Protein AF-0000000080285159 (afdb_homodimer)

Secondary structure (DSSP, 8-state):
-HHHHHHHHHHHHHHHHHHHHHHHHHHHTS-B-HHHHHHHHTS-HHHHHHHHHHHHHTTSEEE-TTS-EEE-THHHHHHHTTTHHHHHHHHHHHHHHHHHHTSEEEEEEEETTEEEEEEEE--TT-SS-----TT-EEETTSSHHHHHHHTTS-GGG--HHHHHHHHHS-EEEESSSSTT-EEEEEEE--TTS--EEEEEEES--SS-HHHHHHHHHHHHHHHHHHTT-/-HHHHHHHHHHHHHHHHHHHHHHHHHHHTS-B-HHHHHHHHTS-HHHHHHHHHHHHHTTSEEE-TTS-EEE-THHHHHHHTTTHHHHHHHHHHHHHHHHHHTSEEEEEEEETTEEEEEEEE--TT-SS-----TT-EEETTSSHHHHHHHTTS-GGG--HHHHHHHHHS-EEEESSSSTT-EEEEEEE--TTS--EEEEEEES--SS-HHHHHHHHHHHHHHHHHHTT-

Organism: Amycolatopsis orientalis (NCBI:txid31958)

Solvent-accessible surface area (backbone atoms only — not comparable to full-atom values): 23430 Å² total; per-residue (Å²): 111,67,66,60,49,52,49,52,53,45,45,48,44,41,32,49,50,43,52,45,52,55,50,53,36,33,70,61,64,47,67,40,42,60,62,58,51,7,61,75,68,69,50,57,54,71,56,38,47,52,44,48,51,51,36,36,75,68,32,46,28,41,74,34,83,88,65,24,35,34,59,19,70,49,34,28,34,49,32,47,25,38,58,39,69,57,53,64,40,37,49,63,46,30,46,53,50,7,51,74,68,47,25,17,17,34,36,33,34,72,52,91,70,27,29,30,28,69,43,54,30,72,28,84,83,39,91,74,66,57,89,64,54,42,23,42,72,44,51,29,87,48,43,12,47,25,35,17,31,54,40,72,44,85,60,91,78,59,54,72,72,26,53,52,21,52,72,72,54,39,23,70,34,71,38,67,82,43,82,65,34,29,30,41,11,24,53,32,79,38,81,82,45,74,52,23,14,42,32,40,37,38,72,77,70,96,61,53,69,68,58,52,43,52,56,47,47,54,40,43,49,52,31,33,53,70,70,67,91,111,68,66,60,49,51,50,52,53,45,45,46,43,42,32,49,52,45,53,48,52,53,52,54,37,32,72,61,63,49,67,41,40,59,63,58,51,8,61,75,68,71,52,55,52,71,58,38,46,52,44,49,50,52,35,35,75,69,32,46,28,40,73,34,83,87,64,26,35,34,58,18,68,48,34,31,33,49,31,46,26,38,58,38,68,56,54,64,42,36,48,65,45,28,48,53,50,6,52,76,69,49,25,19,16,34,35,34,36,73,53,92,70,26,29,31,27,68,44,53,31,72,32,84,84,41,92,75,66,58,89,65,53,40,23,42,73,44,51,30,88,48,44,12,48,26,36,17,32,55,39,74,46,87,60,92,77,59,55,74,74,28,52,53,21,52,72,73,54,40,23,68,35,70,39,67,79,45,82,65,35,30,31,41,12,24,55,33,80,41,86,82,44,74,52,24,15,42,34,37,38,39,71,77,71,97,62,52,70,70,57,52,43,54,55,48,48,54,41,43,50,52,31,37,52,70,71,67,95

pLDDT: mean 87.88, std 11.43, range [45.72, 98.38]

Structure (mmCIF, N/CA/C/O backbone):
data_AF-0000000080285159-model_v1
#
loop_
_entity.id
_entity.type
_entity.pdbx_description
1 polymer 'Glycerol operon regulatory protein'
#
loop_
_atom_site.group_PDB
_atom_site.id
_atom_site.type_symbol
_atom_site.label_atom_id
_atom_site.label_alt_id
_atom_site.label_comp_id
_atom_site.label_asym_id
_atom_site.label_entity_id
_atom_site.label_seq_id
_atom_site.pdbx_PDB_ins_code
_atom_site.Cartn_x
_atom_site.Cartn_y
_atom_site.Cartn_z
_atom_site.occupancy
_atom_site.B_iso_or_equiv
_atom_site.auth_seq_id
_atom_site.auth_comp_id
_atom_site.auth_asym_id
_atom_site.auth_atom_id
_atom_site.pdbx_PDB_model_num
ATOM 1 N N . MET A 1 1 ? 10.844 36.219 18.25 1 45.72 1 MET A N 1
ATOM 2 C CA . MET A 1 1 ? 9.531 35.844 17.75 1 45.72 1 MET A CA 1
ATOM 3 C C . MET A 1 1 ? 9.578 35.594 16.25 1 45.72 1 MET A C 1
ATOM 5 O O . MET A 1 1 ? 9.016 34.594 15.758 1 45.72 1 MET A O 1
ATOM 9 N N . VAL A 1 2 ? 10.258 36.438 15.562 1 53.12 2 VAL A N 1
ATOM 10 C CA . VAL A 1 2 ? 10.398 36.375 14.109 1 53.12 2 VAL A CA 1
ATOM 11 C C . VAL A 1 2 ? 11.344 35.25 13.727 1 53.12 2 VAL A C 1
ATOM 13 O O . VAL A 1 2 ? 11.117 34.531 12.734 1 53.12 2 VAL A O 1
ATOM 16 N N . SER A 1 3 ? 12.375 35.031 14.523 1 52.06 3 SER A N 1
ATOM 17 C CA . SER A 1 3 ? 13.352 34 14.234 1 52.06 3 SER A CA 1
ATOM 18 C C . SER A 1 3 ? 12.75 32.625 14.414 1 52.06 3 SER A C 1
ATOM 20 O O . SER A 1 3 ? 13.023 31.703 13.633 1 52.06 3 SER A O 1
ATOM 22 N N . ASP A 1 4 ? 11.883 32.5 15.469 1 51.94 4 ASP A N 1
ATOM 23 C CA . ASP A 1 4 ? 11.203 31.234 15.742 1 51.94 4 ASP A CA 1
ATOM 24 C C . ASP A 1 4 ? 10.195 30.891 14.648 1 51.94 4 ASP A C 1
ATOM 26 O O . ASP A 1 4 ? 10.039 29.734 14.273 1 51.94 4 ASP A O 1
ATOM 30 N N . SER A 1 5 ? 9.586 31.938 14.133 1 52.12 5 SER A N 1
ATOM 31 C CA . SER A 1 5 ? 8.602 31.75 13.07 1 52.12 5 SER A CA 1
ATOM 32 C C . SER A 1 5 ? 9.258 31.297 11.773 1 52.12 5 SER A C 1
ATOM 34 O O . SER A 1 5 ? 8.688 30.484 11.031 1 52.12 5 SER A O 1
ATOM 36 N N . ARG A 1 6 ? 10.43 31.906 11.461 1 52.12 6 ARG A N 1
ATOM 37 C CA . ARG A 1 6 ? 11.148 31.547 10.25 1 52.12 6 ARG A CA 1
ATOM 38 C C . ARG A 1 6 ? 11.672 30.109 10.328 1 52.12 6 ARG A C 1
ATOM 40 O O . ARG A 1 6 ? 11.664 29.391 9.328 1 52.12 6 ARG A O 1
ATOM 47 N N . LYS A 1 7 ? 12.078 29.844 11.477 1 53.62 7 LYS A N 1
ATOM 48 C CA . LYS A 1 7 ? 12.609 28.5 11.688 1 53.62 7 LYS A CA 1
ATOM 49 C C . LYS A 1 7 ? 11.508 27.453 11.555 1 53.62 7 LYS A C 1
ATOM 51 O O . LYS A 1 7 ? 11.734 26.375 10.992 1 53.62 7 LYS A O 1
ATOM 56 N N . THR A 1 8 ? 10.32 27.812 12.141 1 54.72 8 THR A N 1
ATOM 57 C CA . THR A 1 8 ? 9.172 26.922 12.062 1 54.72 8 THR A CA 1
ATOM 58 C C . THR A 1 8 ? 8.727 26.734 10.609 1 54.72 8 THR A C 1
ATOM 60 O O . THR A 1 8 ? 8.391 25.625 10.195 1 54.72 8 THR A O 1
ATOM 63 N N . ALA A 1 9 ? 8.805 27.906 9.898 1 60.47 9 ALA A N 1
ATOM 64 C CA . ALA A 1 9 ? 8.438 27.859 8.484 1 60.47 9 ALA A CA 1
ATOM 65 C C . ALA A 1 9 ? 9.438 27.031 7.691 1 60.47 9 ALA A C 1
ATOM 67 O O . ALA A 1 9 ? 9.055 26.297 6.781 1 60.47 9 ALA A O 1
ATOM 68 N N . SER A 1 10 ? 10.625 27.109 8.141 1 65.44 10 SER A N 1
ATOM 69 C CA . SER A 1 10 ? 11.672 26.391 7.438 1 65.44 10 SER A CA 1
ATOM 70 C C . SER A 1 10 ? 11.57 24.891 7.68 1 65.44 10 SER A C 1
ATOM 72 O O . SER A 1 10 ? 11.719 24.094 6.75 1 65.44 10 SER A O 1
ATOM 74 N N . ALA A 1 11 ? 11.297 24.562 8.93 1 64.31 11 ALA A N 1
ATOM 75 C CA . ALA A 1 11 ? 11.188 23.141 9.289 1 64.31 11 ALA A CA 1
ATOM 76 C C . ALA A 1 11 ? 10.031 22.484 8.539 1 64.31 11 ALA A C 1
ATOM 78 O O . ALA A 1 11 ? 10.172 21.375 8.023 1 64.31 11 ALA A O 1
ATOM 79 N N . SER A 1 12 ? 9.07 23.25 8.453 1 76.31 12 SER A N 1
ATOM 80 C CA . SER A 1 12 ? 7.918 22.766 7.699 1 76.31 12 SER A CA 1
ATOM 81 C C . SER A 1 12 ? 8.234 22.625 6.215 1 76.31 12 SER A C 1
ATOM 83 O O . SER A 1 12 ? 7.82 21.672 5.562 1 76.31 12 SER A O 1
ATOM 85 N N . GLN A 1 13 ? 9.164 23.406 5.855 1 87.88 13 GLN A N 1
ATOM 86 C CA . GLN A 1 13 ? 9.523 23.406 4.441 1 87.88 13 GLN A CA 1
ATOM 87 C C . GLN A 1 13 ? 10.359 22.188 4.086 1 87.88 13 GLN A C 1
ATOM 89 O O . GLN A 1 13 ? 10.164 21.578 3.033 1 87.88 13 GLN A O 1
ATOM 94 N N . THR A 1 14 ? 11.273 21.859 5.016 1 93 14 THR A N 1
ATOM 95 C CA . THR A 1 14 ? 12.133 20.703 4.75 1 93 14 THR A CA 1
ATOM 96 C C . THR A 1 14 ? 11.305 19.422 4.707 1 93 14 THR A C 1
ATOM 98 O O . THR A 1 14 ? 11.5 18.594 3.822 1 93 14 THR A O 1
ATOM 101 N N . LEU A 1 15 ? 10.445 19.312 5.676 1 96 15 LEU A N 1
ATOM 102 C CA . LEU A 1 15 ? 9.57 18.141 5.676 1 96 15 LEU A CA 1
ATOM 103 C C . LEU A 1 15 ? 8.719 18.109 4.406 1 96 15 LEU A C 1
ATOM 105 O O . LEU A 1 15 ? 8.617 17.062 3.758 1 96 15 LEU A O 1
ATOM 109 N N . SER A 1 16 ? 8.227 19.203 4.051 1 96.56 16 SER A N 1
ATOM 110 C CA . SER A 1 16 ? 7.414 19.281 2.84 1 96.56 16 SER A CA 1
ATOM 111 C C . SER A 1 16 ? 8.219 18.891 1.606 1 96.56 16 SER A C 1
ATOM 113 O O . SER A 1 16 ? 7.742 18.109 0.777 1 96.56 16 SER A O 1
ATOM 115 N N . ARG A 1 17 ? 9.375 19.359 1.502 1 95.94 17 ARG A N 1
ATOM 116 C CA . ARG A 1 17 ? 10.227 19.031 0.361 1 95.94 17 ARG A CA 1
ATOM 117 C C . ARG A 1 17 ? 10.547 17.547 0.331 1 95.94 17 ARG A C 1
ATOM 119 O O . ARG A 1 17 ? 10.594 16.938 -0.741 1 95.94 17 ARG A O 1
ATOM 126 N N . GLY A 1 18 ? 10.797 16.984 1.491 1 97.56 18 GLY A N 1
ATOM 127 C CA . GLY A 1 18 ? 11.031 15.555 1.56 1 97.56 18 GLY A CA 1
ATOM 128 C C . GLY A 1 18 ? 9.867 14.727 1.053 1 97.56 18 GLY A C 1
ATOM 129 O O . GLY A 1 18 ? 10.055 13.766 0.302 1 97.56 18 GLY A O 1
ATOM 130 N N . ILE A 1 19 ? 8.688 15.094 1.438 1 97.31 19 ILE A N 1
ATOM 131 C CA . ILE A 1 19 ? 7.492 14.398 0.983 1 97.31 19 ILE A CA 1
ATOM 132 C C . ILE A 1 19 ? 7.34 14.57 -0.527 1 97.31 19 ILE A C 1
ATOM 134 O O . ILE A 1 19 ? 6.977 13.617 -1.23 1 97.31 19 ILE A O 1
ATOM 138 N N . ARG A 1 20 ? 7.648 15.703 -1.008 1 97.31 20 ARG A N 1
ATOM 139 C CA . ARG A 1 20 ? 7.535 15.977 -2.438 1 97.31 20 ARG A CA 1
ATOM 140 C C . ARG A 1 20 ? 8.492 15.102 -3.236 1 97.31 20 ARG A C 1
ATOM 142 O O . ARG A 1 20 ? 8.188 14.703 -4.363 1 97.31 20 ARG A O 1
ATOM 149 N N . VAL A 1 21 ? 9.633 14.773 -2.699 1 97.94 21 VAL A N 1
ATOM 150 C CA . VAL A 1 21 ? 10.531 13.82 -3.354 1 97.94 21 VAL A CA 1
ATOM 151 C C . VAL A 1 21 ? 9.789 12.508 -3.613 1 97.94 21 VAL A C 1
ATOM 153 O O . VAL A 1 21 ? 9.859 11.953 -4.715 1 97.94 21 VAL A O 1
ATOM 156 N N . LEU A 1 22 ? 9.047 12.008 -2.59 1 97.81 22 LEU A N 1
ATOM 157 C CA . LEU A 1 22 ? 8.289 10.766 -2.725 1 97.81 22 LEU A CA 1
ATOM 158 C C . LEU A 1 22 ? 7.215 10.898 -3.801 1 97.81 22 LEU A C 1
ATOM 160 O O . LEU A 1 22 ? 7.031 9.984 -4.613 1 97.81 22 LEU A O 1
ATOM 164 N N . GLU A 1 23 ? 6.582 12.008 -3.824 1 96.12 23 GLU A N 1
ATOM 165 C CA . GLU A 1 23 ? 5.531 12.242 -4.805 1 96.12 23 GLU A CA 1
ATOM 166 C C . GLU A 1 23 ? 6.098 12.289 -6.223 1 96.12 23 GLU A C 1
ATOM 168 O O . GLU A 1 23 ? 5.5 11.75 -7.152 1 96.12 23 GLU A O 1
ATOM 173 N N . VAL A 1 24 ? 7.219 12.938 -6.398 1 97.12 24 VAL A N 1
ATOM 174 C CA . VAL A 1 24 ? 7.887 13.023 -7.691 1 97.12 24 VAL A CA 1
ATOM 175 C C . VAL A 1 24 ? 8.234 11.625 -8.195 1 97.12 24 VAL A C 1
ATOM 177 O O . VAL A 1 24 ? 7.992 11.297 -9.359 1 97.12 24 VAL A O 1
ATOM 180 N N . LEU A 1 25 ? 8.734 10.82 -7.344 1 96.88 25 LEU A N 1
ATOM 181 C CA . LEU A 1 25 ? 9.117 9.469 -7.715 1 96.88 25 LEU A CA 1
ATOM 182 C C . LEU A 1 25 ? 7.891 8.625 -8.047 1 96.88 25 LEU A C 1
ATOM 184 O O . LEU A 1 25 ? 7.914 7.832 -8.992 1 96.88 25 LEU A O 1
ATOM 188 N N . ALA A 1 26 ? 6.867 8.789 -7.266 1 93.75 26 ALA A N 1
ATOM 189 C CA . ALA A 1 26 ? 5.637 8.047 -7.516 1 93.75 26 ALA A CA 1
ATOM 190 C C . ALA A 1 26 ? 5.047 8.406 -8.875 1 93.75 26 ALA A C 1
ATOM 192 O O . ALA A 1 26 ? 4.605 7.531 -9.625 1 93.75 26 ALA A O 1
ATOM 193 N N . ASP A 1 27 ? 5.074 9.641 -9.203 1 90.81 27 ASP A N 1
ATOM 194 C CA . ASP A 1 27 ? 4.504 10.133 -10.453 1 90.81 27 ASP A CA 1
ATOM 195 C C . ASP A 1 27 ? 5.324 9.672 -11.656 1 90.81 27 ASP A C 1
ATOM 197 O O . ASP A 1 27 ? 4.77 9.383 -12.719 1 90.81 27 ASP A O 1
ATOM 201 N N . ALA A 1 28 ? 6.605 9.625 -11.461 1 92.88 28 ALA A N 1
ATOM 202 C CA . ALA A 1 28 ? 7.5 9.266 -12.562 1 92.88 28 ALA A CA 1
ATOM 203 C C . ALA A 1 28 ? 7.34 7.801 -12.945 1 92.88 28 ALA A C 1
ATOM 205 O O . ALA A 1 28 ? 7.562 7.426 -14.102 1 92.88 28 ALA A O 1
ATOM 206 N N . GLN A 1 29 ? 7.047 6.934 -11.984 1 87.75 29 GLN A N 1
ATOM 207 C CA . GLN A 1 29 ? 6.891 5.492 -12.164 1 87.75 29 GLN A CA 1
ATOM 208 C C . GLN A 1 29 ? 8.156 4.871 -12.75 1 87.75 29 GLN A C 1
ATOM 210 O O . GLN A 1 29 ? 8.086 3.932 -13.539 1 87.75 29 GLN A O 1
ATOM 215 N N . GLU A 1 30 ? 9.25 5.535 -12.609 1 89.44 30 GLU A N 1
ATOM 216 C CA . GLU A 1 30 ? 10.586 5.074 -12.961 1 89.44 30 GLU A CA 1
ATOM 217 C C . GLU A 1 30 ? 11.641 5.656 -12.023 1 89.44 30 GLU A C 1
ATOM 219 O O . GLU A 1 30 ? 11.367 6.609 -11.289 1 89.44 30 GLU A O 1
ATOM 224 N N . ALA 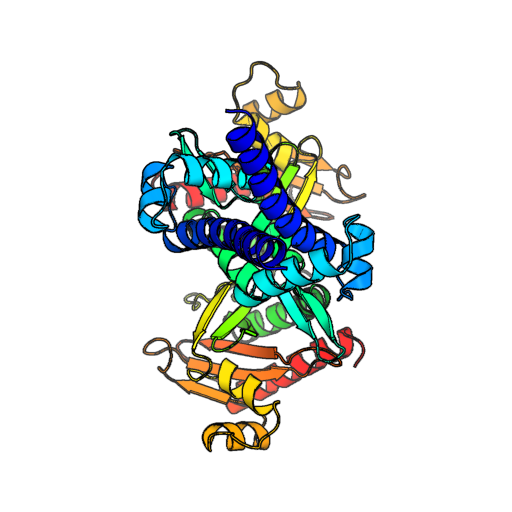A 1 31 ? 12.828 5.004 -12.023 1 94 31 ALA A N 1
ATOM 225 C CA . ALA A 1 31 ? 13.914 5.523 -11.203 1 94 31 ALA A CA 1
ATOM 226 C C . ALA A 1 31 ? 14.461 6.828 -11.773 1 94 31 ALA A C 1
ATOM 228 O O . ALA A 1 31 ? 14.508 7.004 -12.992 1 94 31 ALA A O 1
ATOM 229 N N . LEU A 1 32 ? 14.883 7.789 -10.891 1 97 32 LEU A N 1
ATOM 230 C CA . LEU A 1 32 ? 15.398 9.094 -11.297 1 97 32 LEU A CA 1
ATOM 231 C C . LEU A 1 32 ? 16.75 9.367 -10.648 1 97 32 LEU A C 1
ATOM 233 O O . LEU A 1 32 ? 17.016 8.906 -9.539 1 97 32 LEU A O 1
ATOM 237 N N . SER A 1 33 ? 17.531 10.188 -11.344 1 97.75 33 SER A N 1
ATOM 238 C CA . SER A 1 33 ? 18.781 10.664 -10.766 1 97.75 33 SER A CA 1
ATOM 239 C C . SER A 1 33 ? 18.547 11.805 -9.789 1 97.75 33 SER A C 1
ATOM 241 O O . SER A 1 33 ? 17.453 12.391 -9.766 1 97.75 33 SER A O 1
ATOM 243 N N . VAL A 1 34 ? 19.594 12.062 -9.039 1 97.5 34 VAL A N 1
ATOM 244 C CA . VAL A 1 34 ? 19.516 13.18 -8.102 1 97.5 34 VAL A CA 1
ATOM 245 C C . VAL A 1 34 ? 19.234 14.469 -8.859 1 97.5 34 VAL A C 1
ATOM 247 O O . VAL A 1 34 ? 18.438 15.297 -8.422 1 97.5 34 VAL A O 1
ATOM 250 N N . ASP A 1 35 ? 19.828 14.594 -10.07 1 97.94 35 ASP A N 1
ATOM 251 C CA . ASP A 1 35 ? 19.656 15.805 -10.875 1 97.94 35 ASP A CA 1
ATOM 252 C C . ASP A 1 35 ? 18.219 15.938 -11.375 1 97.94 35 ASP A C 1
ATOM 254 O O . ASP A 1 35 ? 17.656 17.031 -11.344 1 97.94 35 ASP A O 1
ATOM 258 N N . GLU A 1 36 ? 17.672 14.945 -11.789 1 98.19 36 GLU A N 1
ATOM 259 C CA . GLU A 1 36 ? 16.297 14.945 -12.266 1 98.19 36 GLU A CA 1
ATOM 260 C C . GLU A 1 36 ? 15.32 15.273 -11.133 1 98.19 36 GLU A C 1
ATOM 262 O O . GLU A 1 36 ? 14.375 16.031 -11.328 1 98.19 36 GLU A O 1
ATOM 267 N N . ILE A 1 37 ? 15.555 14.742 -9.961 1 98.25 37 ILE A N 1
ATOM 268 C CA . ILE A 1 37 ? 14.703 15.008 -8.805 1 98.25 37 ILE A CA 1
ATOM 269 C C . ILE A 1 37 ? 14.836 16.469 -8.398 1 98.25 37 ILE A C 1
ATOM 271 O O . ILE A 1 37 ? 13.828 17.141 -8.133 1 98.25 37 ILE A O 1
ATOM 275 N N . ALA A 1 38 ? 16.031 16.953 -8.461 1 98.25 38 ALA A N 1
ATOM 276 C CA . ALA A 1 38 ? 16.281 18.344 -8.109 1 98.25 38 ALA A CA 1
ATOM 277 C C . ALA A 1 38 ? 15.555 19.281 -9.062 1 98.25 38 ALA A C 1
ATOM 279 O O . ALA A 1 38 ? 14.93 20.25 -8.625 1 98.25 38 ALA A O 1
ATOM 280 N N . GLU A 1 39 ? 15.594 19.016 -10.297 1 98.19 39 GLU A N 1
ATOM 281 C CA . GLU A 1 39 ? 14.945 19.828 -11.32 1 98.19 39 GLU A CA 1
ATOM 282 C C . GLU A 1 39 ? 13.43 19.844 -11.133 1 98.19 39 GLU A C 1
ATOM 284 O O . GLU A 1 39 ? 12.812 20.906 -11.164 1 98.19 39 GLU A O 1
ATOM 289 N N . ARG A 1 40 ? 12.891 18.766 -10.812 1 97.25 40 ARG A N 1
ATOM 290 C CA . ARG A 1 40 ? 11.438 18.656 -10.656 1 97.25 40 ARG A CA 1
ATOM 291 C C . ARG A 1 40 ? 10.977 19.344 -9.375 1 97.25 40 ARG A C 1
ATOM 293 O O . ARG A 1 40 ? 9.859 19.844 -9.305 1 97.25 40 ARG A O 1
ATOM 300 N N . LEU A 1 41 ? 11.812 19.344 -8.422 1 96.12 41 LEU A N 1
ATOM 301 C CA . LEU A 1 41 ? 11.477 19.953 -7.141 1 96.12 41 LEU A CA 1
ATOM 302 C C . LEU A 1 41 ? 11.758 21.453 -7.172 1 96.12 41 LEU A C 1
ATOM 304 O O . LEU A 1 41 ? 11.273 22.203 -6.312 1 96.12 41 LEU A O 1
ATOM 308 N N . GLY A 1 42 ? 12.617 21.875 -8.086 1 96.88 42 GLY A N 1
ATOM 309 C CA . GLY A 1 42 ? 13.023 23.281 -8.125 1 96.88 42 GLY A CA 1
ATOM 310 C C . GLY A 1 42 ? 13.984 23.641 -7.008 1 96.88 42 GLY A C 1
ATOM 311 O O . GLY A 1 42 ? 13.859 24.703 -6.398 1 96.88 42 GLY A O 1
ATOM 312 N N . VAL A 1 43 ? 14.93 22.766 -6.688 1 96.44 43 VAL A N 1
ATOM 313 C CA . VAL A 1 43 ? 15.914 23.016 -5.645 1 96.44 43 VAL A CA 1
ATOM 314 C C . VAL A 1 43 ? 17.312 22.688 -6.168 1 96.44 43 VAL A C 1
ATOM 316 O O . VAL A 1 43 ? 17.453 22.062 -7.219 1 96.44 43 VAL A O 1
ATOM 319 N N . HIS A 1 44 ? 18.266 23.141 -5.48 1 96.56 44 HIS A N 1
ATOM 320 C CA . HIS A 1 44 ? 19.656 22.797 -5.816 1 96.56 44 HIS A CA 1
ATOM 321 C C . HIS A 1 44 ? 19.922 21.312 -5.59 1 96.56 44 HIS A C 1
ATOM 323 O O . HIS A 1 44 ? 19.359 20.703 -4.668 1 96.56 44 HIS A O 1
ATOM 329 N N . ARG A 1 45 ? 20.891 20.828 -6.301 1 96.38 45 ARG A N 1
ATOM 330 C CA . ARG A 1 45 ? 21.234 19.406 -6.266 1 96.38 45 ARG A CA 1
ATOM 331 C C . ARG A 1 45 ? 21.656 18.984 -4.863 1 96.38 45 ARG A C 1
ATOM 333 O O . ARG A 1 45 ? 21.344 17.875 -4.422 1 96.38 45 ARG A O 1
ATOM 340 N N . SER A 1 46 ? 22.328 19.812 -4.16 1 95.69 46 SER A N 1
ATOM 341 C CA . SER A 1 46 ? 22.812 19.469 -2.832 1 95.69 46 SER A CA 1
ATOM 342 C C . SER A 1 46 ? 21.656 19.297 -1.849 1 95.69 46 SER A C 1
ATOM 344 O O . SER A 1 46 ? 21.719 18.438 -0.956 1 95.69 46 SER A O 1
ATOM 346 N N . ILE A 1 47 ? 20.672 20.031 -2.008 1 94.81 47 ILE A N 1
ATOM 347 C CA . ILE A 1 47 ? 19.469 19.922 -1.175 1 94.81 47 ILE A CA 1
ATOM 348 C C . ILE A 1 47 ? 18.75 18.625 -1.482 1 94.81 47 ILE A C 1
ATOM 350 O O . ILE A 1 47 ? 18.391 17.875 -0.57 1 94.81 47 ILE A O 1
ATOM 354 N N . ALA A 1 48 ? 18.578 18.344 -2.746 1 97 48 ALA A N 1
ATOM 355 C CA . ALA A 1 48 ? 17.938 17.094 -3.154 1 97 48 ALA A CA 1
ATOM 356 C C . ALA A 1 48 ? 18.688 15.883 -2.609 1 97 48 ALA A C 1
ATOM 358 O O . ALA A 1 48 ? 18.078 14.945 -2.088 1 97 48 ALA A O 1
ATOM 359 N N . TYR A 1 49 ? 19.922 15.953 -2.727 1 96.31 49 TYR A N 1
ATOM 360 C CA . TYR A 1 49 ? 20.75 14.836 -2.27 1 96.31 49 TYR A CA 1
ATOM 361 C C . TYR A 1 49 ? 20.547 14.594 -0.778 1 96.31 49 TYR A C 1
ATOM 363 O O . TYR A 1 49 ? 20.422 13.445 -0.345 1 96.31 49 TYR A O 1
ATOM 371 N N . ARG A 1 50 ? 20.484 15.586 0.026 1 96.25 50 ARG A N 1
ATOM 372 C CA . ARG A 1 50 ? 20.312 15.453 1.469 1 96.25 50 ARG A CA 1
ATOM 373 C C . ARG A 1 50 ? 18.938 14.875 1.809 1 96.25 50 ARG A C 1
ATOM 375 O O . ARG A 1 50 ? 18.812 14.047 2.711 1 96.25 50 ARG A O 1
ATOM 382 N N . LEU A 1 51 ? 17.969 15.398 1.148 1 97 51 LEU A N 1
ATOM 383 C CA . LEU A 1 51 ? 16.625 14.867 1.346 1 97 51 LEU A CA 1
ATOM 384 C C . LEU A 1 51 ? 16.578 13.375 1.025 1 97 51 LEU A C 1
ATOM 386 O O . LEU A 1 51 ? 16.047 12.586 1.81 1 97 51 LEU A O 1
ATOM 390 N N . ILE A 1 52 ? 17.156 12.992 -0.063 1 97.62 52 ILE A N 1
ATOM 391 C CA . ILE A 1 52 ? 17.156 11.609 -0.536 1 97.62 52 ILE A CA 1
ATOM 392 C C . ILE A 1 52 ? 17.891 10.727 0.464 1 97.62 52 ILE A C 1
ATOM 394 O O . ILE A 1 52 ? 17.438 9.625 0.777 1 97.62 52 ILE A O 1
ATOM 398 N N . ARG A 1 53 ? 18.938 11.203 0.952 1 96.38 53 ARG A N 1
ATOM 399 C CA . ARG A 1 53 ? 19.719 10.422 1.905 1 96.38 53 ARG A CA 1
ATOM 400 C C . ARG A 1 53 ? 18.922 10.133 3.164 1 96.38 53 ARG A C 1
ATOM 402 O O . ARG A 1 53 ? 18.938 9.008 3.672 1 96.38 53 ARG A O 1
ATOM 409 N N . THR A 1 54 ? 18.25 11.109 3.656 1 96.06 54 THR A N 1
ATOM 410 C CA . THR A 1 54 ? 17.422 10.906 4.832 1 96.06 54 THR A CA 1
ATOM 411 C C . THR A 1 54 ? 16.312 9.898 4.535 1 96.06 54 THR A C 1
ATOM 413 O O . THR A 1 54 ? 16.047 9 5.34 1 96.06 54 THR A O 1
ATOM 416 N N . LEU A 1 55 ? 15.672 10.008 3.412 1 97.12 55 LEU A N 1
ATOM 417 C CA . LEU A 1 55 ? 14.609 9.086 3.018 1 97.12 55 LEU A CA 1
ATOM 418 C C . LEU A 1 55 ? 15.156 7.672 2.852 1 97.12 55 LEU A C 1
ATOM 420 O O . LEU A 1 55 ? 14.469 6.699 3.168 1 97.12 55 LEU A O 1
ATOM 424 N N . GLU A 1 56 ? 16.359 7.574 2.355 1 94.94 56 GLU A N 1
ATOM 425 C CA . GLU A 1 56 ? 17.016 6.281 2.225 1 94.94 56 GLU A CA 1
ATOM 426 C C . GLU A 1 56 ? 17.266 5.645 3.59 1 94.94 56 GLU A C 1
ATOM 428 O O . GLU A 1 56 ? 17.047 4.445 3.77 1 94.94 56 GLU A O 1
ATOM 433 N N . ASP A 1 57 ? 17.656 6.453 4.516 1 94 57 ASP A N 1
ATOM 434 C CA . ASP A 1 57 ? 17.922 5.969 5.867 1 94 57 ASP A CA 1
ATOM 435 C C . ASP A 1 57 ? 16.656 5.391 6.496 1 94 57 ASP A C 1
ATOM 437 O O . ASP A 1 57 ? 16.719 4.477 7.32 1 94 57 ASP A O 1
ATOM 441 N N . HIS A 1 58 ? 15.516 5.871 6.082 1 94.44 58 HIS A N 1
ATOM 442 C CA . HIS A 1 58 ? 14.25 5.406 6.621 1 94.44 58 HIS A CA 1
ATOM 443 C C . HIS A 1 58 ? 13.633 4.336 5.727 1 94.44 58 HIS A C 1
ATOM 445 O O . HIS A 1 58 ? 12.516 3.877 5.98 1 94.44 58 HIS A O 1
ATOM 451 N N . GLY A 1 59 ? 14.258 3.961 4.617 1 94.06 59 GLY A N 1
ATOM 452 C CA . GLY A 1 59 ? 13.812 2.895 3.738 1 94.06 59 GLY A CA 1
ATOM 453 C C . GLY A 1 59 ? 12.695 3.322 2.801 1 94.06 59 GLY A C 1
ATOM 454 O O . GLY A 1 59 ? 12.055 2.482 2.166 1 94.06 59 GLY A O 1
ATOM 455 N N . LEU A 1 60 ? 12.43 4.648 2.641 1 96.38 60 LEU A N 1
ATOM 456 C CA . LEU A 1 60 ? 11.336 5.141 1.812 1 96.38 60 LEU A CA 1
ATOM 457 C C . LEU A 1 60 ? 11.805 5.375 0.378 1 96.38 60 LEU A C 1
ATOM 459 O O . LEU A 1 60 ? 10.984 5.512 -0.532 1 96.38 60 LEU A O 1
ATOM 463 N N . VAL A 1 61 ? 13.117 5.465 0.23 1 96.25 61 VAL A N 1
ATOM 464 C CA . VAL A 1 61 ? 13.781 5.535 -1.068 1 96.25 61 VAL A CA 1
ATOM 465 C C . VAL A 1 61 ? 14.914 4.516 -1.128 1 96.25 61 VAL A C 1
ATOM 467 O O . VAL A 1 61 ? 15.547 4.219 -0.111 1 96.25 61 VAL A O 1
ATOM 470 N N . THR A 1 62 ? 15.133 3.979 -2.266 1 93.62 62 THR A N 1
ATOM 471 C CA . THR A 1 62 ? 16.234 3.043 -2.447 1 93.62 62 THR A CA 1
ATOM 472 C C . THR A 1 62 ? 17 3.346 -3.736 1 93.62 62 THR A C 1
ATOM 474 O O . THR A 1 62 ? 16.406 3.82 -4.711 1 93.62 62 THR A O 1
ATOM 477 N N . ARG A 1 63 ? 18.25 3.023 -3.695 1 92.56 63 ARG A N 1
ATOM 478 C CA . ARG A 1 63 ? 19.125 3.234 -4.852 1 92.56 63 ARG A CA 1
ATOM 479 C C . ARG A 1 63 ? 19.203 1.975 -5.707 1 92.56 63 ARG A C 1
ATOM 481 O O . ARG A 1 63 ? 19.422 0.88 -5.184 1 92.56 63 ARG A O 1
ATOM 488 N N . GLU A 1 64 ? 19.047 2.146 -6.984 1 88.12 64 GLU A N 1
ATOM 489 C CA . GLU A 1 64 ? 19.234 1.048 -7.926 1 88.12 64 GLU A CA 1
ATOM 490 C C . GLU A 1 64 ? 20.703 0.891 -8.305 1 88.12 64 GLU A C 1
ATOM 492 O O . GLU A 1 64 ? 21.5 1.801 -8.094 1 88.12 64 GLU A O 1
ATOM 497 N N . PRO A 1 65 ? 21.016 -0.243 -8.938 1 83.88 65 PRO A N 1
ATOM 498 C CA . PRO A 1 65 ? 22.406 -0.502 -9.297 1 83.88 65 PRO A CA 1
ATOM 499 C C . PRO A 1 65 ? 22.984 0.568 -10.219 1 83.88 65 PRO A C 1
ATOM 501 O O . PRO A 1 65 ? 24.172 0.903 -10.109 1 83.88 65 PRO A O 1
ATOM 504 N N . ALA A 1 66 ? 22.234 1.17 -11.047 1 86.56 66 ALA A N 1
ATOM 505 C CA . ALA A 1 66 ? 22.703 2.174 -12 1 86.56 66 ALA A CA 1
ATOM 506 C C . ALA A 1 66 ? 22.875 3.531 -11.32 1 86.56 66 ALA A C 1
ATOM 508 O O . ALA A 1 66 ? 23.297 4.5 -11.953 1 86.56 66 ALA A O 1
ATOM 509 N N . GLY A 1 67 ? 22.484 3.592 -10.102 1 91.62 67 GLY A N 1
ATOM 510 C CA . GLY A 1 67 ? 22.719 4.801 -9.328 1 91.62 67 GLY A CA 1
ATOM 511 C C . GLY A 1 67 ? 21.5 5.707 -9.25 1 91.62 67 GLY A C 1
ATOM 512 O O . GLY A 1 67 ? 21.562 6.781 -8.648 1 91.62 67 GLY A O 1
ATOM 513 N N . LYS A 1 68 ? 20.453 5.312 -9.852 1 95.44 68 LYS A N 1
ATOM 514 C CA . LYS A 1 68 ? 19.203 6.07 -9.789 1 95.44 68 LYS A CA 1
ATOM 515 C C . LYS A 1 68 ? 18.375 5.656 -8.578 1 95.44 68 LYS A C 1
ATOM 517 O O . LYS A 1 68 ? 18.641 4.629 -7.953 1 95.44 68 LYS A O 1
ATOM 522 N N . TYR A 1 69 ? 17.344 6.512 -8.305 1 96 69 TYR A N 1
ATOM 523 C CA . TYR A 1 69 ? 16.562 6.305 -7.086 1 96 69 TYR A CA 1
ATOM 524 C C . TYR A 1 69 ? 15.109 6.012 -7.406 1 96 69 TYR A C 1
ATOM 526 O O . TYR A 1 69 ? 14.547 6.578 -8.344 1 96 69 TYR A O 1
ATOM 534 N N . GLU A 1 70 ? 14.5 5.125 -6.547 1 95.31 70 GLU A N 1
ATOM 535 C CA . GLU A 1 70 ? 13.086 4.789 -6.637 1 95.31 70 GLU A CA 1
ATOM 536 C C . GLU A 1 70 ? 12.461 4.645 -5.25 1 95.31 70 GLU A C 1
ATOM 538 O O . GLU A 1 70 ? 13.172 4.684 -4.238 1 95.31 70 GLU A O 1
ATOM 543 N N . LEU A 1 71 ? 11.148 4.516 -5.234 1 95.81 71 LEU A N 1
ATOM 544 C CA . LEU A 1 71 ? 10.438 4.363 -3.965 1 95.81 71 LEU A CA 1
ATOM 545 C C . LEU A 1 71 ? 10.852 3.07 -3.268 1 95.81 71 LEU A C 1
ATOM 547 O O . LEU A 1 71 ? 11.039 2.041 -3.92 1 95.81 71 LEU A O 1
ATOM 551 N N . GLY A 1 72 ? 10.938 3.156 -1.922 1 94.56 72 GLY A N 1
ATOM 552 C CA . GLY A 1 72 ? 11.375 2.018 -1.129 1 94.56 72 GLY A CA 1
ATOM 553 C C . GLY A 1 72 ? 10.227 1.189 -0.589 1 94.56 72 GLY A C 1
ATOM 554 O O . GLY A 1 72 ? 9.102 1.682 -0.469 1 94.56 72 GLY A O 1
ATOM 555 N N . ALA A 1 73 ? 10.539 0.023 -0.134 1 92.62 73 ALA A N 1
ATOM 556 C CA . ALA A 1 73 ? 9.555 -0.991 0.235 1 92.62 73 ALA A CA 1
ATOM 557 C C . ALA A 1 73 ? 8.875 -0.639 1.555 1 92.62 73 ALA A C 1
ATOM 559 O O . ALA A 1 73 ? 7.781 -1.126 1.844 1 92.62 73 ALA A O 1
ATOM 560 N N . ARG A 1 74 ? 9.469 0.14 2.346 1 92.75 74 ARG A N 1
ATOM 561 C CA . ARG A 1 74 ? 8.891 0.489 3.639 1 92.75 74 ARG A CA 1
ATOM 562 C C . ARG A 1 74 ? 7.598 1.277 3.467 1 92.75 74 ARG A C 1
ATOM 564 O O . ARG A 1 74 ? 6.785 1.356 4.391 1 92.75 74 ARG A O 1
ATOM 571 N N . LEU A 1 75 ? 7.449 1.886 2.305 1 95.12 75 LEU A N 1
ATOM 572 C CA . LEU A 1 75 ? 6.188 2.564 2.018 1 95.12 75 LEU A CA 1
ATOM 573 C C . LEU A 1 75 ? 5.023 1.583 2.053 1 95.12 75 LEU A C 1
ATOM 575 O O . LEU A 1 75 ? 3.916 1.943 2.461 1 95.12 75 LEU A O 1
ATOM 579 N N . ALA A 1 76 ? 5.238 0.392 1.611 1 92.31 76 ALA A N 1
ATOM 580 C CA . ALA A 1 76 ? 4.195 -0.627 1.668 1 92.31 76 ALA A CA 1
ATOM 581 C C . ALA A 1 76 ? 3.807 -0.935 3.111 1 92.31 76 ALA A C 1
ATOM 583 O O . ALA A 1 76 ? 2.627 -1.121 3.418 1 92.31 76 ALA A O 1
ATOM 584 N N . ALA A 1 77 ? 4.75 -1.013 3.922 1 89.88 77 ALA A N 1
ATOM 585 C CA . ALA A 1 77 ? 4.492 -1.265 5.336 1 89.88 77 ALA A CA 1
ATOM 586 C C . ALA A 1 77 ? 3.674 -0.136 5.957 1 89.88 77 ALA A C 1
ATOM 588 O O . ALA A 1 77 ? 2.752 -0.386 6.738 1 89.88 77 ALA A O 1
ATOM 589 N N . LEU A 1 78 ? 4.016 1.054 5.617 1 93.31 78 LEU A N 1
ATOM 590 C CA . LEU A 1 78 ? 3.236 2.184 6.113 1 93.31 78 LEU A CA 1
ATOM 591 C C . LEU A 1 78 ? 1.802 2.123 5.598 1 93.31 78 LEU A C 1
ATOM 593 O O . LEU A 1 78 ? 0.854 2.316 6.363 1 93.31 78 LEU A O 1
ATOM 597 N N . ALA A 1 79 ? 1.679 1.817 4.336 1 92.5 79 ALA A N 1
ATOM 598 C CA . ALA A 1 79 ? 0.354 1.773 3.727 1 92.5 79 ALA A CA 1
ATOM 599 C C . ALA A 1 79 ? -0.504 0.677 4.352 1 92.5 79 ALA A C 1
ATOM 601 O O . ALA A 1 79 ? -1.723 0.822 4.465 1 92.5 79 ALA A O 1
ATOM 602 N N . ALA A 1 80 ? 0.084 -0.375 4.758 1 87.94 80 ALA A N 1
ATOM 603 C CA . ALA A 1 80 ? -0.626 -1.477 5.402 1 87.94 80 ALA A CA 1
ATOM 604 C C . ALA A 1 80 ? -1.267 -1.025 6.715 1 87.94 80 ALA A C 1
ATOM 606 O O . ALA A 1 80 ? -2.225 -1.639 7.188 1 87.94 80 ALA A O 1
ATOM 607 N N . GLY A 1 81 ? -0.803 -0.02 7.258 1 88.75 81 GLY A N 1
ATOM 608 C CA . GLY A 1 81 ? -1.3 0.475 8.531 1 88.75 81 GLY A CA 1
ATOM 609 C C . GLY A 1 81 ? -2.516 1.373 8.391 1 88.75 81 GLY A C 1
ATOM 610 O O . GLY A 1 81 ? -3.174 1.695 9.383 1 88.75 81 GLY A O 1
ATOM 611 N N . ILE A 1 82 ? -2.793 1.735 7.16 1 88.25 82 ILE A N 1
ATOM 612 C CA . ILE A 1 82 ? -3.953 2.59 6.934 1 88.25 82 ILE A CA 1
ATOM 613 C C . ILE A 1 82 ? -5.234 1.822 7.258 1 88.25 82 ILE A C 1
ATOM 615 O O . ILE A 1 82 ? -5.527 0.802 6.633 1 88.25 82 ILE A O 1
ATOM 619 N N . LYS A 1 83 ? -5.965 2.377 8.203 1 88.38 83 LYS A N 1
ATOM 620 C CA . LYS A 1 83 ? -7.227 1.745 8.586 1 88.38 83 LYS A CA 1
ATOM 621 C C . LYS A 1 83 ? -7.09 0.226 8.633 1 88.38 83 LYS A C 1
ATOM 623 O O . LYS A 1 83 ? -7.887 -0.491 8.023 1 88.38 83 LYS A O 1
ATOM 628 N N . HIS A 1 84 ? -6.211 -0.23 9.359 1 84.62 84 HIS A N 1
ATOM 629 C CA . HIS A 1 84 ? -5.809 -1.631 9.398 1 84.62 84 HIS A CA 1
ATOM 630 C C . HIS A 1 84 ? -7 -2.539 9.68 1 84.62 84 HIS A C 1
ATOM 632 O O . HIS A 1 84 ? -7.195 -3.547 9 1 84.62 84 HIS A O 1
ATOM 638 N N . ASP A 1 85 ? -7.812 -2.186 10.633 1 85.75 85 ASP A N 1
ATOM 639 C CA . ASP A 1 85 ? -8.961 -3.006 11.008 1 85.75 85 ASP A CA 1
ATOM 640 C C . ASP A 1 85 ? -9.984 -3.07 9.875 1 85.75 85 ASP A C 1
ATOM 642 O O . ASP A 1 85 ? -10.578 -4.121 9.625 1 85.75 85 ASP A O 1
ATOM 646 N N . LEU A 1 86 ? -10.148 -1.985 9.188 1 90.62 86 LEU A N 1
ATOM 647 C CA . LEU A 1 86 ? -11.086 -1.953 8.07 1 90.62 86 LEU A CA 1
ATOM 648 C C . LEU A 1 86 ? -10.609 -2.844 6.93 1 90.62 86 LEU A C 1
ATOM 650 O O . LEU A 1 86 ? -11.391 -3.598 6.352 1 90.62 86 LEU A O 1
ATOM 654 N N . GLN A 1 87 ? -9.375 -2.717 6.629 1 88 87 GLN A N 1
ATOM 655 C CA . GLN A 1 87 ? -8.828 -3.551 5.566 1 88 87 GLN A CA 1
ATOM 656 C C . GLN A 1 87 ? -8.969 -5.035 5.898 1 88 87 GLN A C 1
ATOM 658 O O . GLN A 1 87 ? -9.391 -5.828 5.055 1 88 87 GLN A O 1
ATOM 663 N N . ALA A 1 88 ? -8.703 -5.352 7.105 1 82.88 88 ALA A N 1
ATOM 664 C CA . ALA A 1 88 ? -8.766 -6.742 7.547 1 82.88 88 ALA A CA 1
ATOM 665 C C . ALA A 1 88 ? -10.195 -7.273 7.48 1 82.88 88 ALA A C 1
ATOM 667 O O . ALA A 1 88 ? -10.422 -8.414 7.059 1 82.88 88 ALA A O 1
ATOM 668 N N . ALA A 1 89 ? -11.117 -6.473 7.848 1 87.62 89 ALA A N 1
ATOM 669 C CA . ALA A 1 89 ? -12.523 -6.875 7.863 1 87.62 89 ALA A CA 1
ATOM 670 C C . ALA A 1 89 ? -13.086 -6.938 6.445 1 87.62 89 ALA A C 1
ATOM 672 O O . ALA A 1 89 ? -13.953 -7.766 6.152 1 87.62 89 ALA A O 1
ATOM 673 N N . ALA A 1 90 ? -12.555 -6.109 5.582 1 92.31 90 ALA A N 1
ATOM 674 C CA . ALA A 1 90 ? -13.133 -5.961 4.254 1 92.31 90 ALA A CA 1
ATOM 675 C C . ALA A 1 90 ? -12.633 -7.047 3.307 1 92.31 90 ALA A C 1
ATOM 677 O O . ALA A 1 90 ? -13.352 -7.465 2.393 1 92.31 90 ALA A O 1
ATOM 678 N N . LEU A 1 91 ? -11.492 -7.523 3.49 1 84.62 91 LEU A N 1
ATOM 679 C CA . LEU A 1 91 ? -10.812 -8.367 2.518 1 84.62 91 LEU A CA 1
ATOM 680 C C . LEU A 1 91 ? -11.609 -9.648 2.256 1 84.62 91 LEU A C 1
ATOM 682 O O . LEU A 1 91 ? -11.883 -9.984 1.104 1 84.62 91 LEU A O 1
ATOM 686 N N . PRO A 1 92 ? -12.086 -10.344 3.334 1 81.06 92 PRO A N 1
ATOM 687 C CA . PRO A 1 92 ? -12.852 -11.562 3.064 1 81.06 92 PRO A CA 1
ATOM 688 C C . PRO A 1 92 ? -14.164 -11.281 2.332 1 81.06 92 PRO A C 1
ATOM 690 O O . PRO A 1 92 ? -14.562 -12.062 1.461 1 81.06 92 PRO A O 1
ATOM 693 N N . GLU A 1 93 ? -14.758 -10.227 2.66 1 89.69 93 GLU A N 1
ATOM 694 C CA . GLU A 1 93 ? -16.031 -9.875 2.027 1 89.69 93 GLU A CA 1
ATOM 695 C C . GLU A 1 93 ? -15.82 -9.453 0.575 1 89.69 93 GLU A C 1
ATOM 697 O O . GLU A 1 93 ? -16.594 -9.836 -0.303 1 89.69 93 GLU A O 1
ATOM 702 N N . LEU A 1 94 ? -14.789 -8.703 0.312 1 91.12 94 LEU A N 1
ATOM 703 C CA . LEU A 1 94 ? -14.461 -8.305 -1.053 1 91.12 94 LEU A CA 1
ATOM 704 C C . LEU A 1 94 ? -14.164 -9.523 -1.917 1 91.12 94 LEU A C 1
ATOM 706 O O . LEU A 1 94 ? -14.594 -9.594 -3.07 1 91.12 94 LEU A O 1
ATOM 710 N N . THR A 1 95 ? -13.492 -10.406 -1.329 1 82.5 95 THR A N 1
ATOM 711 C CA . THR A 1 95 ? -13.125 -11.625 -2.049 1 82.5 95 THR A CA 1
ATOM 712 C C . THR A 1 95 ? -14.375 -12.414 -2.447 1 82.5 95 THR A C 1
ATOM 714 O O . THR A 1 95 ? -14.508 -12.836 -3.596 1 82.5 95 THR A O 1
ATOM 717 N N . ALA A 1 96 ? -15.289 -12.586 -1.533 1 84.62 96 ALA A N 1
ATOM 718 C CA . ALA A 1 96 ? -16.531 -13.305 -1.795 1 84.62 96 ALA A CA 1
ATOM 719 C C . ALA A 1 96 ? -17.344 -12.617 -2.885 1 84.62 96 ALA A C 1
ATOM 721 O O . ALA A 1 96 ? -17.797 -13.266 -3.832 1 84.62 96 ALA A O 1
ATOM 722 N N . VAL A 1 97 ? -17.453 -11.352 -2.805 1 92.12 97 VAL A N 1
ATOM 723 C CA . VAL A 1 97 ? -18.266 -10.594 -3.75 1 92.12 97 VAL A CA 1
ATOM 724 C C . VAL A 1 97 ? -17.609 -10.625 -5.133 1 92.12 97 VAL A C 1
ATOM 726 O O . VAL A 1 97 ? -18.297 -10.859 -6.137 1 92.12 97 VAL A O 1
ATOM 729 N N . ALA A 1 98 ? -16.344 -10.383 -5.234 1 88.81 98 ALA A N 1
ATOM 730 C CA . ALA A 1 98 ? -15.617 -10.367 -6.5 1 88.81 98 ALA A CA 1
ATOM 731 C C . ALA A 1 98 ? -15.766 -11.695 -7.238 1 88.81 98 ALA A C 1
ATOM 733 O O . ALA A 1 98 ? -16.047 -11.719 -8.438 1 88.81 98 ALA A O 1
ATOM 734 N N . ASN A 1 99 ? -15.695 -12.711 -6.516 1 81.19 99 ASN A N 1
ATOM 735 C CA . ASN A 1 99 ? -15.75 -14.031 -7.129 1 81.19 99 ASN A CA 1
ATOM 736 C C . ASN A 1 99 ? -17.172 -14.398 -7.535 1 81.19 99 ASN A C 1
ATOM 738 O O . ASN A 1 99 ? -17.391 -15.039 -8.57 1 81.19 99 ASN A O 1
ATOM 742 N N . GLU A 1 100 ? -18.062 -14.094 -6.727 1 87 100 GLU A N 1
ATOM 743 C CA . GLU A 1 100 ? -19.469 -14.383 -7.012 1 87 100 GLU A CA 1
ATOM 744 C C . GLU A 1 100 ? -19.953 -13.617 -8.242 1 87 100 GLU A C 1
ATOM 746 O O . GLU A 1 100 ? -20.641 -14.18 -9.102 1 87 100 GLU A O 1
ATOM 751 N N . LEU A 1 101 ? -19.516 -12.367 -8.328 1 91.19 101 LEU A N 1
ATOM 752 C CA . LEU A 1 101 ? -20.047 -11.5 -9.375 1 91.19 101 LEU A CA 1
ATOM 753 C C . LEU A 1 101 ? -19.141 -11.492 -10.594 1 91.19 101 LEU A C 1
ATOM 755 O O . LEU A 1 101 ? -19.531 -11.047 -11.672 1 91.19 101 LEU A O 1
ATOM 759 N N . GLY A 1 102 ? -17.953 -11.938 -10.375 1 85.81 102 GLY A N 1
ATOM 760 C CA . GLY A 1 102 ? -16.984 -11.859 -11.453 1 85.81 102 GLY A CA 1
ATOM 761 C C . GLY A 1 102 ? -16.547 -10.438 -11.766 1 85.81 102 GLY A C 1
ATOM 762 O O . GLY A 1 102 ? -16.359 -10.086 -12.93 1 85.81 102 GLY A O 1
ATOM 763 N N . MET A 1 103 ? -16.5 -9.602 -10.758 1 90.94 103 MET A N 1
ATOM 764 C CA . MET A 1 103 ? -16.172 -8.188 -10.875 1 90.94 103 MET A CA 1
ATOM 765 C C . MET A 1 103 ? -15.125 -7.777 -9.852 1 90.94 103 MET A C 1
ATOM 767 O O . MET A 1 103 ? -15.07 -8.344 -8.75 1 90.94 103 MET A O 1
ATOM 771 N N . THR A 1 104 ? -14.281 -6.773 -10.234 1 90.62 104 THR A N 1
ATOM 772 C CA . THR A 1 104 ? -13.383 -6.207 -9.234 1 90.62 104 THR A CA 1
ATOM 773 C C . THR A 1 104 ? -14.164 -5.457 -8.164 1 90.62 104 THR A C 1
ATOM 775 O O . THR A 1 104 ? -15.055 -4.66 -8.484 1 90.62 104 THR A O 1
ATOM 778 N N . CYS A 1 105 ? -13.867 -5.762 -6.902 1 93.38 105 CYS A N 1
ATOM 779 C CA . CYS A 1 105 ? -14.492 -5.129 -5.746 1 93.38 105 CYS A CA 1
ATOM 780 C C . CYS A 1 105 ? -13.453 -4.402 -4.895 1 93.38 105 CYS A C 1
ATOM 782 O O . CYS A 1 105 ? -12.32 -4.867 -4.758 1 93.38 105 CYS A O 1
ATOM 784 N N . PHE A 1 106 ? -13.914 -3.219 -4.309 1 94.69 106 PHE A N 1
ATOM 785 C CA . PHE A 1 106 ? -12.906 -2.457 -3.584 1 94.69 106 PHE A CA 1
ATOM 786 C C . PHE A 1 106 ? -13.555 -1.547 -2.549 1 94.69 106 PHE A C 1
ATOM 788 O O . PHE A 1 106 ? -14.766 -1.309 -2.594 1 94.69 106 PHE A O 1
ATOM 795 N N . VAL A 1 107 ? -12.711 -1.098 -1.597 1 96.38 107 VAL A N 1
ATOM 796 C CA . VAL A 1 107 ? -13.078 -0.073 -0.624 1 96.38 107 VAL A CA 1
ATOM 797 C C . VAL A 1 107 ? -12.461 1.266 -1.028 1 96.38 107 VAL A C 1
ATOM 799 O O . VAL A 1 107 ? -11.281 1.337 -1.363 1 96.38 107 VAL A O 1
ATOM 802 N N . ALA A 1 108 ? -13.32 2.246 -1.007 1 95.94 108 ALA A N 1
ATOM 803 C CA . ALA A 1 108 ? -12.859 3.6 -1.298 1 95.94 108 ALA A CA 1
ATOM 804 C C . ALA A 1 108 ? -13.055 4.516 -0.095 1 95.94 108 ALA A C 1
ATOM 806 O O . ALA A 1 108 ? -14.023 4.375 0.65 1 95.94 108 ALA A O 1
ATOM 807 N N . VAL A 1 109 ? -12.102 5.445 0.028 1 93.31 109 VAL A N 1
ATOM 808 C CA . VAL A 1 109 ? -12.188 6.449 1.084 1 93.31 109 VAL A CA 1
ATOM 809 C C . VAL A 1 109 ? -11.969 7.84 0.493 1 93.31 109 VAL A C 1
ATOM 811 O O . VAL A 1 109 ? -11.531 7.973 -0.65 1 93.31 109 VAL A O 1
ATOM 814 N N . LEU A 1 110 ? -12.375 8.82 1.329 1 87.38 110 LEU A N 1
ATOM 815 C CA . LEU A 1 110 ? -12.227 10.203 0.894 1 87.38 110 LEU A CA 1
ATOM 816 C C . LEU A 1 110 ? -10.953 10.82 1.461 1 87.38 110 LEU A C 1
ATOM 818 O O . LEU A 1 110 ? -10.648 10.641 2.643 1 87.38 110 LEU A O 1
ATOM 822 N N . ASP A 1 111 ? -10.195 11.453 0.561 1 83.19 111 ASP A N 1
ATOM 823 C CA . ASP A 1 111 ? -9.086 12.328 0.92 1 83.19 111 ASP A CA 1
ATOM 824 C C . ASP A 1 111 ? -9.25 13.711 0.287 1 83.19 111 ASP A C 1
ATOM 826 O O . ASP A 1 111 ? -8.875 13.914 -0.869 1 83.19 111 ASP A O 1
ATOM 830 N N . ARG A 1 112 ? -9.648 14.562 1.209 1 80.38 112 ARG A N 1
ATOM 831 C CA . ARG A 1 112 ? -9.938 15.906 0.706 1 80.38 112 ARG A CA 1
ATOM 832 C C . ARG A 1 112 ? -10.906 15.852 -0.469 1 80.38 112 ARG A C 1
ATOM 834 O O . ARG A 1 112 ? -12.055 15.43 -0.312 1 80.38 112 ARG A O 1
ATOM 841 N N . GLU A 1 113 ? -10.398 16.156 -1.704 1 81 113 GLU A N 1
ATOM 842 C CA . GLU A 1 113 ? -11.305 16.234 -2.848 1 81 113 GLU A CA 1
ATOM 843 C C . GLU A 1 113 ? -11.125 15.039 -3.781 1 81 113 GLU A C 1
ATOM 845 O O . GLU A 1 113 ? -11.547 15.086 -4.938 1 81 113 GLU A O 1
ATOM 850 N N . GLU A 1 114 ? -10.57 14 -3.191 1 88.38 114 GLU A N 1
ATOM 851 C CA . GLU A 1 114 ? -10.336 12.828 -4.035 1 88.38 114 GLU A CA 1
ATOM 852 C C . GLU A 1 114 ? -10.828 11.555 -3.359 1 88.38 114 GLU A C 1
ATOM 854 O O . GLU A 1 114 ? -10.812 11.453 -2.131 1 88.38 114 GLU A O 1
ATOM 859 N N . CYS A 1 115 ? -11.305 10.664 -4.242 1 90.94 115 CYS A N 1
ATOM 860 C CA . CYS A 1 115 ? -11.594 9.297 -3.828 1 90.94 115 CYS A CA 1
ATOM 861 C C . CYS A 1 115 ? -10.383 8.398 -4.055 1 90.94 115 CYS A C 1
ATOM 863 O O . CYS A 1 115 ? -9.797 8.398 -5.141 1 90.94 115 CYS A O 1
ATOM 865 N N . VAL A 1 116 ? -10 7.676 -2.977 1 92.44 116 VAL A N 1
ATOM 866 C CA . VAL A 1 116 ? -8.828 6.812 -3.055 1 92.44 116 VAL A CA 1
ATOM 867 C C . VAL A 1 116 ? -9.234 5.363 -2.789 1 92.44 116 VAL A C 1
ATOM 869 O O . VAL A 1 116 ? -9.961 5.082 -1.831 1 92.44 116 VAL A O 1
ATOM 872 N N . THR A 1 117 ? -8.742 4.48 -3.662 1 93.56 117 THR A N 1
ATOM 873 C CA . THR A 1 117 ? -8.945 3.057 -3.424 1 93.56 117 THR A CA 1
ATOM 874 C C . THR A 1 117 ? -8.008 2.553 -2.33 1 93.56 117 THR A C 1
ATOM 876 O O . THR A 1 117 ? -6.785 2.678 -2.447 1 93.56 117 THR A O 1
ATOM 879 N N . LEU A 1 118 ? -8.547 1.981 -1.309 1 92.31 118 LEU A N 1
ATOM 880 C CA . LEU A 1 118 ? -7.746 1.522 -0.18 1 92.31 118 LEU A CA 1
ATOM 881 C C . LEU A 1 118 ? -7.305 0.077 -0.379 1 92.31 118 LEU A C 1
ATOM 883 O O . LEU A 1 118 ? -6.129 -0.249 -0.194 1 92.31 118 LEU A O 1
ATOM 887 N N . VAL A 1 119 ? -8.219 -0.719 -0.693 1 89.19 119 VAL A N 1
ATOM 888 C CA . VAL A 1 119 ? -7.984 -2.139 -0.939 1 89.19 119 VAL A CA 1
ATOM 889 C C . VAL A 1 119 ? -8.906 -2.627 -2.053 1 89.19 119 VAL A C 1
ATOM 891 O O . VAL A 1 119 ? -10.023 -2.119 -2.215 1 89.19 119 VAL A O 1
ATOM 894 N N . SER A 1 120 ? -8.383 -3.584 -2.822 1 90.75 120 SER A N 1
ATOM 895 C CA . SER A 1 120 ? -9.117 -4.082 -3.982 1 90.75 120 SER A CA 1
ATOM 896 C C . SER A 1 120 ? -8.883 -5.578 -4.184 1 90.75 120 SER A C 1
ATOM 898 O O . SER A 1 120 ? -7.82 -6.098 -3.842 1 90.75 120 SER A O 1
ATOM 900 N N . VAL A 1 121 ? -9.977 -6.211 -4.719 1 84.25 121 VAL A N 1
ATOM 901 C CA . VAL A 1 121 ? -9.891 -7.629 -5.059 1 84.25 121 VAL A CA 1
ATOM 902 C C . VAL A 1 121 ? -10.43 -7.855 -6.469 1 84.25 121 VAL A C 1
ATOM 904 O O . VAL A 1 121 ? -11.539 -7.43 -6.793 1 84.25 121 VAL A O 1
ATOM 907 N N . GLU A 1 122 ? -9.594 -8.484 -7.281 1 81.94 122 GLU A N 1
ATOM 908 C CA . GLU A 1 122 ? -10.047 -8.93 -8.602 1 81.94 122 GLU A CA 1
ATOM 909 C C . GLU A 1 122 ? -10.586 -10.359 -8.547 1 81.94 122 GLU A C 1
ATOM 911 O O . GLU A 1 122 ? -10.117 -11.172 -7.75 1 81.94 122 GLU A O 1
ATOM 916 N N . PRO A 1 123 ? -11.648 -10.57 -9.516 1 77.94 123 PRO A N 1
ATOM 917 C CA . PRO A 1 123 ? -12.172 -11.938 -9.539 1 77.94 123 PRO A CA 1
ATOM 918 C C . PRO A 1 123 ? -11.148 -12.945 -10.062 1 77.94 123 PRO A C 1
ATOM 920 O O . PRO A 1 123 ? -10.344 -12.617 -10.93 1 77.94 123 PRO A O 1
ATOM 923 N N . ARG A 1 124 ? -11.25 -14.211 -9.656 1 63.38 124 ARG A N 1
ATOM 924 C CA . ARG A 1 124 ? -10.32 -15.281 -9.984 1 63.38 124 ARG A CA 1
ATOM 925 C C . ARG A 1 124 ? -10.492 -15.727 -11.438 1 63.38 124 ARG A C 1
ATOM 927 O O . ARG A 1 124 ? -9.508 -16.016 -12.125 1 63.38 124 ARG A O 1
ATOM 934 N N . HIS A 1 125 ? -11.672 -15.883 -11.859 1 60.19 125 HIS A N 1
ATOM 935 C CA . HIS A 1 125 ? -11.938 -16.562 -13.125 1 60.19 125 HIS A CA 1
ATOM 936 C C . HIS A 1 125 ? -12.484 -15.594 -14.164 1 60.19 125 HIS A C 1
ATOM 938 O O . HIS A 1 125 ? -13.055 -16.016 -15.18 1 60.19 125 HIS A O 1
ATOM 944 N N . ALA A 1 126 ? -12.07 -14.328 -13.898 1 58.41 126 ALA A N 1
ATOM 945 C CA . ALA A 1 126 ? -12.688 -13.461 -14.898 1 58.41 126 ALA A CA 1
ATOM 946 C C . ALA A 1 126 ? -11.773 -13.258 -16.094 1 58.41 126 ALA A C 1
ATOM 948 O O . ALA A 1 126 ? -10.555 -13.125 -15.945 1 58.41 126 ALA A O 1
ATOM 949 N N . VAL A 1 127 ? -12.234 -13.586 -17.25 1 52.44 127 VAL A N 1
ATOM 950 C CA . VAL A 1 127 ? -11.508 -13.406 -18.5 1 52.44 127 VAL A CA 1
ATOM 951 C C . VAL A 1 127 ? -11.008 -11.969 -18.609 1 52.44 127 VAL A C 1
ATOM 953 O O . VAL A 1 127 ? -9.867 -11.727 -19.016 1 52.44 127 VAL A O 1
ATOM 956 N N . ALA A 1 128 ? -11.938 -10.984 -18.344 1 57.59 128 ALA A N 1
ATOM 957 C CA . ALA A 1 128 ? -11.594 -9.57 -18.422 1 57.59 128 ALA A CA 1
ATOM 958 C C . ALA A 1 128 ? -12.016 -8.828 -17.172 1 57.59 128 ALA A C 1
ATOM 960 O O . ALA A 1 128 ? -13.195 -8.844 -16.797 1 57.59 128 ALA A O 1
ATOM 961 N N . SER A 1 129 ? -11.039 -8.656 -16.312 1 65.75 129 SER A N 1
ATOM 962 C CA . SER A 1 129 ? -11.398 -7.828 -15.172 1 65.75 129 SER A CA 1
ATOM 963 C C . SER A 1 129 ? -10.773 -6.441 -15.273 1 65.75 129 SER A C 1
ATOM 965 O O . SER A 1 129 ? -9.75 -6.266 -15.938 1 65.75 129 SER A O 1
ATOM 967 N N . VAL A 1 130 ? -11.609 -5.461 -14.844 1 72.44 130 VAL A N 1
ATOM 968 C CA . VAL A 1 130 ? -11.141 -4.078 -14.797 1 72.44 130 VAL A CA 1
ATOM 969 C C . VAL A 1 130 ? -10.188 -3.891 -13.625 1 72.44 130 VAL A C 1
ATOM 971 O O . VAL A 1 130 ? -10.492 -4.277 -12.492 1 72.44 130 VAL A O 1
ATOM 974 N N . ALA A 1 131 ? -9.102 -3.373 -13.945 1 72.31 131 ALA A N 1
ATOM 975 C CA . ALA A 1 131 ? -8.117 -3.119 -12.898 1 72.31 131 ALA A CA 1
ATOM 976 C C . ALA A 1 131 ? -8.492 -1.887 -12.078 1 72.31 131 ALA A C 1
ATOM 978 O O . ALA A 1 131 ? -8.828 -0.841 -12.641 1 72.31 131 ALA A O 1
ATOM 979 N N . GLN A 1 132 ? -8.695 -2.068 -10.797 1 80.06 132 GLN A N 1
ATOM 980 C CA . GLN A 1 132 ? -8.812 -1.041 -9.766 1 80.06 132 GLN A CA 1
ATOM 981 C C . GLN A 1 132 ? -7.805 -1.274 -8.641 1 80.06 132 GLN A C 1
ATOM 983 O O . GLN A 1 132 ? -8.078 -2.016 -7.695 1 80.06 132 GLN A O 1
ATOM 988 N N . ARG A 1 133 ? -6.703 -0.524 -8.672 1 82.75 133 ARG A N 1
ATOM 989 C CA . ARG A 1 133 ? -5.602 -0.84 -7.766 1 82.75 133 ARG A CA 1
ATOM 990 C C . ARG A 1 133 ? -5.645 0.044 -6.527 1 82.75 133 ARG A C 1
ATOM 992 O O . ARG A 1 133 ? -6.047 1.206 -6.598 1 82.75 133 ARG A O 1
ATOM 999 N N . PRO A 1 134 ? -5.188 -0.564 -5.422 1 87.25 134 PRO A N 1
ATOM 1000 C CA . PRO A 1 134 ? -5 0.305 -4.258 1 87.25 134 PRO A CA 1
ATOM 1001 C C . PRO A 1 134 ? -4.145 1.532 -4.566 1 87.25 134 PRO A C 1
ATOM 1003 O O . PRO A 1 134 ? -3.15 1.429 -5.289 1 87.25 134 PRO A O 1
ATOM 1006 N N . GLY A 1 135 ? -4.691 2.705 -4.082 1 89.31 135 GLY A N 1
ATOM 1007 C CA . GLY A 1 135 ? -3.971 3.947 -4.316 1 89.31 135 GLY A CA 1
ATOM 1008 C C . GLY A 1 135 ? -4.504 4.734 -5.496 1 89.31 135 GLY A C 1
ATOM 1009 O O . GLY A 1 135 ? -4.203 5.922 -5.645 1 89.31 135 GLY A O 1
ATOM 1010 N N . SER A 1 136 ? -5.223 4.078 -6.332 1 88.62 136 SER A N 1
ATOM 1011 C CA . SER A 1 136 ? -5.863 4.801 -7.426 1 88.62 136 SER A CA 1
ATOM 1012 C C . SER A 1 136 ? -6.742 5.93 -6.902 1 88.62 136 SER A C 1
ATOM 1014 O O . SER A 1 136 ? -7.426 5.773 -5.891 1 88.62 136 SER A O 1
ATOM 1016 N N . ARG A 1 137 ? -6.707 7.074 -7.75 1 87.69 137 ARG A N 1
ATOM 1017 C CA . ARG A 1 137 ? -7.43 8.258 -7.297 1 87.69 137 ARG A CA 1
ATOM 1018 C C . ARG A 1 137 ? -8.281 8.844 -8.422 1 87.69 137 ARG A C 1
ATOM 1020 O O . ARG A 1 137 ? -7.926 8.719 -9.602 1 87.69 137 ARG A O 1
ATOM 1027 N N . HIS A 1 138 ? -9.367 9.375 -8.055 1 85.88 138 HIS A N 1
ATOM 1028 C CA . HIS A 1 138 ? -10.211 10.156 -8.953 1 85.88 138 HIS A CA 1
ATOM 1029 C C . HIS A 1 138 ? -11.023 11.195 -8.188 1 85.88 138 HIS A C 1
ATOM 1031 O O . HIS A 1 138 ? -11.133 11.117 -6.961 1 85.88 138 HIS A O 1
ATOM 1037 N N . SER A 1 139 ? -11.477 12.172 -8.914 1 86.56 139 SER A N 1
ATOM 1038 C CA . SER A 1 139 ? -12.273 13.203 -8.266 1 86.56 139 SER A CA 1
ATOM 1039 C C . SER A 1 139 ? -13.484 12.609 -7.555 1 86.56 139 SER A C 1
ATOM 1041 O O . SER A 1 139 ? -14.117 11.68 -8.062 1 86.56 139 SER A O 1
ATOM 1043 N N . PHE A 1 140 ? -13.836 13.219 -6.43 1 82.25 140 PHE A N 1
ATOM 1044 C CA . PHE A 1 140 ? -14.938 12.68 -5.637 1 82.25 140 PHE A CA 1
ATOM 1045 C C . PHE A 1 140 ? -16.281 12.992 -6.297 1 82.25 140 PHE A C 1
ATOM 1047 O O . PHE A 1 140 ? -17.297 12.367 -5.977 1 82.25 140 PHE A O 1
ATOM 1054 N N . THR A 1 141 ? -16.219 13.906 -7.156 1 79.38 141 THR A N 1
ATOM 1055 C CA . THR A 1 141 ? -17.453 14.312 -7.809 1 79.38 141 THR A CA 1
ATOM 1056 C C . THR A 1 141 ? -17.75 13.406 -9 1 79.38 141 THR A C 1
ATOM 1058 O O . THR A 1 141 ? -18.844 13.477 -9.578 1 79.38 141 THR A O 1
ATOM 1061 N N . ALA A 1 142 ? -16.75 12.594 -9.242 1 81.5 142 ALA A N 1
ATOM 1062 C CA . ALA A 1 142 ? -16.922 11.695 -10.375 1 81.5 142 ALA A CA 1
ATOM 1063 C C . ALA A 1 142 ? -17.016 10.242 -9.922 1 81.5 142 ALA A C 1
ATOM 1065 O O . ALA A 1 142 ? -16.234 9.797 -9.086 1 81.5 142 ALA A O 1
ATOM 1066 N N . GLY A 1 143 ? -18.203 9.641 -10.273 1 88.31 143 GLY A N 1
ATOM 1067 C CA . GLY A 1 143 ? -18.297 8.203 -10.086 1 88.31 143 GLY A CA 1
ATOM 1068 C C . GLY A 1 143 ? -19.156 7.805 -8.898 1 88.31 143 GLY A C 1
ATOM 1069 O O . GLY A 1 143 ? -19.531 8.648 -8.078 1 88.31 143 GLY A O 1
ATOM 1070 N N . ALA A 1 144 ? -19.375 6.516 -8.773 1 94.69 144 ALA A N 1
ATOM 1071 C CA . ALA A 1 144 ? -20.312 5.953 -7.797 1 94.69 144 ALA A CA 1
ATOM 1072 C C . ALA A 1 144 ? -19.719 5.977 -6.391 1 94.69 144 ALA A C 1
ATOM 1074 O O . ALA A 1 144 ? -20.391 6.355 -5.43 1 94.69 144 ALA A O 1
ATOM 1075 N N . PRO A 1 145 ? -18.406 5.719 -6.223 1 94.56 145 PRO A N 1
ATOM 1076 C CA . PRO A 1 145 ? -17.859 5.691 -4.867 1 94.56 145 PRO A CA 1
ATOM 1077 C C . PRO A 1 145 ? -17.906 7.059 -4.184 1 94.56 145 PRO A C 1
ATOM 1079 O O . PRO A 1 145 ? -18.266 7.152 -3.006 1 94.56 145 PRO A O 1
ATOM 1082 N N . GLY A 1 146 ? -17.578 8.086 -4.91 1 92.31 146 GLY A N 1
ATOM 1083 C CA . GLY A 1 146 ? -17.625 9.422 -4.348 1 92.31 146 GLY A CA 1
ATOM 1084 C C . GLY A 1 146 ? -19.016 9.82 -3.877 1 92.31 146 GLY A C 1
ATOM 1085 O O . GLY A 1 146 ? -19.172 10.344 -2.771 1 92.31 146 GLY A O 1
ATOM 1086 N N . ARG A 1 147 ? -19.984 9.547 -4.691 1 92.94 147 ARG A N 1
ATOM 1087 C CA . ARG A 1 147 ? -21.359 9.883 -4.344 1 92.94 147 ARG A CA 1
ATOM 1088 C C . ARG A 1 147 ? -21.844 9.086 -3.137 1 92.94 147 ARG A C 1
ATOM 1090 O O . ARG A 1 147 ? -22.578 9.594 -2.291 1 92.94 147 ARG A O 1
ATOM 1097 N N . ALA A 1 148 ? -21.453 7.828 -3.051 1 95.44 148 ALA A N 1
ATOM 1098 C CA . ALA A 1 148 ? -21.828 6.988 -1.915 1 95.44 148 ALA A CA 1
ATOM 1099 C C . ALA A 1 148 ? -21.219 7.527 -0.619 1 95.44 148 ALA A C 1
ATOM 1101 O O . ALA A 1 148 ? -21.891 7.539 0.421 1 95.44 148 ALA A O 1
ATOM 1102 N N . ILE A 1 149 ? -20.016 8 -0.671 1 93.56 149 ILE A N 1
ATOM 1103 C CA . ILE A 1 149 ? -19.344 8.547 0.504 1 93.56 149 ILE A CA 1
ATOM 1104 C C . ILE A 1 149 ? -20.016 9.867 0.906 1 93.56 149 ILE A C 1
ATOM 1106 O O . ILE A 1 149 ? -20.328 10.07 2.08 1 93.56 149 ILE A O 1
ATOM 1110 N N . LEU A 1 150 ? -20.297 10.719 -0.05 1 90.25 150 LEU A N 1
ATOM 1111 C CA . LEU A 1 150 ? -20.875 12.023 0.204 1 90.25 150 LEU A CA 1
ATOM 1112 C C . LEU A 1 150 ? -22.266 11.891 0.833 1 90.25 150 LEU A C 1
ATOM 1114 O O . LEU A 1 150 ? -22.656 12.734 1.645 1 90.25 150 LEU A O 1
ATOM 1118 N N . SER A 1 151 ? -22.938 10.867 0.499 1 92.06 151 SER A N 1
ATOM 1119 C CA . SER A 1 151 ? -24.297 10.656 0.988 1 92.06 151 SER A CA 1
ATOM 1120 C C . SER A 1 151 ? -24.312 10.406 2.492 1 92.06 151 SER A C 1
ATOM 1122 O O . SER A 1 151 ? -25.375 10.43 3.121 1 92.06 151 SER A O 1
ATOM 1124 N N . GLN A 1 152 ? -23.156 10.211 3.098 1 91.12 152 GLN A N 1
ATOM 1125 C CA . GLN A 1 152 ? -23.031 9.93 4.523 1 91.12 152 GLN A CA 1
ATOM 1126 C C . GLN A 1 152 ? -22.688 11.188 5.312 1 91.12 152 GLN A C 1
ATOM 1128 O O . GLN A 1 152 ? -22.641 11.164 6.543 1 91.12 152 GLN A O 1
ATOM 1133 N N . LEU A 1 153 ? -22.359 12.227 4.598 1 84.31 153 LEU A N 1
ATOM 1134 C CA . LEU A 1 153 ? -21.984 13.484 5.223 1 84.31 153 LEU A CA 1
ATOM 1135 C C . LEU A 1 153 ? -23.203 14.375 5.449 1 84.31 153 LEU A C 1
ATOM 1137 O O . LEU A 1 153 ? -24.25 14.148 4.855 1 84.31 153 LEU A O 1
ATOM 1141 N N . PRO A 1 154 ? -22.969 15.289 6.383 1 80.69 154 PRO A N 1
ATOM 1142 C CA . PRO A 1 154 ? -24.109 16.172 6.633 1 80.69 154 PRO A CA 1
ATOM 1143 C C . PRO A 1 154 ? -24.594 16.891 5.375 1 80.69 154 PRO A C 1
ATOM 1145 O O . PRO A 1 154 ? -23.781 17.281 4.531 1 80.69 154 PRO A O 1
ATOM 1148 N N . SER A 1 155 ? -25.844 16.984 5.094 1 72.56 155 SER A N 1
ATOM 1149 C CA . SER A 1 155 ? -26.625 17.281 3.887 1 72.56 155 SER A CA 1
ATOM 1150 C C . SER A 1 155 ? -26.484 18.75 3.48 1 72.56 155 SER A C 1
ATOM 1152 O O . SER A 1 155 ? -26.844 19.125 2.369 1 72.56 155 SER A O 1
ATOM 1154 N N . GLU A 1 156 ? -26.141 19.562 4.34 1 64.81 156 GLU A N 1
ATOM 1155 C CA . GLU A 1 156 ? -26.422 20.969 4.039 1 64.81 156 GLU A CA 1
ATOM 1156 C C . GLU A 1 156 ? -26.062 21.297 2.592 1 64.81 156 GLU A C 1
ATOM 1158 O O . GLU A 1 156 ? -26.75 22.094 1.943 1 64.81 156 GLU A O 1
ATOM 1163 N N . ASP A 1 157 ? -25.172 20.719 1.854 1 64.88 157 ASP A N 1
ATOM 1164 C CA . ASP A 1 157 ? -24.844 21.188 0.508 1 64.88 157 ASP A CA 1
ATOM 1165 C C . ASP A 1 157 ? -24.672 20 -0.448 1 64.88 157 ASP A C 1
ATOM 1167 O O . ASP A 1 157 ? -23.859 20.047 -1.368 1 64.88 157 ASP A O 1
ATOM 1171 N N . TRP A 1 158 ? -25.594 19.141 -0.327 1 73.56 158 TRP A N 1
ATOM 1172 C CA . TRP A 1 158 ? -25.5 17.984 -1.22 1 73.56 158 TRP A CA 1
ATOM 1173 C C . TRP A 1 158 ? -26.078 18.312 -2.594 1 73.56 158 TRP A C 1
ATOM 1175 O O . TRP A 1 158 ? -27.141 18.922 -2.697 1 73.56 158 TRP A O 1
ATOM 1185 N N . PRO A 1 159 ? -25.344 18 -3.609 1 77.25 159 PRO A N 1
ATOM 1186 C CA . PRO A 1 159 ? -26.016 17.984 -4.91 1 77.25 159 PRO A CA 1
ATOM 1187 C C . PRO A 1 159 ? -27.172 16.984 -4.969 1 77.25 159 PRO A C 1
ATOM 1189 O O . PRO A 1 159 ? -27.25 16.078 -4.133 1 77.25 159 PRO A O 1
ATOM 1192 N N . VAL A 1 160 ? -28.172 17.234 -5.879 1 74.94 160 VAL A N 1
ATOM 1193 C CA . VAL A 1 160 ? -29.391 16.438 -6.043 1 74.94 160 VAL A CA 1
ATOM 1194 C C . VAL A 1 160 ? -29.031 14.961 -6.184 1 74.94 160 VAL A C 1
ATOM 1196 O O . VAL A 1 160 ? -29.688 14.094 -5.613 1 74.94 160 VAL A O 1
ATOM 1199 N N . ASP A 1 161 ? -27.969 14.68 -6.906 1 81.5 161 ASP A N 1
ATOM 1200 C CA . ASP A 1 161 ? -27.578 13.305 -7.176 1 81.5 161 ASP A CA 1
ATOM 1201 C C . ASP A 1 161 ? -27.141 12.594 -5.898 1 81.5 161 ASP A C 1
ATOM 1203 O O . ASP A 1 161 ? -27.359 11.391 -5.742 1 81.5 161 ASP A O 1
ATOM 1207 N N . VAL A 1 162 ? -26.75 13.281 -4.969 1 87.31 162 VAL A N 1
ATOM 1208 C CA . VAL A 1 162 ? -26.312 12.703 -3.703 1 87.31 162 VAL A CA 1
ATOM 1209 C C . VAL A 1 162 ? -27.516 12.414 -2.818 1 87.31 162 VAL A C 1
ATOM 1211 O O . VAL A 1 162 ? -27.531 11.43 -2.076 1 87.31 162 VAL A O 1
ATOM 1214 N N . ARG A 1 163 ? -28.516 13.227 -2.951 1 85.12 163 ARG A N 1
ATOM 1215 C CA . ARG A 1 163 ? -29.75 13.008 -2.184 1 85.12 163 ARG A CA 1
ATOM 1216 C C . ARG A 1 163 ? -30.406 11.695 -2.586 1 85.12 163 ARG A C 1
ATOM 1218 O O . ARG A 1 163 ? -30.922 10.969 -1.731 1 85.12 163 ARG A O 1
ATOM 1225 N N . GLU A 1 164 ? -30.406 11.469 -3.834 1 88.88 164 GLU A N 1
ATOM 1226 C CA . GLU A 1 164 ? -31 10.227 -4.344 1 88.88 164 GLU A CA 1
ATOM 1227 C C . GLU A 1 164 ? -30.25 9.008 -3.812 1 88.88 164 GLU A C 1
ATOM 1229 O O . GLU A 1 164 ? -30.859 7.984 -3.506 1 88.88 164 GLU A O 1
ATOM 1234 N N . VAL A 1 165 ? -28.984 9.133 -3.719 1 91.88 165 VAL A N 1
ATOM 1235 C CA . VAL A 1 165 ? -28.172 8.039 -3.213 1 91.88 165 VAL A CA 1
ATOM 1236 C C . VAL A 1 165 ? -28.516 7.77 -1.75 1 91.88 165 VAL A C 1
ATOM 1238 O O . VAL A 1 165 ? -28.625 6.613 -1.338 1 91.88 165 VAL A O 1
ATOM 1241 N N . ALA A 1 166 ? -28.719 8.812 -1.028 1 89.75 166 ALA A N 1
ATOM 1242 C CA . ALA A 1 166 ? -29.078 8.672 0.381 1 89.75 166 ALA A CA 1
ATOM 1243 C C . ALA A 1 166 ? -30.422 7.961 0.54 1 89.75 166 ALA A C 1
ATOM 1245 O O . ALA A 1 166 ? -30.594 7.145 1.449 1 89.75 166 ALA A O 1
ATOM 1246 N N . ALA A 1 167 ? -31.297 8.18 -0.346 1 90.25 167 ALA A N 1
ATOM 1247 C CA . ALA A 1 167 ? -32.656 7.617 -0.273 1 90.25 167 ALA A CA 1
ATOM 1248 C C . ALA A 1 167 ? -32.656 6.152 -0.703 1 90.25 167 ALA A C 1
ATOM 1250 O O . ALA A 1 167 ? -33.25 5.309 -0.033 1 90.25 167 ALA A O 1
ATOM 1251 N N . ARG A 1 168 ? -31.984 5.875 -1.775 1 93.06 168 ARG A N 1
ATOM 1252 C CA . ARG A 1 168 ? -32.062 4.527 -2.328 1 93.06 168 ARG A CA 1
ATOM 1253 C C . ARG A 1 168 ? -30.984 3.629 -1.733 1 93.06 168 ARG A C 1
ATOM 1255 O O . ARG A 1 168 ? -31.047 2.404 -1.858 1 93.06 168 ARG A O 1
ATOM 1262 N N . GLY A 1 169 ? -29.906 4.211 -1.24 1 95.69 169 GLY A N 1
ATOM 1263 C CA . GLY A 1 169 ? -28.906 3.471 -0.5 1 95.69 169 GLY A CA 1
ATOM 1264 C C . GLY A 1 169 ? -27.734 3.031 -1.36 1 95.69 169 GLY A C 1
ATOM 1265 O O . GLY A 1 169 ? -26.906 2.227 -0.927 1 95.69 169 GLY A O 1
ATOM 1266 N N . TYR A 1 170 ? -27.766 3.455 -2.65 1 97.81 170 TYR A N 1
ATOM 1267 C CA . TYR A 1 170 ? -26.625 3.117 -3.49 1 97.81 170 TYR A CA 1
ATOM 1268 C C . TYR A 1 170 ? -26.453 4.137 -4.609 1 97.81 170 TYR A C 1
ATOM 1270 O O . TYR A 1 170 ? -27.391 4.859 -4.949 1 97.81 170 TYR A O 1
ATOM 1278 N N . ALA A 1 171 ? -25.203 4.223 -5.102 1 96.94 171 ALA A N 1
ATOM 1279 C CA . ALA A 1 171 ? -24.859 5.035 -6.27 1 96.94 171 ALA A CA 1
ATOM 1280 C C . ALA A 1 171 ? -24.422 4.156 -7.441 1 96.94 171 ALA A C 1
ATOM 1282 O O . ALA A 1 171 ? -23.828 3.096 -7.242 1 96.94 171 ALA A O 1
ATOM 1283 N N . ASP A 1 172 ? -24.781 4.543 -8.641 1 95.25 172 ASP A N 1
ATOM 1284 C CA . ASP A 1 172 ? -24.297 3.883 -9.852 1 95.25 172 ASP A CA 1
ATOM 1285 C C . ASP A 1 172 ? -23.781 4.902 -10.859 1 95.25 172 ASP A C 1
ATOM 1287 O O . ASP A 1 172 ? -24.156 6.078 -10.812 1 95.25 172 ASP A O 1
ATOM 1291 N N . SER A 1 173 ? -22.828 4.477 -11.633 1 92.12 173 SER A N 1
ATOM 1292 C CA . SER A 1 173 ? -22.25 5.324 -12.664 1 92.12 173 SER A CA 1
ATOM 1293 C C . SER A 1 173 ? -21.953 4.527 -13.93 1 92.12 173 SER A C 1
ATOM 1295 O O . SER A 1 173 ? -21.75 3.312 -13.875 1 92.12 173 SER A O 1
ATOM 1297 N N . HIS A 1 174 ? -22.031 5.234 -15.039 1 88.06 174 HIS A N 1
ATOM 1298 C CA . HIS A 1 174 ? -21.703 4.66 -16.344 1 88.06 174 HIS A CA 1
ATOM 1299 C C . HIS A 1 174 ? -20.859 5.621 -17.172 1 88.06 174 HIS A C 1
ATOM 1301 O O . HIS A 1 174 ? -21.328 6.699 -17.547 1 88.06 174 HIS A O 1
ATOM 1307 N N . GLY A 1 175 ? -19.641 5.148 -17.469 1 78.81 175 GLY A N 1
ATOM 1308 C CA . GLY A 1 175 ? -18.781 5.871 -18.375 1 78.81 175 GLY A CA 1
ATOM 1309 C C . GLY A 1 175 ? -18.266 7.184 -17.812 1 78.81 175 GLY A C 1
ATOM 1310 O O . GLY A 1 175 ? -17.812 8.055 -18.562 1 78.81 175 GLY A O 1
ATOM 1311 N N . GLU A 1 176 ? -18.391 7.438 -16.562 1 73.62 176 GLU A N 1
ATOM 1312 C CA . GLU A 1 176 ? -18.062 8.734 -15.977 1 73.62 176 GLU A CA 1
ATOM 1313 C C . GLU A 1 176 ? -16.562 8.859 -15.711 1 73.62 176 GLU A C 1
ATOM 1315 O O . GLU A 1 176 ? -15.969 9.922 -15.953 1 73.62 176 GLU A O 1
ATOM 1320 N N . VAL A 1 177 ? -15.914 7.789 -15.258 1 65.44 177 VAL A N 1
ATOM 1321 C CA . VAL A 1 177 ? -14.492 7.812 -14.945 1 65.44 177 VAL A CA 1
ATOM 1322 C C . VAL A 1 177 ? -13.688 7.328 -16.141 1 65.44 177 VAL A C 1
ATOM 1324 O O . VAL A 1 177 ? -12.742 7.988 -16.578 1 65.44 177 VAL A O 1
ATOM 1327 N N . ILE A 1 178 ? -13.953 6.242 -16.641 1 68.31 178 ILE A N 1
ATOM 1328 C CA . ILE A 1 178 ? -13.398 5.629 -17.844 1 68.31 178 ILE A CA 1
ATOM 1329 C C . ILE A 1 178 ? -14.523 5.262 -18.812 1 68.31 178 ILE A C 1
ATOM 1331 O O . ILE A 1 178 ? -15.547 4.707 -18.391 1 68.31 178 ILE A O 1
ATOM 1335 N N . GLU A 1 179 ? -14.32 5.57 -20.062 1 75.25 179 GLU A N 1
ATOM 1336 C CA . GLU A 1 179 ? -15.336 5.234 -21.047 1 75.25 179 GLU A CA 1
ATOM 1337 C C . GLU A 1 179 ? -15.672 3.746 -21.016 1 75.25 179 GLU A C 1
ATOM 1339 O O . GLU A 1 179 ? -14.789 2.906 -20.859 1 75.25 179 GLU A O 1
ATOM 1344 N N . ASN A 1 180 ? -17 3.406 -20.953 1 80.5 180 ASN A N 1
ATOM 1345 C CA . ASN A 1 180 ? -17.562 2.061 -21.016 1 80.5 180 ASN A CA 1
ATOM 1346 C C . ASN A 1 180 ? -17.422 1.326 -19.688 1 80.5 180 ASN A C 1
ATOM 1348 O O . ASN A 1 180 ? -17.719 0.137 -19.578 1 80.5 180 ASN A O 1
ATOM 1352 N N . LEU A 1 181 ? -16.906 2.08 -18.688 1 87.25 181 LEU A N 1
ATOM 1353 C CA . LEU A 1 181 ? -16.766 1.479 -17.375 1 87.25 181 LEU A CA 1
ATOM 1354 C C . LEU A 1 181 ? -17.953 1.851 -16.484 1 87.25 181 LEU A C 1
ATOM 1356 O O . LEU A 1 181 ? -18.344 3.016 -16.422 1 87.25 181 LEU A O 1
ATOM 1360 N N . SER A 1 182 ? -18.547 0.817 -15.859 1 93.38 182 SER A N 1
ATOM 1361 C CA . SER A 1 182 ? -19.641 1.04 -14.914 1 93.38 182 SER A CA 1
ATOM 1362 C C . SER A 1 182 ? -19.203 0.706 -13.492 1 93.38 182 SER A C 1
ATOM 1364 O O . SER A 1 182 ? -18.281 -0.08 -13.281 1 93.38 182 SER A O 1
ATOM 1366 N N . ALA A 1 183 ? -19.891 1.394 -12.586 1 95.44 183 ALA A N 1
ATOM 1367 C CA . ALA A 1 183 ? -19.625 1.098 -11.18 1 95.44 183 ALA A CA 1
ATOM 1368 C C . ALA A 1 183 ? -20.906 1.199 -10.352 1 95.44 183 ALA A C 1
ATOM 1370 O O . ALA A 1 183 ? -21.812 1.959 -10.688 1 95.44 183 ALA A O 1
ATOM 1371 N N . VAL A 1 184 ? -20.953 0.368 -9.328 1 97.44 184 VAL A N 1
ATOM 1372 C CA . VAL A 1 184 ? -21.969 0.461 -8.273 1 97.44 184 VAL A CA 1
ATOM 1373 C C . VAL A 1 184 ? -21.281 0.547 -6.91 1 97.44 184 VAL A C 1
ATOM 1375 O O . VAL A 1 184 ? -20.312 -0.16 -6.652 1 97.44 184 VAL A O 1
ATOM 1378 N N . ALA A 1 185 ? -21.766 1.481 -6.09 1 98.12 185 ALA A N 1
ATOM 1379 C CA . ALA A 1 185 ? -21.156 1.663 -4.77 1 98.12 185 ALA A CA 1
ATOM 1380 C C . ALA A 1 185 ? -22.234 1.846 -3.699 1 98.12 185 ALA A C 1
ATOM 1382 O O . ALA A 1 185 ? -23.281 2.449 -3.955 1 98.12 185 ALA A O 1
ATOM 1383 N N . VAL A 1 186 ? -21.938 1.336 -2.482 1 98.25 186 VAL A N 1
ATOM 1384 C CA . VAL A 1 186 ? -22.812 1.518 -1.332 1 98.25 186 VAL A CA 1
ATOM 1385 C C . VAL A 1 186 ? -22.047 2.201 -0.201 1 98.25 186 VAL A C 1
ATOM 1387 O O . VAL A 1 186 ? -20.844 2.035 -0.074 1 98.25 186 VAL A O 1
ATOM 1390 N N . PRO A 1 187 ? -22.828 3.055 0.594 1 96.94 187 PRO A N 1
ATOM 1391 C CA . PRO A 1 187 ? -22.188 3.67 1.755 1 96.94 187 PRO A CA 1
ATOM 1392 C C . PRO A 1 187 ? -21.703 2.643 2.77 1 96.94 187 PRO A C 1
ATOM 1394 O O . PRO A 1 187 ? -22.344 1.613 2.977 1 96.94 187 PRO A O 1
ATOM 1397 N N . LEU A 1 188 ? -20.531 2.898 3.324 1 96.69 188 LEU A N 1
ATOM 1398 C CA . LEU A 1 188 ? -19.953 2.117 4.414 1 96.69 188 LEU A CA 1
ATOM 1399 C C . LEU A 1 188 ? -19.656 3.002 5.621 1 96.69 188 LEU A C 1
ATOM 1401 O O . LEU A 1 188 ? -18.531 3.457 5.797 1 96.69 188 LEU A O 1
ATOM 1405 N N . PRO A 1 189 ? -20.703 3.264 6.434 1 92.38 189 PRO A N 1
ATOM 1406 C CA . PRO A 1 189 ? -20.5 4.066 7.641 1 92.38 189 PRO A CA 1
ATOM 1407 C C . PRO A 1 189 ? -19.641 3.352 8.68 1 92.38 189 PRO A C 1
ATOM 1409 O O . PRO A 1 189 ? -19.828 2.16 8.938 1 92.38 189 PRO A O 1
ATOM 1412 N N . LEU A 1 190 ? -18.641 4.043 9.148 1 87.88 190 LEU A N 1
ATOM 1413 C CA . LEU A 1 190 ? -17.75 3.506 10.164 1 87.88 190 LEU A CA 1
ATOM 1414 C C . LEU A 1 190 ? -17.812 4.324 11.445 1 87.88 190 LEU A C 1
ATOM 1416 O O . LEU A 1 190 ? -17.625 5.543 11.422 1 87.88 190 LEU A O 1
ATOM 1420 N N . ARG A 1 191 ? -18.156 3.641 12.578 1 81.25 191 ARG A N 1
ATOM 1421 C CA . ARG A 1 191 ? -18.281 4.348 13.852 1 81.25 191 ARG A CA 1
ATOM 1422 C C . ARG A 1 191 ? -16.953 4.977 14.258 1 81.25 191 ARG A C 1
ATOM 1424 O O . ARG A 1 191 ? -15.922 4.293 14.297 1 81.25 191 ARG A O 1
ATOM 1431 N N . GLY A 1 192 ? -17.016 6.227 14.461 1 77.06 192 GLY A N 1
ATOM 1432 C CA . GLY A 1 192 ? -15.852 6.93 14.977 1 77.06 192 GLY A CA 1
ATOM 1433 C C . GLY A 1 192 ? -14.797 7.191 13.914 1 77.06 192 GLY A C 1
ATOM 1434 O O . GLY A 1 192 ? -13.688 7.633 14.234 1 77.06 192 GLY A O 1
ATOM 1435 N N . HIS A 1 193 ? -15.133 6.887 12.656 1 82.44 193 HIS A N 1
ATOM 1436 C CA . HIS A 1 193 ? -14.188 7.078 11.562 1 82.44 193 HIS A CA 1
ATOM 1437 C C . HIS A 1 193 ? -14.828 7.836 10.406 1 82.44 193 HIS A C 1
ATOM 1439 O O . HIS A 1 193 ? -16.047 7.969 10.352 1 82.44 193 HIS A O 1
ATOM 1445 N N . ASN A 1 194 ? -13.945 8.367 9.57 1 84.5 194 ASN A N 1
ATOM 1446 C CA . ASN A 1 194 ? -14.445 8.914 8.305 1 84.5 194 ASN A CA 1
ATOM 1447 C C . ASN A 1 194 ? -15.125 7.836 7.465 1 84.5 194 ASN A C 1
ATOM 1449 O O . ASN A 1 194 ? -14.68 6.684 7.441 1 84.5 194 ASN A O 1
ATOM 1453 N N . PRO A 1 195 ? -16.188 8.273 6.785 1 88.06 195 PRO A N 1
ATOM 1454 C CA . PRO A 1 195 ? -16.953 7.27 6.035 1 88.06 195 PRO A CA 1
ATOM 1455 C C . PRO A 1 195 ? -16.172 6.691 4.859 1 88.06 195 PRO A C 1
ATOM 1457 O O . PRO A 1 195 ? -15.234 7.328 4.363 1 88.06 195 PRO A O 1
ATOM 1460 N N . ALA A 1 196 ? -16.547 5.48 4.445 1 95.44 196 ALA A N 1
ATOM 1461 C CA . ALA A 1 196 ? -16.016 4.762 3.291 1 95.44 196 ALA A CA 1
ATOM 1462 C C . ALA A 1 196 ? -17.141 4.273 2.385 1 95.44 196 ALA A C 1
ATOM 1464 O O . ALA A 1 196 ? -18.328 4.566 2.633 1 95.44 196 ALA A O 1
ATOM 1465 N N . ALA A 1 197 ? -16.734 3.758 1.266 1 97.25 197 ALA A N 1
ATOM 1466 C CA . ALA A 1 197 ? -17.672 3.111 0.354 1 97.25 197 ALA A CA 1
ATOM 1467 C C . ALA A 1 197 ? -17.156 1.747 -0.092 1 97.25 197 ALA A C 1
ATOM 1469 O O . ALA A 1 197 ? -15.945 1.54 -0.191 1 97.25 197 ALA A O 1
ATOM 1470 N N . LEU A 1 198 ? -18.094 0.836 -0.285 1 97.88 198 LEU A N 1
ATOM 1471 C CA . LEU A 1 198 ? -17.812 -0.431 -0.956 1 97.88 198 LEU A CA 1
ATOM 1472 C C . LEU A 1 198 ? -18.344 -0.412 -2.389 1 97.88 198 LEU A C 1
ATOM 1474 O O . LEU A 1 198 ? -19.484 -0.019 -2.631 1 97.88 198 LEU A O 1
ATOM 1478 N N . ALA A 1 199 ? -17.453 -0.87 -3.322 1 97.62 199 ALA A N 1
ATOM 1479 C CA . ALA A 1 199 ? -17.859 -0.686 -4.715 1 97.62 199 ALA A CA 1
ATOM 1480 C C . ALA A 1 199 ? -17.391 -1.858 -5.578 1 97.62 199 ALA A C 1
ATOM 1482 O O . ALA A 1 199 ? -16.5 -2.609 -5.188 1 97.62 199 ALA A O 1
ATOM 1483 N N . VAL A 1 200 ? -18.094 -2.021 -6.766 1 96.12 200 VAL A N 1
ATOM 1484 C CA . VAL A 1 200 ? -17.656 -2.883 -7.855 1 96.12 200 VAL A CA 1
ATOM 1485 C C . VAL A 1 200 ? -17.5 -2.062 -9.133 1 96.12 200 VAL A C 1
ATOM 1487 O O . VAL A 1 200 ? -18.188 -1.051 -9.312 1 96.12 200 VAL A O 1
ATOM 1490 N N . VAL A 1 201 ? -16.578 -2.531 -9.977 1 93.75 201 VAL A N 1
ATOM 1491 C CA . VAL A 1 201 ? -16.422 -1.973 -11.32 1 93.75 201 VAL A CA 1
ATOM 1492 C C . VAL A 1 201 ? -16.484 -3.092 -12.359 1 93.75 201 VAL A C 1
ATOM 1494 O O . VAL A 1 201 ? -16.031 -4.207 -12.109 1 93.75 201 VAL A O 1
ATOM 1497 N N . TYR A 1 202 ? -17.125 -2.723 -13.523 1 90.62 202 TYR A N 1
ATOM 1498 C CA . TYR A 1 202 ? -17.344 -3.752 -14.539 1 90.62 202 TYR A CA 1
ATOM 1499 C C . TYR A 1 202 ? -17.609 -3.127 -15.906 1 90.62 202 TYR A C 1
ATOM 1501 O O . TYR A 1 202 ? -17.938 -1.946 -16 1 90.62 202 TYR A O 1
ATOM 1509 N N . LEU A 1 203 ? -17.391 -3.908 -16.891 1 88.5 203 LEU A N 1
ATOM 1510 C CA . LEU A 1 203 ? -17.688 -3.475 -18.266 1 88.5 203 LEU A CA 1
ATOM 1511 C C . LEU A 1 203 ? -19.125 -3.791 -18.641 1 88.5 203 LEU A C 1
ATOM 1513 O O . LEU A 1 203 ? -19.812 -2.951 -19.219 1 88.5 203 LEU A O 1
ATOM 1517 N N . SER A 1 204 ? -19.547 -5.012 -18.438 1 86.31 204 SER A N 1
ATOM 1518 C CA . SER A 1 204 ? -20.906 -5.469 -18.672 1 86.31 204 SER A CA 1
ATOM 1519 C C . SER A 1 204 ? -21.359 -6.449 -17.594 1 86.31 204 SER A C 1
ATOM 1521 O O . SER A 1 204 ? -20.516 -7.094 -16.953 1 86.31 204 SER A O 1
ATOM 1523 N N . SER A 1 205 ? -22.672 -6.43 -17.359 1 89.94 205 SER A N 1
ATOM 1524 C CA . SER A 1 205 ? -23.188 -7.305 -16.312 1 89.94 205 SER A CA 1
ATOM 1525 C C . SER A 1 205 ? -24.594 -7.785 -16.656 1 89.94 205 SER A C 1
ATOM 1527 O O . SER A 1 205 ? -25.422 -7.02 -17.156 1 89.94 205 SER A O 1
ATOM 1529 N N . PRO A 1 206 ? -24.812 -9.094 -16.328 1 92.56 206 PRO A N 1
ATOM 1530 C CA . PRO A 1 206 ? -26.203 -9.57 -16.422 1 92.56 206 PRO A CA 1
ATOM 1531 C C . PRO A 1 206 ? -27.078 -9.086 -15.281 1 92.56 206 PRO A C 1
ATOM 1533 O O . PRO A 1 206 ? -28.297 -9.227 -15.336 1 92.56 206 PRO A O 1
ATOM 1536 N N . HIS A 1 207 ? -26.516 -8.531 -14.25 1 95.44 207 HIS A N 1
ATOM 1537 C CA . HIS A 1 207 ? -27.25 -8.031 -13.094 1 95.44 207 HIS A CA 1
ATOM 1538 C C . HIS A 1 207 ? -27.531 -6.543 -13.227 1 95.44 207 HIS A C 1
ATOM 1540 O O . HIS A 1 207 ? -26.719 -5.789 -13.758 1 95.44 207 HIS A O 1
ATOM 1546 N N . THR A 1 208 ? -28.688 -6.184 -12.719 1 96.38 208 THR A N 1
ATOM 1547 C CA . THR A 1 208 ? -29 -4.758 -12.656 1 96.38 208 THR A CA 1
ATOM 1548 C C . THR A 1 208 ? -28.203 -4.074 -11.555 1 96.38 208 THR A C 1
ATOM 1550 O O . THR A 1 208 ? -27.766 -4.723 -10.602 1 96.38 208 THR A O 1
ATOM 1553 N N . PRO A 1 209 ? -28.062 -2.754 -11.664 1 96.75 209 PRO A N 1
ATOM 1554 C CA . PRO A 1 209 ? -27.391 -2.02 -10.586 1 96.75 209 PRO A CA 1
ATOM 1555 C C . PRO A 1 209 ? -28.047 -2.256 -9.219 1 96.75 209 PRO A C 1
ATOM 1557 O O . PRO A 1 209 ? -27.344 -2.35 -8.211 1 96.75 209 PRO A O 1
ATOM 1560 N N . ALA A 1 210 ? -29.328 -2.375 -9.18 1 97.25 210 ALA A N 1
ATOM 1561 C CA . ALA A 1 210 ? -30.031 -2.6 -7.926 1 97.25 210 ALA A CA 1
ATOM 1562 C C . ALA A 1 210 ? -29.672 -3.951 -7.32 1 97.25 210 ALA A C 1
ATOM 1564 O O . ALA A 1 210 ? -29.531 -4.074 -6.102 1 97.25 210 ALA A O 1
ATOM 1565 N N . GLU A 1 211 ? -29.547 -4.926 -8.188 1 97.94 211 GLU A N 1
ATOM 1566 C CA . GLU A 1 211 ? -29.141 -6.25 -7.719 1 97.94 211 GLU A CA 1
ATOM 1567 C C . GLU A 1 211 ? -27.719 -6.242 -7.176 1 97.94 211 GLU A C 1
ATOM 1569 O O . GLU A 1 211 ? -27.438 -6.844 -6.137 1 97.94 211 GLU A O 1
ATOM 1574 N N . LEU A 1 212 ? -26.875 -5.605 -7.871 1 97.88 212 LEU A N 1
ATOM 1575 C CA . LEU A 1 212 ? -25.5 -5.48 -7.422 1 97.88 212 LEU A CA 1
ATOM 1576 C C . LEU A 1 212 ? -25.422 -4.746 -6.09 1 97.88 212 LEU A C 1
ATOM 1578 O O . LEU A 1 212 ? -24.672 -5.145 -5.199 1 97.88 212 LEU A O 1
ATOM 1582 N N . ALA A 1 213 ? -26.203 -3.75 -5.965 1 98.38 213 ALA A N 1
ATOM 1583 C CA . ALA A 1 213 ? -26.234 -2.951 -4.742 1 98.38 213 ALA A CA 1
ATOM 1584 C C . ALA A 1 213 ? -26.672 -3.795 -3.547 1 98.38 213 ALA A C 1
ATOM 1586 O O . ALA A 1 213 ? -26.141 -3.654 -2.447 1 98.38 213 ALA A O 1
ATOM 1587 N N . GLU A 1 214 ? -27.625 -4.637 -3.75 1 98.25 214 GLU A N 1
ATOM 1588 C CA . GLU A 1 214 ? -28.109 -5.477 -2.662 1 98.25 214 GLU A CA 1
ATOM 1589 C C . GLU A 1 214 ? -27.016 -6.406 -2.15 1 98.25 214 GLU A C 1
ATOM 1591 O O . GLU A 1 214 ? -26.859 -6.586 -0.941 1 98.25 214 GLU A O 1
ATOM 1596 N N . ARG A 1 215 ? -26.297 -6.93 -3.049 1 97.88 215 ARG A N 1
ATOM 1597 C CA . ARG A 1 215 ? -25.203 -7.801 -2.646 1 97.88 215 ARG A CA 1
ATOM 1598 C C . ARG A 1 215 ? -24.109 -7.016 -1.917 1 97.88 215 ARG A C 1
ATOM 1600 O O . ARG A 1 215 ? -23.531 -7.504 -0.942 1 97.88 215 ARG A O 1
ATOM 1607 N N . LEU A 1 216 ? -23.797 -5.852 -2.4 1 98.38 216 LEU A N 1
ATOM 1608 C CA . LEU A 1 216 ? -22.797 -4.988 -1.775 1 98.38 216 LEU A CA 1
ATOM 1609 C C . LEU A 1 216 ? -23.25 -4.559 -0.384 1 98.38 216 LEU A C 1
ATOM 1611 O O . LEU A 1 216 ? -22.438 -4.453 0.533 1 98.38 216 LEU A O 1
ATOM 1615 N N . LYS A 1 217 ? -24.531 -4.289 -0.203 1 98.12 217 LYS A N 1
ATOM 1616 C CA . LYS A 1 217 ? -25.062 -3.904 1.102 1 98.12 217 LYS A CA 1
ATOM 1617 C C . LYS A 1 217 ? -24.859 -5.02 2.125 1 98.12 217 LYS A C 1
ATOM 1619 O O . LYS A 1 217 ? -24.516 -4.758 3.277 1 98.12 217 LYS A O 1
ATOM 1624 N N . ALA A 1 218 ? -25.125 -6.199 1.641 1 97.62 218 ALA A N 1
ATOM 1625 C CA . ALA A 1 218 ? -24.906 -7.344 2.52 1 97.62 218 ALA A CA 1
ATOM 1626 C C . ALA A 1 218 ? -23.453 -7.434 2.943 1 97.62 218 ALA A C 1
ATOM 1628 O O . ALA A 1 218 ? -23.141 -7.691 4.113 1 97.62 218 ALA A O 1
ATOM 1629 N N . ALA A 1 219 ? -22.578 -7.18 2.043 1 96.75 219 ALA A N 1
ATOM 1630 C CA . ALA A 1 219 ? -21.141 -7.199 2.342 1 96.75 219 ALA A CA 1
ATOM 1631 C C . ALA A 1 219 ? -20.766 -6.062 3.291 1 96.75 219 ALA A C 1
ATOM 1633 O O . ALA A 1 219 ? -19.984 -6.258 4.223 1 96.75 219 ALA A O 1
ATOM 1634 N N . ALA A 1 220 ? -21.281 -4.891 3.025 1 97.19 220 ALA A N 1
ATOM 1635 C CA . ALA A 1 220 ? -21.016 -3.736 3.881 1 97.19 220 ALA A CA 1
ATOM 1636 C C . ALA A 1 220 ? -21.484 -4 5.312 1 97.19 220 ALA A C 1
ATOM 1638 O O . ALA A 1 220 ? -20.797 -3.633 6.27 1 97.19 220 ALA A O 1
ATOM 1639 N N . LYS A 1 221 ? -22.609 -4.629 5.461 1 96.19 221 LYS A N 1
ATOM 1640 C CA . LYS A 1 221 ? -23.109 -4.988 6.785 1 96.19 221 LYS A CA 1
ATOM 1641 C C . LYS A 1 221 ? -22.172 -5.965 7.484 1 96.19 221 LYS A C 1
ATOM 1643 O O . LYS A 1 221 ? -21.875 -5.816 8.68 1 96.19 221 LYS A O 1
ATOM 1648 N N . ALA A 1 222 ? -21.734 -6.918 6.777 1 94.12 222 ALA A N 1
ATOM 1649 C CA . ALA A 1 222 ? -20.797 -7.902 7.336 1 94.12 222 ALA A CA 1
ATOM 1650 C C . ALA A 1 222 ? -19.516 -7.238 7.805 1 94.12 222 ALA A C 1
ATOM 1652 O O . ALA A 1 222 ? -18.984 -7.578 8.867 1 94.12 222 ALA A O 1
ATOM 1653 N N . VAL A 1 223 ? -18.984 -6.32 6.984 1 93.94 223 VAL A N 1
ATOM 1654 C CA . VAL A 1 223 ? -17.766 -5.586 7.34 1 93.94 223 VAL A CA 1
ATOM 1655 C C . VAL A 1 223 ? -18 -4.793 8.625 1 93.94 223 VAL A C 1
ATOM 1657 O O . VAL A 1 223 ? -17.172 -4.816 9.539 1 93.94 223 VAL A O 1
ATOM 1660 N N . ARG A 1 224 ? -19.125 -4.102 8.742 1 94.56 224 ARG A N 1
ATOM 1661 C CA . ARG A 1 224 ? -19.469 -3.305 9.922 1 94.56 224 ARG A CA 1
ATOM 1662 C C . ARG A 1 224 ? -19.594 -4.184 11.156 1 94.56 224 ARG A C 1
ATOM 1664 O O . ARG A 1 224 ? -19.125 -3.822 12.242 1 94.56 224 ARG A O 1
ATOM 1671 N N . ASP A 1 225 ? -20.234 -5.301 11.016 1 92.38 225 ASP A N 1
ATOM 1672 C CA . ASP A 1 225 ? -20.422 -6.227 12.125 1 92.38 225 ASP A CA 1
ATOM 1673 C C . ASP A 1 225 ? -19.062 -6.719 12.648 1 92.38 225 ASP A C 1
ATOM 1675 O O . ASP A 1 225 ? -18.875 -6.855 13.859 1 92.38 225 ASP A O 1
ATOM 1679 N N . ALA A 1 226 ? -18.156 -6.926 11.758 1 88.88 226 ALA A N 1
ATOM 1680 C CA . ALA A 1 226 ? -16.828 -7.391 12.141 1 88.88 226 ALA A CA 1
ATOM 1681 C C . ALA A 1 226 ? -16.062 -6.309 12.898 1 88.88 226 ALA A C 1
ATOM 1683 O O . ALA A 1 226 ? -15.18 -6.609 13.703 1 88.88 226 ALA A O 1
ATOM 1684 N N . LEU A 1 227 ? -16.422 -5.07 12.625 1 89 227 LEU A N 1
ATOM 1685 C CA . LEU A 1 227 ? -15.734 -3.939 13.242 1 89 227 LEU A CA 1
ATOM 1686 C C . LEU A 1 227 ? -16.453 -3.496 14.516 1 89 227 LEU A C 1
ATOM 1688 O O . LEU A 1 227 ? -16.047 -2.525 15.156 1 89 227 LEU A O 1
ATOM 1692 N N . GLY A 1 228 ? -17.359 -4.309 15.016 1 80.12 228 GLY A N 1
ATOM 1693 C CA . GLY A 1 228 ? -18.078 -4.012 16.25 1 80.12 228 GLY A CA 1
ATOM 1694 C C . GLY A 1 228 ? -19.266 -3.078 16.047 1 80.12 228 GLY A C 1
ATOM 1695 O O . GLY A 1 228 ? -19.688 -2.393 16.984 1 80.12 228 GLY A O 1
ATOM 1696 N N . GLY A 1 229 ? -19.953 -3.072 14.992 1 68.56 229 GLY A N 1
ATOM 1697 C CA . GLY A 1 229 ? -21.188 -2.352 14.727 1 68.56 229 GLY A CA 1
ATOM 1698 C C . GLY A 1 229 ? -21.031 -0.845 14.797 1 68.56 229 GLY A C 1
ATOM 1699 O O . GLY A 1 229 ? -20.062 -0.345 15.375 1 68.56 229 GLY A O 1
ATOM 1700 N N . MET B 1 1 ? 31.078 27.547 7.664 1 45.81 1 MET B N 1
ATOM 1701 C CA . MET B 1 1 ? 31.203 26.109 7.422 1 45.81 1 MET B CA 1
ATOM 1702 C C . MET B 1 1 ? 30.453 25.312 8.484 1 45.81 1 MET B C 1
ATOM 1704 O O . MET B 1 1 ? 29.734 24.359 8.164 1 45.81 1 MET B O 1
ATOM 1708 N N . VAL B 1 2 ? 30.562 25.75 9.703 1 52.56 2 VAL B N 1
ATOM 1709 C CA . VAL B 1 2 ? 29.953 25.094 10.852 1 52.56 2 VAL B CA 1
ATOM 1710 C C . VAL B 1 2 ? 28.453 25.375 10.867 1 52.56 2 VAL B C 1
ATOM 1712 O O . VAL B 1 2 ? 27.656 24.5 11.188 1 52.56 2 VAL B O 1
ATOM 1715 N N . SER B 1 3 ? 28.109 26.578 10.453 1 52.72 3 SER B N 1
ATOM 1716 C CA . SER B 1 3 ? 26.703 26.953 10.477 1 52.72 3 SER B CA 1
ATOM 1717 C C . SER B 1 3 ? 25.906 26.203 9.422 1 52.72 3 SER B C 1
ATOM 1719 O O . SER B 1 3 ? 24.781 25.797 9.672 1 52.72 3 SER B O 1
ATOM 1721 N N . ASP B 1 4 ? 26.531 26.016 8.273 1 52.69 4 ASP B N 1
ATOM 1722 C CA . ASP B 1 4 ? 25.891 25.297 7.18 1 52.69 4 ASP B CA 1
ATOM 1723 C C . ASP B 1 4 ? 25.703 23.812 7.539 1 52.69 4 ASP B C 1
ATOM 1725 O O . ASP B 1 4 ? 24.703 23.203 7.16 1 52.69 4 ASP B O 1
ATOM 1729 N N . SER B 1 5 ? 26.672 23.297 8.312 1 52.62 5 SER B N 1
ATOM 1730 C CA . SER B 1 5 ? 26.625 21.891 8.727 1 52.62 5 SER B CA 1
ATOM 1731 C C . SER B 1 5 ? 25.516 21.641 9.734 1 52.62 5 SER B C 1
ATOM 1733 O O . SER B 1 5 ? 24.844 20.609 9.688 1 52.62 5 SER B O 1
ATOM 1735 N N . ARG B 1 6 ? 25.312 22.625 10.656 1 50.78 6 ARG B N 1
ATOM 1736 C CA . ARG B 1 6 ? 24.266 22.5 11.664 1 50.78 6 ARG B CA 1
ATOM 1737 C C . ARG B 1 6 ? 22.891 22.594 11.039 1 50.78 6 ARG B C 1
ATOM 1739 O O . ARG B 1 6 ? 21.969 21.875 11.445 1 50.78 6 ARG B O 1
ATOM 1746 N N . LYS B 1 7 ? 22.828 23.484 10.148 1 52.47 7 LYS B N 1
ATOM 1747 C CA . LYS B 1 7 ? 21.547 23.656 9.477 1 52.47 7 LYS B CA 1
ATOM 1748 C C . LYS B 1 7 ? 21.156 22.406 8.688 1 52.47 7 LYS B C 1
ATOM 1750 O O . LYS B 1 7 ? 20 22.031 8.648 1 52.47 7 LYS B O 1
ATOM 1755 N N . THR B 1 8 ? 22.25 21.844 8.008 1 55.84 8 THR B N 1
ATOM 1756 C CA . THR B 1 8 ? 22.031 20.641 7.227 1 55.84 8 THR B CA 1
ATOM 1757 C C . THR B 1 8 ? 21.609 19.484 8.125 1 55.84 8 THR B C 1
ATOM 1759 O O . THR B 1 8 ? 20.719 18.703 7.766 1 55.84 8 THR B O 1
ATOM 1762 N N . ALA B 1 9 ? 22.266 19.484 9.336 1 59.44 9 ALA B N 1
ATOM 1763 C CA . ALA B 1 9 ? 21.938 18.438 10.297 1 59.44 9 ALA B CA 1
ATOM 1764 C C . ALA B 1 9 ? 20.516 18.625 10.828 1 59.44 9 ALA B C 1
ATOM 1766 O O . ALA B 1 9 ? 19.797 17.641 11.031 1 59.44 9 ALA B O 1
ATOM 1767 N N . SER B 1 10 ? 20.156 19.875 10.898 1 63.91 10 SER B N 1
ATOM 1768 C CA . SER B 1 10 ? 18.828 20.172 11.43 1 63.91 10 SER B CA 1
ATOM 1769 C C . SER B 1 10 ? 17.734 19.828 10.43 1 63.91 10 SER B C 1
ATOM 1771 O O . SER B 1 10 ? 16.703 19.266 10.805 1 63.91 10 SER B O 1
ATOM 1773 N N . ALA B 1 11 ? 18.031 20.156 9.195 1 66.75 11 ALA B N 1
ATOM 1774 C CA . ALA B 1 11 ? 17.047 19.875 8.148 1 66.75 11 ALA B CA 1
ATOM 1775 C C . ALA B 1 11 ? 16.812 18.375 8.008 1 66.75 11 ALA B C 1
ATOM 1777 O O . ALA B 1 11 ? 15.672 17.922 7.883 1 66.75 11 ALA B O 1
ATOM 1778 N N . SER B 1 12 ? 17.844 17.719 8.141 1 76.94 12 SER B N 1
ATOM 1779 C CA . SER B 1 12 ? 17.75 16.266 8.094 1 76.94 12 SER B CA 1
ATOM 1780 C C . SER B 1 12 ? 16.984 15.727 9.305 1 76.94 12 SER B C 1
ATOM 1782 O O . SER B 1 12 ? 16.188 14.805 9.18 1 76.94 12 SER B O 1
ATOM 1784 N N . GLN B 1 13 ? 17.062 16.484 10.305 1 88.19 13 GLN B N 1
ATOM 1785 C CA . GLN B 1 13 ? 16.422 16.047 11.539 1 88.19 13 GLN B CA 1
ATOM 1786 C C . GLN B 1 13 ? 14.898 16.219 11.461 1 88.19 13 GLN B C 1
ATOM 1788 O O . GLN B 1 13 ? 14.141 15.359 11.914 1 88.19 13 GLN B O 1
ATOM 1793 N N . THR B 1 14 ? 14.523 17.359 10.875 1 93.06 14 THR B N 1
ATOM 1794 C CA . THR B 1 14 ? 13.094 17.625 10.766 1 93.06 14 THR B CA 1
ATOM 1795 C C . THR B 1 14 ? 12.414 16.594 9.867 1 93.06 14 THR B C 1
ATOM 1797 O O . THR B 1 14 ? 11.344 16.078 10.188 1 93.06 14 THR B O 1
ATOM 1800 N N . LEU B 1 15 ? 13.062 16.359 8.773 1 95.88 15 LEU B N 1
ATOM 1801 C CA . LEU B 1 15 ? 12.531 15.352 7.875 1 95.88 15 LEU B CA 1
ATOM 1802 C C . LEU B 1 15 ? 12.469 13.992 8.57 1 95.88 15 LEU B C 1
ATOM 1804 O O . LEU B 1 15 ? 11.453 13.297 8.5 1 95.88 15 LEU B O 1
ATOM 1808 N N . SER B 1 16 ? 13.461 13.672 9.258 1 96.62 16 SER B N 1
ATOM 1809 C CA . SER B 1 16 ? 13.508 12.406 9.977 1 96.62 16 SER B CA 1
ATOM 1810 C C . SER B 1 16 ? 12.391 12.32 11.008 1 96.62 16 SER B C 1
ATOM 1812 O O . SER B 1 16 ? 11.695 11.297 11.094 1 96.62 16 SER B O 1
ATOM 1814 N N . ARG B 1 17 ? 12.172 13.32 11.719 1 96 17 ARG B N 1
ATOM 1815 C CA . ARG B 1 17 ? 11.117 13.336 12.727 1 96 17 ARG B CA 1
ATOM 1816 C C . ARG B 1 17 ? 9.742 13.195 12.086 1 96 17 ARG B C 1
ATOM 1818 O O . ARG B 1 17 ? 8.867 12.523 12.633 1 96 17 ARG B O 1
ATOM 1825 N N . GLY B 1 18 ? 9.562 13.867 10.969 1 97.56 18 GLY B N 1
ATOM 1826 C CA . GLY B 1 18 ? 8.305 13.719 10.25 1 97.56 18 GLY B CA 1
ATOM 1827 C C . GLY B 1 18 ? 8.016 12.297 9.836 1 97.56 18 GLY B C 1
ATOM 1828 O O . GLY B 1 18 ? 6.891 11.812 9.992 1 97.56 18 GLY B O 1
ATOM 1829 N N . ILE B 1 19 ? 8.992 11.625 9.336 1 97.31 19 ILE B N 1
ATOM 1830 C CA . ILE B 1 19 ? 8.844 10.234 8.93 1 97.31 19 ILE B CA 1
ATOM 1831 C C . ILE B 1 19 ? 8.547 9.375 10.156 1 97.31 19 ILE B C 1
ATOM 1833 O O . ILE B 1 19 ? 7.711 8.469 10.102 1 97.31 19 ILE B O 1
ATOM 1837 N N . ARG B 1 20 ? 9.164 9.656 11.219 1 97.38 20 ARG B N 1
ATOM 1838 C CA . ARG B 1 20 ? 8.953 8.898 12.445 1 97.38 20 ARG B CA 1
ATOM 1839 C C . ARG B 1 20 ? 7.523 9.039 12.945 1 97.38 20 ARG B C 1
ATOM 1841 O O . ARG B 1 20 ? 6.969 8.109 13.531 1 97.38 20 ARG B O 1
ATOM 1848 N N . VAL B 1 21 ? 6.891 10.164 12.727 1 97.94 21 VAL B N 1
ATOM 1849 C CA . VAL B 1 21 ? 5.473 10.305 13.047 1 97.94 21 VAL B CA 1
ATOM 1850 C C . VAL B 1 21 ? 4.668 9.227 12.328 1 97.94 21 VAL B C 1
ATOM 1852 O O . VAL B 1 21 ? 3.816 8.57 12.93 1 97.94 21 VAL B O 1
ATOM 1855 N N . LEU B 1 22 ? 4.949 9.023 11.031 1 97.81 22 LEU B N 1
ATOM 1856 C CA . LEU B 1 22 ? 4.25 8.016 10.242 1 97.81 22 LEU B CA 1
ATOM 1857 C C . LEU B 1 22 ? 4.504 6.617 10.797 1 97.81 22 LEU B C 1
ATOM 1859 O O . LEU B 1 22 ? 3.58 5.805 10.898 1 97.81 22 LEU B O 1
ATOM 1863 N N . GLU B 1 23 ? 5.703 6.379 11.172 1 96.12 23 GLU B N 1
ATOM 1864 C CA . GLU B 1 23 ? 6.062 5.074 11.719 1 96.12 23 GLU B CA 1
ATOM 1865 C C . GLU B 1 23 ? 5.355 4.812 13.047 1 96.12 23 GLU B C 1
ATOM 1867 O O . GLU B 1 23 ? 4.883 3.701 13.297 1 96.12 23 GLU B O 1
ATOM 1872 N N . VAL B 1 24 ? 5.266 5.793 13.883 1 97.19 24 VAL B N 1
ATOM 1873 C CA . VAL B 1 24 ? 4.586 5.688 15.172 1 97.19 24 VAL B CA 1
ATOM 1874 C C . VAL B 1 24 ? 3.115 5.352 14.953 1 97.19 24 VAL B C 1
ATOM 1876 O O . VAL B 1 24 ? 2.57 4.465 15.625 1 97.19 24 VAL B O 1
ATOM 1879 N N . LEU B 1 25 ? 2.5 5.984 14.047 1 96.88 25 LEU B N 1
ATOM 1880 C CA . LEU B 1 25 ? 1.09 5.75 13.758 1 96.88 25 LEU B CA 1
ATOM 1881 C C . LEU B 1 25 ? 0.876 4.359 13.172 1 96.88 25 LEU B C 1
ATOM 1883 O O . LEU B 1 25 ? -0.098 3.684 13.508 1 96.88 25 LEU B O 1
ATOM 1887 N N . ALA B 1 26 ? 1.766 3.988 12.305 1 93.75 26 ALA B N 1
ATOM 1888 C CA . ALA B 1 26 ? 1.663 2.66 11.703 1 93.75 26 ALA B CA 1
ATOM 1889 C C . ALA B 1 26 ? 1.779 1.567 12.766 1 93.75 26 ALA B C 1
ATOM 1891 O O . ALA B 1 26 ? 1.025 0.592 12.742 1 93.75 26 ALA B O 1
ATOM 1892 N N . ASP B 1 27 ? 2.65 1.733 13.672 1 90.94 27 ASP B N 1
ATOM 1893 C CA . ASP B 1 27 ? 2.898 0.745 14.719 1 90.94 27 ASP B CA 1
ATOM 1894 C C . ASP B 1 27 ? 1.725 0.667 15.695 1 90.94 27 ASP B C 1
ATOM 1896 O O . ASP B 1 27 ? 1.391 -0.412 16.188 1 90.94 27 ASP B O 1
ATOM 1900 N N . ALA B 1 28 ? 1.139 1.786 15.945 1 92.81 28 ALA B N 1
ATOM 1901 C CA . ALA B 1 28 ? 0.054 1.851 16.922 1 92.81 28 ALA B CA 1
ATOM 1902 C C . ALA B 1 28 ? -1.193 1.142 16.406 1 92.81 28 ALA B C 1
ATOM 1904 O O . ALA B 1 28 ? -1.99 0.621 17.188 1 92.81 28 ALA B O 1
ATOM 1905 N N . GLN B 1 29 ? -1.436 1.162 15.094 1 87.75 29 GLN B N 1
ATOM 1906 C CA . GLN B 1 29 ? -2.594 0.568 14.438 1 87.75 29 GLN B CA 1
ATOM 1907 C C . GLN B 1 29 ? -3.895 1.136 14.992 1 87.75 29 GLN B C 1
ATOM 1909 O O . GLN B 1 29 ? -4.898 0.424 15.094 1 87.75 29 GLN B O 1
ATOM 1914 N N . GLU B 1 30 ? -3.83 2.264 15.594 1 89.06 30 GLU B N 1
ATOM 1915 C CA . GLU B 1 30 ? -4.961 3.051 16.078 1 89.06 30 GLU B CA 1
ATOM 1916 C C . GLU B 1 30 ? -4.664 4.547 16 1 89.06 30 GLU B C 1
ATOM 1918 O O . GLU B 1 30 ? -3.512 4.949 15.828 1 89.06 30 GLU B O 1
ATOM 1923 N N . ALA B 1 31 ? -5.762 5.332 16.047 1 93.62 31 ALA B N 1
ATOM 1924 C CA . ALA B 1 31 ? -5.578 6.781 16.047 1 93.62 31 ALA B CA 1
ATOM 1925 C C . ALA B 1 31 ? -4.965 7.266 17.359 1 93.62 31 ALA B C 1
ATOM 1927 O O . ALA B 1 31 ? -5.25 6.711 18.422 1 93.62 31 ALA B O 1
ATOM 1928 N N . LEU B 1 32 ? -4.074 8.32 17.281 1 96.94 32 LEU B N 1
ATOM 1929 C CA . LEU B 1 32 ? -3.398 8.867 18.453 1 96.94 32 LEU B CA 1
ATOM 1930 C C . LEU B 1 32 ? -3.596 10.375 18.547 1 96.94 32 LEU B C 1
ATOM 1932 O O . LEU B 1 32 ? -3.732 11.047 17.531 1 96.94 32 LEU B O 1
ATOM 1936 N N . SER B 1 33 ? -3.533 10.867 19.781 1 97.75 33 SER B N 1
ATOM 1937 C CA . SER B 1 33 ? -3.545 12.312 20 1 97.75 33 SER B CA 1
ATOM 1938 C C . SER B 1 33 ? -2.172 12.922 19.734 1 97.75 33 SER B C 1
ATOM 1940 O O . SER B 1 33 ? -1.173 12.203 19.672 1 97.75 33 SER B O 1
ATOM 1942 N N . VAL B 1 34 ? -2.201 14.242 19.625 1 97.56 34 VAL B N 1
ATOM 1943 C CA . VAL B 1 34 ? -0.942 14.961 19.438 1 97.56 34 VAL B CA 1
ATOM 1944 C C . VAL B 1 34 ? -0.01 14.664 20.609 1 97.56 34 VAL B C 1
ATOM 1946 O O . VAL B 1 34 ? 1.19 14.453 20.422 1 97.56 34 VAL B O 1
ATOM 1949 N N . ASP B 1 35 ? -0.574 14.57 21.828 1 98 35 ASP B N 1
ATOM 1950 C CA . ASP B 1 35 ? 0.22 14.328 23.031 1 98 35 ASP B CA 1
ATOM 1951 C C . ASP B 1 35 ? 0.842 12.938 23.016 1 98 35 ASP B C 1
ATOM 1953 O O . ASP B 1 35 ? 2.012 12.766 23.359 1 98 35 ASP B O 1
ATOM 1957 N N . GLU B 1 36 ? 0.13 12 22.641 1 98.19 36 GLU B N 1
ATOM 1958 C CA . GLU B 1 36 ? 0.625 10.625 22.547 1 98.19 36 GLU B CA 1
ATOM 1959 C C . GLU B 1 36 ? 1.73 10.508 21.5 1 98.19 36 GLU B C 1
ATOM 1961 O O . GLU B 1 36 ? 2.736 9.828 21.734 1 98.19 36 GLU B O 1
ATOM 1966 N N . ILE B 1 37 ? 1.595 11.156 20.391 1 98.25 37 ILE B N 1
ATOM 1967 C CA . ILE B 1 37 ? 2.602 11.141 19.328 1 98.25 37 ILE B CA 1
ATOM 1968 C C . ILE B 1 37 ? 3.871 11.836 19.828 1 98.25 37 ILE B C 1
ATOM 1970 O O . ILE B 1 37 ? 4.977 11.328 19.625 1 98.25 37 ILE B O 1
ATOM 1974 N N . ALA B 1 38 ? 3.684 12.922 20.5 1 98.25 38 ALA B N 1
ATOM 1975 C CA . ALA B 1 38 ? 4.812 13.672 21.031 1 98.25 38 ALA B CA 1
ATOM 1976 C C . ALA B 1 38 ? 5.613 12.828 22.016 1 98.25 38 ALA B C 1
ATOM 1978 O O . ALA B 1 38 ? 6.844 12.805 21.969 1 98.25 38 ALA B O 1
ATOM 1979 N N . GLU B 1 39 ? 4.957 12.148 22.891 1 98.25 39 GLU B N 1
ATOM 1980 C CA . GLU B 1 39 ? 5.586 11.297 23.891 1 98.25 39 GLU B CA 1
ATOM 1981 C C . GLU B 1 39 ? 6.383 10.172 23.25 1 98.25 39 GLU B C 1
ATOM 1983 O O . GLU B 1 39 ? 7.535 9.93 23.609 1 98.25 39 GLU B O 1
ATOM 1988 N N . ARG B 1 40 ? 5.855 9.594 22.25 1 97.25 40 ARG B N 1
ATOM 1989 C CA . ARG B 1 40 ? 6.508 8.469 21.578 1 97.25 40 ARG B CA 1
ATOM 1990 C C . ARG B 1 40 ? 7.711 8.938 20.766 1 97.25 40 ARG B C 1
ATOM 1992 O O . ARG B 1 40 ? 8.672 8.188 20.594 1 97.25 40 ARG B O 1
ATOM 1999 N N . LEU B 1 41 ? 7.652 10.109 20.312 1 96.19 41 LEU B N 1
ATOM 2000 C CA . LEU B 1 41 ? 8.742 10.664 19.516 1 96.19 41 LEU B CA 1
ATOM 2001 C C . LEU B 1 41 ? 9.82 11.258 20.422 1 96.19 41 LEU B C 1
ATOM 2003 O O . LEU B 1 41 ? 10.945 11.5 19.969 1 96.19 41 LEU B O 1
ATOM 2007 N N . GLY B 1 42 ? 9.461 11.609 21.641 1 96.94 42 GLY B N 1
ATOM 2008 C CA . GLY B 1 42 ? 10.391 12.281 22.531 1 96.94 42 GLY B CA 1
ATOM 2009 C C . GLY B 1 42 ? 10.609 13.742 22.172 1 96.94 42 GLY B C 1
ATOM 2010 O O . GLY B 1 42 ? 11.742 14.227 22.203 1 96.94 42 GLY B O 1
ATOM 2011 N N . VAL B 1 43 ? 9.562 14.438 21.766 1 96.5 43 VAL B N 1
ATOM 2012 C CA . VAL B 1 43 ? 9.656 15.852 21.406 1 96.5 43 VAL B CA 1
ATOM 2013 C C . VAL B 1 43 ? 8.547 16.641 22.125 1 96.5 43 VAL B C 1
ATOM 2015 O O . VAL B 1 43 ? 7.621 16.047 22.672 1 96.5 43 VAL B O 1
ATOM 2018 N N . HIS B 1 44 ? 8.688 17.891 22.125 1 96.56 44 HIS B N 1
ATOM 2019 C CA . HIS B 1 44 ? 7.645 18.75 22.688 1 96.56 44 HIS B CA 1
ATOM 2020 C C . HIS B 1 44 ? 6.383 18.703 21.828 1 96.56 44 HIS B C 1
ATOM 2022 O O . HIS B 1 44 ? 6.465 18.578 20.594 1 96.56 44 HIS B O 1
ATOM 2028 N N . ARG B 1 45 ? 5.277 18.984 22.469 1 96.38 45 ARG B N 1
ATOM 2029 C CA . ARG B 1 45 ? 3.973 18.906 21.828 1 96.38 45 ARG B CA 1
ATOM 2030 C C . ARG B 1 45 ? 3.898 19.875 20.641 1 96.38 45 ARG B C 1
ATOM 2032 O O . ARG B 1 45 ? 3.297 19.562 19.609 1 96.38 45 ARG B O 1
ATOM 2039 N N . SER B 1 46 ? 4.512 21.016 20.734 1 95.69 46 SER B N 1
ATOM 2040 C CA . SER B 1 46 ? 4.441 22.016 19.672 1 95.69 46 SER B CA 1
ATOM 2041 C C . SER B 1 46 ? 5.18 21.547 18.422 1 95.69 46 SER B C 1
ATOM 2043 O O . SER B 1 46 ? 4.762 21.828 17.297 1 95.69 46 SER B O 1
ATOM 2045 N N . ILE B 1 47 ? 6.207 20.828 18.609 1 94.81 47 ILE B N 1
ATOM 2046 C CA . ILE B 1 47 ? 6.961 20.266 17.5 1 94.81 47 ILE B CA 1
ATOM 2047 C C . ILE B 1 47 ? 6.137 19.172 16.812 1 94.81 47 ILE B C 1
ATOM 2049 O O . ILE B 1 47 ? 6.004 19.156 15.586 1 94.81 47 ILE B O 1
ATOM 2053 N N . ALA B 1 48 ? 5.555 18.297 17.609 1 96.94 48 ALA B N 1
ATOM 2054 C CA . ALA B 1 48 ? 4.707 17.25 17.062 1 96.94 48 ALA B CA 1
ATOM 2055 C C . ALA B 1 48 ? 3.551 17.828 16.25 1 96.94 48 ALA B C 1
ATOM 2057 O O . ALA B 1 48 ? 3.254 17.359 15.156 1 96.94 48 ALA B O 1
ATOM 2058 N N . TYR B 1 49 ? 2.977 18.797 16.812 1 96.25 49 TYR B N 1
ATOM 2059 C CA . TYR B 1 49 ? 1.834 19.406 16.141 1 96.25 49 TYR B CA 1
ATOM 2060 C C . TYR B 1 49 ? 2.229 19.953 14.773 1 96.25 49 TYR B C 1
ATOM 2062 O O . TYR B 1 49 ? 1.502 19.781 13.797 1 96.25 49 TYR B O 1
ATOM 2070 N N . ARG B 1 50 ? 3.357 20.594 14.648 1 96.25 50 ARG B N 1
ATOM 2071 C CA . ARG B 1 50 ? 3.809 21.172 13.391 1 96.25 50 ARG B CA 1
ATOM 2072 C C . ARG B 1 50 ? 4.102 20.094 12.359 1 96.25 50 ARG B C 1
ATOM 2074 O O . ARG B 1 50 ? 3.783 20.234 11.18 1 96.25 50 ARG B O 1
ATOM 2081 N N . LEU B 1 51 ? 4.754 19.078 12.82 1 97 51 LEU B N 1
ATOM 2082 C CA . LEU B 1 51 ? 5.023 17.953 11.938 1 97 51 LEU B CA 1
ATOM 2083 C C . LEU B 1 51 ? 3.727 17.359 11.398 1 97 51 LEU B C 1
ATOM 2085 O O . LEU B 1 51 ? 3.596 17.141 10.195 1 97 51 LEU B O 1
ATOM 2089 N N . ILE B 1 52 ? 2.766 17.156 12.25 1 97.56 52 ILE B N 1
ATOM 2090 C CA . ILE B 1 52 ? 1.484 16.547 11.906 1 97.56 52 ILE B CA 1
ATOM 2091 C C . ILE B 1 52 ? 0.749 17.438 10.906 1 97.56 52 ILE B C 1
ATOM 2093 O O . ILE B 1 52 ? 0.173 16.938 9.93 1 97.56 52 ILE B O 1
ATOM 2097 N N . ARG B 1 53 ? 0.805 18.688 11.133 1 96.25 53 ARG B N 1
AT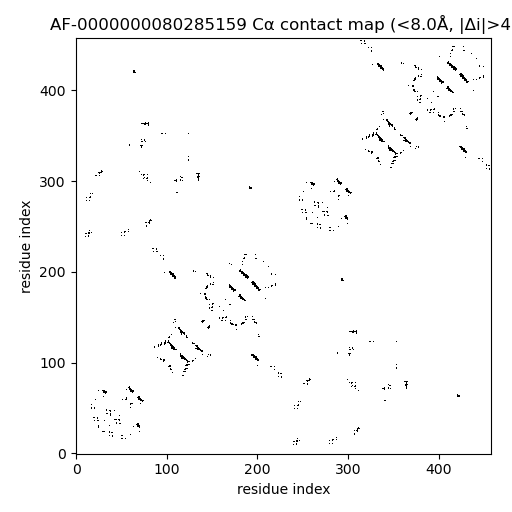OM 2098 C CA . ARG B 1 53 ? 0.12 19.609 10.242 1 96.25 53 ARG B CA 1
ATOM 2099 C C . ARG B 1 53 ? 0.683 19.531 8.828 1 96.25 53 ARG B C 1
ATOM 2101 O O . ARG B 1 53 ? -0.072 19.516 7.852 1 96.25 53 ARG B O 1
ATOM 2108 N N . THR B 1 54 ? 1.97 19.516 8.734 1 96.06 54 THR B N 1
ATOM 2109 C CA . THR B 1 54 ? 2.594 19.391 7.418 1 96.06 54 THR B CA 1
ATOM 2110 C C . THR B 1 54 ? 2.195 18.062 6.758 1 96.06 54 THR B C 1
ATOM 2112 O O . THR B 1 54 ? 1.861 18.031 5.57 1 96.06 54 THR B O 1
ATOM 2115 N N . LEU B 1 55 ? 2.211 17 7.488 1 97.12 55 LEU B N 1
ATOM 2116 C CA . LEU B 1 55 ? 1.828 15.688 6.969 1 97.12 55 LEU B CA 1
ATOM 2117 C C . LEU B 1 55 ? 0.363 15.68 6.547 1 97.12 55 LEU B C 1
ATOM 2119 O O . LEU B 1 55 ? 0.001 15.031 5.559 1 97.12 55 LEU B O 1
ATOM 2123 N N . GLU B 1 56 ? -0.467 16.359 7.289 1 94.81 56 GLU B N 1
ATOM 2124 C CA . GLU B 1 56 ? -1.879 16.5 6.941 1 94.81 56 GLU B CA 1
ATOM 2125 C C . GLU B 1 56 ? -2.055 17.25 5.621 1 94.81 56 GLU B C 1
ATOM 2127 O O . GLU B 1 56 ? -2.871 16.859 4.785 1 94.81 56 GLU B O 1
ATOM 2132 N N . ASP B 1 57 ? -1.271 18.266 5.453 1 93.81 57 ASP B N 1
ATOM 2133 C CA . ASP B 1 57 ? -1.339 19.062 4.227 1 93.81 57 ASP B CA 1
ATOM 2134 C C . ASP B 1 57 ? -1.003 18.203 3.008 1 93.81 57 ASP B C 1
ATOM 2136 O O . ASP B 1 57 ? -1.509 18.453 1.911 1 93.81 57 ASP B O 1
ATOM 2140 N N . HIS B 1 58 ? -0.21 17.203 3.199 1 94.44 58 HIS B N 1
ATOM 2141 C CA . HIS B 1 58 ? 0.188 16.328 2.105 1 94.44 58 HIS B CA 1
ATOM 2142 C C . HIS B 1 58 ? -0.694 15.078 2.049 1 94.44 58 HIS B C 1
ATOM 2144 O O . HIS B 1 58 ? -0.457 14.18 1.237 1 94.44 58 HIS B O 1
ATOM 2150 N N . GLY B 1 59 ? -1.668 14.922 2.951 1 93.88 59 GLY B N 1
ATOM 2151 C CA . GLY B 1 59 ? -2.619 13.828 2.936 1 93.88 59 GLY B CA 1
ATOM 2152 C C . GLY B 1 59 ? -2.059 12.547 3.523 1 93.88 59 GLY B C 1
ATOM 2153 O O . GLY B 1 59 ? -2.652 11.477 3.369 1 93.88 59 GLY B O 1
ATOM 2154 N N . LEU B 1 60 ? -0.905 12.586 4.238 1 96.38 60 LEU B N 1
ATOM 2155 C CA . LEU B 1 60 ? -0.264 11.391 4.777 1 96.38 60 LEU B CA 1
ATOM 2156 C C . LEU B 1 60 ? -0.776 11.086 6.18 1 96.38 60 LEU B C 1
ATOM 2158 O O . LEU B 1 60 ? -0.586 9.977 6.688 1 96.38 60 LEU B O 1
ATOM 2162 N N . VAL B 1 61 ? -1.384 12.094 6.777 1 96.19 61 VAL B N 1
ATOM 2163 C CA . VAL B 1 61 ? -2.074 11.969 8.055 1 96.19 61 VAL B CA 1
ATOM 2164 C C . VAL B 1 61 ? -3.461 12.602 7.957 1 96.19 61 VAL B C 1
ATOM 2166 O O . VAL B 1 61 ? -3.656 13.578 7.223 1 96.19 61 VAL B O 1
ATOM 2169 N N . THR B 1 62 ? -4.398 12.023 8.633 1 93.5 62 THR B N 1
ATOM 2170 C CA . THR B 1 62 ? -5.742 12.594 8.664 1 93.5 62 THR B CA 1
ATOM 2171 C C . THR B 1 62 ? -6.289 12.617 10.086 1 93.5 62 THR B C 1
ATOM 2173 O O . THR B 1 62 ? -5.961 11.75 10.898 1 93.5 62 THR B O 1
ATOM 2176 N N . ARG B 1 63 ? -7.141 13.586 10.312 1 92.31 63 ARG B N 1
ATOM 2177 C CA . ARG B 1 63 ? -7.77 13.734 11.617 1 92.31 63 ARG B CA 1
ATOM 2178 C C . ARG B 1 63 ? -9.125 13.039 11.664 1 92.31 63 ARG B C 1
ATOM 2180 O O . ARG B 1 63 ? -9.945 13.203 10.758 1 92.31 63 ARG B O 1
ATOM 2187 N N . GLU B 1 64 ? -9.336 12.273 12.703 1 87.5 64 GLU B N 1
ATOM 2188 C CA . GLU B 1 64 ? -10.641 11.648 12.93 1 87.5 64 GLU B CA 1
ATOM 2189 C C . GLU B 1 64 ? -11.586 12.602 13.648 1 87.5 64 GLU B C 1
ATOM 2191 O O . GLU B 1 64 ? -11.156 13.602 14.227 1 87.5 64 GLU B O 1
ATOM 2196 N N . PRO B 1 65 ? -12.891 12.203 13.656 1 83 65 PRO B N 1
ATOM 2197 C CA . PRO B 1 65 ? -13.875 13.086 14.281 1 83 65 PRO B CA 1
ATOM 2198 C C . PRO B 1 65 ? -13.594 13.352 15.75 1 83 65 PRO B C 1
ATOM 2200 O O . PRO B 1 65 ? -13.844 14.453 16.25 1 83 65 PRO B O 1
ATOM 2203 N N . ALA B 1 66 ? -13.031 12.469 16.453 1 86.06 66 ALA B N 1
ATOM 2204 C CA . ALA B 1 66 ? -12.75 12.609 17.891 1 86.06 66 ALA B CA 1
ATOM 2205 C C . ALA B 1 66 ? -11.508 13.461 18.109 1 86.06 66 ALA B C 1
ATOM 2207 O O . ALA B 1 66 ? -11.125 13.719 19.266 1 86.06 66 ALA B O 1
ATOM 2208 N N . GLY B 1 67 ? -10.859 13.805 17.031 1 91.25 67 GLY B N 1
ATOM 2209 C CA . GLY B 1 67 ? -9.727 14.711 17.141 1 91.25 67 GLY B CA 1
ATOM 2210 C C . GLY B 1 67 ? -8.391 14 17.141 1 91.25 67 GLY B C 1
ATOM 2211 O O . GLY B 1 67 ? -7.34 14.641 17.266 1 91.25 67 GLY B O 1
ATOM 2212 N N . LYS B 1 68 ? -8.398 12.727 17.062 1 95.25 68 LYS B N 1
ATOM 2213 C CA . LYS B 1 68 ? -7.168 11.945 16.984 1 95.25 68 LYS B CA 1
ATOM 2214 C C . LYS B 1 68 ? -6.703 11.781 15.539 1 95.25 68 LYS B C 1
ATOM 2216 O O . LYS B 1 68 ? -7.457 12.055 14.602 1 95.25 68 LYS B O 1
ATOM 2221 N N . TYR B 1 69 ? -5.41 11.328 15.43 1 95.81 69 TYR B N 1
ATOM 2222 C CA . TYR B 1 69 ? -4.805 11.289 14.109 1 95.81 69 TYR B CA 1
ATOM 2223 C C . TYR B 1 69 ? -4.461 9.852 13.711 1 95.81 69 TYR B C 1
ATOM 2225 O O . TYR B 1 69 ? -4.047 9.055 14.555 1 95.81 69 TYR B O 1
ATOM 2233 N N . GLU B 1 70 ? -4.625 9.57 12.383 1 95.19 70 GLU B N 1
ATOM 2234 C CA . GLU B 1 70 ? -4.258 8.289 11.805 1 95.19 70 GLU B CA 1
ATOM 2235 C C . GLU B 1 70 ? -3.617 8.461 10.43 1 95.19 70 GLU B C 1
ATOM 2237 O O . GLU B 1 70 ? -3.584 9.57 9.891 1 95.19 70 GLU B O 1
ATOM 2242 N N . LEU B 1 71 ? -3.076 7.367 9.922 1 95.69 71 LEU B N 1
ATOM 2243 C CA . LEU B 1 71 ? -2.443 7.414 8.609 1 95.69 71 LEU B CA 1
ATOM 2244 C C . LEU B 1 71 ? -3.457 7.781 7.531 1 95.69 71 LEU B C 1
ATOM 2246 O O . LEU B 1 71 ? -4.605 7.328 7.57 1 95.69 71 LEU B O 1
ATOM 2250 N N . GLY B 1 72 ? -2.975 8.594 6.566 1 94.38 72 GLY B N 1
ATOM 2251 C CA . GLY B 1 72 ? -3.844 9.07 5.5 1 94.38 72 GLY B CA 1
ATOM 2252 C C . GLY B 1 72 ? -3.795 8.203 4.258 1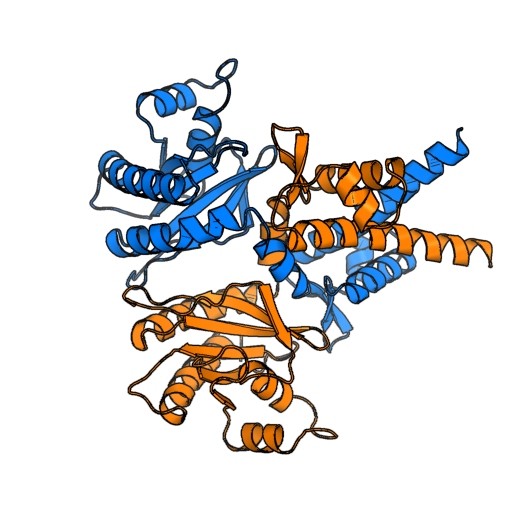 94.38 72 GLY B C 1
ATOM 2253 O O . GLY B 1 72 ? -2.824 7.477 4.039 1 94.38 72 GLY B O 1
ATOM 2254 N N . ALA B 1 73 ? -4.742 8.406 3.404 1 92.5 73 ALA B N 1
ATOM 2255 C CA . ALA B 1 73 ? -4.98 7.535 2.256 1 92.5 73 ALA B CA 1
ATOM 2256 C C . ALA B 1 73 ? -3.932 7.758 1.173 1 92.5 73 ALA B C 1
ATOM 2258 O O . ALA B 1 73 ? -3.713 6.891 0.323 1 92.5 73 ALA B O 1
ATOM 2259 N N . ARG B 1 74 ? -3.312 8.859 1.154 1 92.62 74 ARG B N 1
ATOM 2260 C CA . ARG B 1 74 ? -2.318 9.156 0.127 1 92.62 74 ARG B CA 1
ATOM 2261 C C . ARG B 1 74 ? -1.124 8.211 0.235 1 92.62 74 ARG B C 1
ATOM 2263 O O . ARG B 1 74 ? -0.367 8.047 -0.724 1 92.62 74 ARG B O 1
ATOM 2270 N N . LEU B 1 75 ? -0.937 7.645 1.422 1 95.06 75 LEU B N 1
ATOM 2271 C CA . LEU B 1 75 ? 0.114 6.645 1.576 1 95.06 75 LEU B CA 1
ATOM 2272 C C . LEU B 1 75 ? -0.122 5.461 0.646 1 95.06 75 LEU B C 1
ATOM 2274 O O . LEU B 1 75 ? 0.831 4.863 0.142 1 95.06 75 LEU B O 1
ATOM 2278 N N . ALA B 1 76 ? -1.35 5.102 0.451 1 92.19 76 ALA B N 1
ATOM 2279 C CA . ALA B 1 76 ? -1.669 4.016 -0.473 1 92.19 76 ALA B CA 1
ATOM 2280 C C . ALA B 1 76 ? -1.252 4.367 -1.898 1 92.19 76 ALA B C 1
ATOM 2282 O O . ALA B 1 76 ? -0.742 3.516 -2.631 1 92.19 76 ALA B O 1
ATOM 2283 N N . ALA B 1 77 ? -1.479 5.551 -2.252 1 89.69 77 ALA B N 1
ATOM 2284 C CA . ALA B 1 77 ? -1.086 6.012 -3.582 1 89.69 77 ALA B CA 1
ATOM 2285 C C . ALA B 1 77 ? 0.429 5.957 -3.756 1 89.69 77 ALA B C 1
ATOM 2287 O O . ALA B 1 77 ? 0.924 5.551 -4.809 1 89.69 77 ALA B O 1
ATOM 2288 N N . LEU B 1 78 ? 1.13 6.375 -2.768 1 93.38 78 LEU B N 1
ATOM 2289 C CA . LEU B 1 78 ? 2.586 6.293 -2.83 1 93.38 78 LEU B CA 1
ATOM 2290 C C . LEU B 1 78 ? 3.045 4.844 -2.938 1 93.38 78 LEU B C 1
ATOM 2292 O O . LEU B 1 78 ? 3.908 4.52 -3.758 1 93.38 78 LEU B O 1
ATOM 2296 N N . ALA B 1 79 ? 2.426 4.012 -2.139 1 92.5 79 ALA B N 1
ATOM 2297 C CA . ALA B 1 79 ? 2.814 2.604 -2.129 1 92.5 79 ALA B CA 1
ATOM 2298 C C . ALA B 1 79 ? 2.539 1.948 -3.479 1 92.5 79 ALA B C 1
ATOM 2300 O O . ALA B 1 79 ? 3.271 1.052 -3.9 1 92.5 79 ALA B O 1
ATOM 2301 N N . ALA B 1 80 ? 1.551 2.375 -4.145 1 87.81 80 ALA B N 1
ATOM 2302 C CA . ALA B 1 80 ? 1.205 1.85 -5.465 1 87.81 80 ALA B CA 1
ATOM 2303 C C . ALA B 1 80 ? 2.314 2.125 -6.473 1 87.81 80 ALA B C 1
ATOM 2305 O O . ALA B 1 80 ? 2.424 1.438 -7.492 1 87.81 80 ALA B O 1
ATOM 2306 N N . GLY B 1 81 ? 3.119 3.053 -6.215 1 88.94 81 GLY B N 1
ATOM 2307 C CA . GLY B 1 81 ? 4.184 3.438 -7.125 1 88.94 81 GLY B CA 1
ATOM 2308 C C . GLY B 1 81 ? 5.441 2.607 -6.953 1 88.94 81 GLY B C 1
ATOM 2309 O O . GLY B 1 81 ? 6.352 2.67 -7.789 1 88.94 81 GLY B O 1
ATOM 2310 N N . ILE B 1 82 ? 5.453 1.847 -5.891 1 88.62 82 ILE B N 1
ATOM 2311 C CA . ILE B 1 82 ? 6.621 1.005 -5.66 1 88.62 82 ILE B CA 1
ATOM 2312 C C . ILE B 1 82 ? 6.711 -0.065 -6.746 1 88.62 82 ILE B C 1
ATOM 2314 O O . ILE B 1 82 ? 5.812 -0.899 -6.879 1 88.62 82 ILE B O 1
ATOM 2318 N N . LYS B 1 83 ? 7.82 -0.016 -7.445 1 88.75 83 LYS B N 1
ATOM 2319 C CA . LYS B 1 83 ? 8.031 -1.005 -8.5 1 88.75 83 LYS B CA 1
ATOM 2320 C C . LYS B 1 83 ? 6.742 -1.267 -9.273 1 88.75 83 LYS B C 1
ATOM 2322 O O . LYS B 1 83 ? 6.332 -2.418 -9.438 1 88.75 83 LYS B O 1
ATOM 2327 N N . HIS B 1 84 ? 6.199 -0.305 -9.789 1 85 84 HIS B N 1
ATOM 2328 C CA . HIS B 1 84 ? 4.883 -0.317 -10.422 1 85 84 HIS B CA 1
ATOM 2329 C C . HIS B 1 84 ? 4.801 -1.375 -11.516 1 85 84 HIS B C 1
ATOM 2331 O O . HIS B 1 84 ? 3.846 -2.152 -11.562 1 85 84 HIS B O 1
ATOM 2337 N N . ASP B 1 85 ? 5.781 -1.429 -12.344 1 86.19 85 ASP B N 1
ATOM 2338 C CA . ASP B 1 85 ? 5.781 -2.379 -13.453 1 86.19 85 ASP B CA 1
ATOM 2339 C C . ASP B 1 85 ? 5.836 -3.816 -12.945 1 86.19 85 ASP B C 1
ATOM 2341 O O . ASP B 1 85 ? 5.184 -4.703 -13.5 1 86.19 85 ASP B O 1
ATOM 2345 N N . LEU B 1 86 ? 6.566 -4.031 -11.883 1 90.88 86 LEU B N 1
ATOM 2346 C CA . LEU B 1 86 ? 6.664 -5.371 -11.305 1 90.88 86 LEU B CA 1
ATOM 2347 C C . LEU B 1 86 ? 5.328 -5.805 -10.711 1 90.88 86 LEU B C 1
ATOM 2349 O O . LEU B 1 86 ? 4.891 -6.938 -10.914 1 90.88 86 LEU B O 1
ATOM 2353 N N . GLN B 1 87 ? 4.742 -4.941 -9.992 1 88.19 87 GLN B N 1
ATOM 2354 C CA . GLN B 1 87 ? 3.445 -5.266 -9.406 1 88.19 87 GLN B CA 1
ATOM 2355 C C . GLN B 1 87 ? 2.422 -5.594 -10.492 1 88.19 87 GLN B C 1
ATOM 2357 O O . GLN B 1 87 ? 1.691 -6.582 -10.383 1 88.19 87 GLN B O 1
ATOM 2362 N N . ALA B 1 88 ? 2.432 -4.82 -11.516 1 83 88 ALA B N 1
ATOM 2363 C CA . ALA B 1 88 ? 1.479 -5 -12.609 1 83 88 ALA B CA 1
ATOM 2364 C C . ALA B 1 88 ? 1.7 -6.336 -13.312 1 83 88 ALA B C 1
ATOM 2366 O O . ALA B 1 88 ? 0.74 -7.031 -13.656 1 83 88 ALA B O 1
ATOM 2367 N N . ALA B 1 89 ? 2.908 -6.688 -13.5 1 87.75 89 ALA B N 1
ATOM 2368 C CA . ALA B 1 89 ? 3.248 -7.926 -14.188 1 87.75 89 ALA B CA 1
ATOM 2369 C C . ALA B 1 89 ? 2.992 -9.141 -13.297 1 87.75 89 ALA B C 1
ATOM 2371 O O . ALA B 1 89 ? 2.627 -10.211 -13.789 1 87.75 89 ALA B O 1
ATOM 2372 N N . ALA B 1 90 ? 3.121 -8.953 -12.008 1 92.31 90 ALA B N 1
ATOM 2373 C CA . ALA B 1 90 ? 3.078 -10.086 -11.078 1 92.31 90 ALA B CA 1
ATOM 2374 C C . ALA B 1 90 ? 1.638 -10.445 -10.727 1 92.31 90 ALA B C 1
ATOM 2376 O O . ALA B 1 90 ? 1.332 -11.617 -10.469 1 92.31 90 ALA B O 1
ATOM 2377 N N . LEU B 1 91 ? 0.766 -9.562 -10.734 1 84.62 91 LEU B N 1
ATOM 2378 C CA . LEU B 1 91 ? -0.572 -9.734 -10.18 1 84.62 91 LEU B CA 1
ATOM 2379 C C . LEU B 1 91 ? -1.321 -10.844 -10.906 1 84.62 91 LEU B C 1
ATOM 2381 O O . LEU B 1 91 ? -1.854 -11.758 -10.266 1 84.62 91 LEU B O 1
ATOM 2385 N N . PRO B 1 92 ? -1.316 -10.852 -12.266 1 81.12 92 PRO B N 1
ATOM 2386 C CA . PRO B 1 92 ? -2.037 -11.93 -12.945 1 81.12 92 PRO B CA 1
ATOM 2387 C C . PRO B 1 92 ? -1.436 -13.305 -12.664 1 81.12 92 PRO B C 1
ATOM 2389 O O . PRO B 1 92 ? -2.17 -14.289 -12.516 1 81.12 92 PRO B O 1
ATOM 2392 N N . GLU B 1 93 ? -0.189 -13.344 -12.578 1 89.62 93 GLU B N 1
ATOM 2393 C CA . GLU B 1 93 ? 0.483 -14.617 -12.32 1 89.62 93 GLU B CA 1
ATOM 2394 C C . GLU B 1 93 ? 0.24 -15.094 -10.898 1 89.62 93 GLU B C 1
ATOM 2396 O O . GLU B 1 93 ? 0.002 -16.281 -10.664 1 89.62 93 GLU B O 1
ATOM 2401 N N . LEU B 1 94 ? 0.284 -14.203 -9.953 1 91.12 94 LEU B N 1
ATOM 2402 C CA . LEU B 1 94 ? -0.005 -14.547 -8.562 1 91.12 94 LEU B CA 1
ATOM 2403 C C . LEU B 1 94 ? -1.429 -15.078 -8.422 1 91.12 94 LEU B C 1
ATOM 2405 O O . LEU B 1 94 ? -1.666 -16.047 -7.691 1 91.12 94 LEU B O 1
ATOM 2409 N N . THR B 1 95 ? -2.291 -14.461 -9.109 1 82.44 95 THR B N 1
ATOM 2410 C CA . THR B 1 95 ? -3.693 -14.859 -9.047 1 82.44 95 THR B CA 1
ATOM 2411 C C . THR B 1 95 ? -3.875 -16.281 -9.57 1 82.44 95 THR B C 1
ATOM 2413 O O . THR B 1 95 ? -4.547 -17.094 -8.93 1 82.44 95 THR B O 1
ATOM 2416 N N . ALA B 1 96 ? -3.268 -16.609 -10.688 1 84.69 96 ALA B N 1
ATOM 2417 C CA . ALA B 1 96 ? -3.355 -17.938 -11.273 1 84.69 96 ALA B CA 1
ATOM 2418 C C . ALA B 1 96 ? -2.773 -18.984 -10.336 1 84.69 96 ALA B C 1
ATOM 2420 O O . ALA B 1 96 ? -3.404 -20.016 -10.078 1 84.69 96 ALA B O 1
ATOM 2421 N N . VAL B 1 97 ? -1.668 -18.703 -9.781 1 92.06 97 VAL B N 1
ATOM 2422 C CA . VAL B 1 97 ? -0.982 -19.656 -8.914 1 92.06 97 VAL B CA 1
ATOM 2423 C C . VAL B 1 97 ? -1.785 -19.859 -7.629 1 92.06 97 VAL B C 1
ATOM 2425 O O . VAL B 1 97 ? -1.988 -20.984 -7.191 1 92.06 97 VAL B O 1
ATOM 2428 N N . ALA B 1 98 ? -2.213 -18.812 -6.992 1 88.81 98 ALA B N 1
ATOM 2429 C CA . ALA B 1 98 ? -2.969 -18.875 -5.742 1 88.81 98 ALA B CA 1
ATOM 2430 C C . ALA B 1 98 ? -4.227 -19.734 -5.906 1 88.81 98 ALA B C 1
ATOM 2432 O O . ALA B 1 98 ? -4.516 -20.594 -5.07 1 88.81 98 ALA B O 1
ATOM 2433 N N . ASN B 1 99 ? -4.855 -19.562 -6.973 1 81.25 99 ASN B N 1
ATOM 2434 C CA . ASN B 1 99 ? -6.109 -20.281 -7.199 1 81.25 99 ASN B CA 1
ATOM 2435 C C . ASN B 1 99 ? -5.867 -21.75 -7.551 1 81.25 99 ASN B C 1
ATOM 2437 O O . ASN B 1 99 ? -6.633 -22.625 -7.137 1 81.25 99 ASN B O 1
ATOM 2441 N N . GLU B 1 100 ? -4.926 -21.969 -8.336 1 87 100 GLU B N 1
ATOM 2442 C CA . GLU B 1 100 ? -4.582 -23.328 -8.734 1 87 100 GLU B CA 1
ATOM 2443 C C . GLU B 1 100 ? -4.152 -24.172 -7.531 1 87 100 GLU B C 1
ATOM 2445 O O . GLU B 1 100 ? -4.57 -25.312 -7.387 1 87 100 GLU B O 1
ATOM 2450 N N . LEU B 1 101 ? -3.369 -23.547 -6.648 1 91.25 101 LEU B N 1
ATOM 2451 C CA . LEU B 1 101 ? -2.766 -24.297 -5.555 1 91.25 101 LEU B CA 1
ATOM 2452 C C . LEU B 1 101 ? -3.604 -24.172 -4.285 1 91.25 101 LEU B C 1
ATOM 2454 O O . LEU B 1 101 ? -3.414 -24.938 -3.336 1 91.25 101 LEU B O 1
ATOM 2458 N N . GLY B 1 102 ? -4.445 -23.203 -4.273 1 85.75 102 GLY B N 1
ATOM 2459 C CA . GLY B 1 102 ? -5.203 -22.953 -3.059 1 85.75 102 GLY B CA 1
ATOM 2460 C C . GLY B 1 102 ? -4.352 -22.391 -1.934 1 85.75 102 GLY B C 1
ATOM 2461 O O . GLY B 1 102 ? -4.539 -22.75 -0.77 1 85.75 102 GLY B O 1
ATOM 2462 N N . MET B 1 103 ? -3.342 -21.609 -2.281 1 90.88 103 MET B N 1
ATOM 2463 C CA . MET B 1 103 ? -2.379 -21.031 -1.344 1 90.88 103 MET B CA 1
ATOM 2464 C C . MET B 1 103 ? -2.201 -19.547 -1.588 1 90.88 103 MET B C 1
ATOM 2466 O O . MET B 1 103 ? -2.311 -19.078 -2.723 1 90.88 103 MET B O 1
ATOM 2470 N N . THR B 1 104 ? -1.896 -18.781 -0.484 1 90.56 104 THR B N 1
ATOM 2471 C CA . THR B 1 104 ? -1.525 -17.375 -0.676 1 90.56 104 THR B CA 1
ATOM 2472 C C . THR B 1 104 ? -0.183 -17.266 -1.394 1 90.56 104 THR B C 1
ATOM 2474 O O . THR B 1 104 ? 0.776 -17.953 -1.035 1 90.56 104 THR B O 1
ATOM 2477 N N . CYS B 1 105 ? -0.147 -16.438 -2.441 1 93.25 105 CYS B N 1
ATOM 2478 C CA . CYS B 1 105 ? 1.05 -16.188 -3.236 1 93.25 105 CYS B CA 1
ATOM 2479 C C . CYS B 1 105 ? 1.436 -14.703 -3.18 1 93.25 105 CYS B C 1
ATOM 2481 O O . CYS B 1 105 ? 0.567 -13.836 -3.164 1 93.25 105 CYS B O 1
ATOM 2483 N N . PHE B 1 106 ? 2.828 -14.453 -3.178 1 94.69 106 PHE B N 1
ATOM 2484 C CA . PHE B 1 106 ? 3.213 -13.055 -3.014 1 94.69 106 PHE B CA 1
ATOM 2485 C C . PHE B 1 106 ? 4.609 -12.812 -3.57 1 94.69 106 PHE B C 1
ATOM 2487 O O . PHE B 1 106 ? 5.359 -13.758 -3.816 1 94.69 106 PHE B O 1
ATOM 2494 N N . VAL B 1 107 ? 4.914 -11.508 -3.795 1 96.44 107 VAL B N 1
ATOM 2495 C CA . VAL B 1 107 ? 6.246 -11.031 -4.148 1 96.44 107 VAL B CA 1
ATOM 2496 C C . VAL B 1 107 ? 6.91 -10.391 -2.932 1 96.44 107 VAL B C 1
ATOM 2498 O O . VAL B 1 107 ? 6.297 -9.586 -2.234 1 96.44 107 VAL B O 1
ATOM 2501 N N . ALA B 1 108 ? 8.125 -10.82 -2.727 1 96 108 ALA B N 1
ATOM 2502 C CA . ALA B 1 108 ? 8.906 -10.242 -1.638 1 96 108 ALA B CA 1
ATOM 2503 C C . ALA B 1 108 ? 10.148 -9.531 -2.172 1 96 108 ALA B C 1
ATOM 2505 O O . ALA B 1 108 ? 10.75 -9.977 -3.152 1 96 108 ALA B O 1
ATOM 2506 N N . VAL B 1 109 ? 10.508 -8.445 -1.466 1 93.5 109 VAL B N 1
ATOM 2507 C CA . VAL B 1 109 ? 11.719 -7.707 -1.803 1 93.5 109 VAL B CA 1
ATOM 2508 C C . VAL B 1 109 ? 12.555 -7.477 -0.543 1 93.5 109 VAL B C 1
ATOM 2510 O O . VAL B 1 109 ? 12.07 -7.676 0.574 1 93.5 109 VAL B O 1
ATOM 2513 N N . LEU B 1 110 ? 13.82 -7.109 -0.817 1 87.5 110 LEU B N 1
ATOM 2514 C CA . LEU B 1 110 ? 14.734 -6.855 0.295 1 87.5 110 LEU B CA 1
ATOM 2515 C C . LEU B 1 110 ? 14.82 -5.363 0.597 1 87.5 110 LEU B C 1
ATOM 2517 O O . LEU B 1 110 ? 14.922 -4.543 -0.319 1 87.5 110 LEU B O 1
ATOM 2521 N N . ASP B 1 111 ? 14.688 -5.09 1.886 1 83.44 111 ASP B N 1
ATOM 2522 C CA . ASP B 1 111 ? 14.992 -3.77 2.434 1 83.44 111 ASP B CA 1
ATOM 2523 C C . ASP B 1 111 ? 15.977 -3.875 3.598 1 83.44 111 ASP B C 1
ATOM 2525 O O . ASP B 1 111 ? 15.578 -4.133 4.734 1 83.44 111 ASP B O 1
ATOM 2529 N N . ARG B 1 112 ? 17.172 -3.494 3.184 1 80.62 112 ARG B N 1
ATOM 2530 C CA . ARG B 1 112 ? 18.234 -3.641 4.188 1 80.62 112 ARG B CA 1
ATOM 2531 C C . ARG B 1 112 ? 18.25 -5.055 4.758 1 80.62 112 ARG B C 1
ATOM 2533 O O . ARG B 1 112 ? 18.516 -6.016 4.035 1 80.62 112 ARG B O 1
ATOM 2540 N N . GLU B 1 113 ? 17.828 -5.211 6.043 1 81.25 113 GLU B N 1
ATOM 2541 C CA . GLU B 1 113 ? 17.953 -6.516 6.684 1 81.25 113 GLU B CA 1
ATOM 2542 C C . GLU B 1 113 ? 16.578 -7.168 6.855 1 81.25 113 GLU B C 1
ATOM 2544 O O . GLU B 1 113 ? 16.422 -8.109 7.637 1 81.25 113 GLU B O 1
ATOM 2549 N N . GLU B 1 114 ? 15.664 -6.688 6.031 1 88.5 114 GLU B N 1
ATOM 2550 C CA . GLU B 1 114 ? 14.32 -7.238 6.16 1 88.5 114 GLU B CA 1
ATOM 2551 C C . GLU B 1 114 ? 13.742 -7.621 4.797 1 88.5 114 GLU B C 1
ATOM 2553 O O . GLU B 1 114 ? 14.07 -7 3.785 1 88.5 114 GLU B O 1
ATOM 2558 N N . CYS B 1 115 ? 12.945 -8.695 4.867 1 91.06 115 CYS B N 1
ATOM 2559 C CA . CYS B 1 115 ? 12.102 -9.07 3.736 1 91.06 115 CYS B CA 1
ATOM 2560 C C . CYS B 1 115 ? 10.719 -8.438 3.852 1 91.06 115 CYS B C 1
ATOM 2562 O O . CYS B 1 115 ? 10.078 -8.523 4.902 1 91.06 115 CYS B O 1
ATOM 2564 N N . VAL B 1 116 ? 10.305 -7.754 2.75 1 92.56 116 VAL B N 1
ATOM 2565 C CA . VAL B 1 116 ? 9.023 -7.062 2.754 1 92.56 116 VAL B CA 1
ATOM 2566 C C . VAL B 1 116 ? 8.125 -7.633 1.658 1 92.56 116 VAL B C 1
ATOM 2568 O O . VAL B 1 116 ? 8.555 -7.801 0.517 1 92.56 116 VAL B O 1
ATOM 2571 N N . THR B 1 117 ? 6.867 -7.918 2.047 1 93.56 117 THR B N 1
ATOM 2572 C CA . THR B 1 117 ? 5.883 -8.328 1.051 1 93.56 117 THR B CA 1
ATOM 2573 C C . THR B 1 117 ? 5.398 -7.129 0.243 1 93.56 117 THR B C 1
ATOM 2575 O O . THR B 1 117 ? 4.883 -6.16 0.808 1 93.56 117 THR B O 1
ATOM 2578 N N . LEU B 1 118 ? 5.527 -7.188 -1.038 1 92.56 118 LEU B N 1
ATOM 2579 C CA . LEU B 1 118 ? 5.152 -6.07 -1.895 1 92.56 118 LEU B CA 1
ATOM 2580 C C . LEU B 1 118 ? 3.699 -6.188 -2.34 1 92.56 118 LEU B C 1
ATOM 2582 O O . LEU B 1 118 ? 2.939 -5.219 -2.256 1 92.56 118 LEU B O 1
ATOM 2586 N N . VAL B 1 119 ? 3.365 -7.297 -2.799 1 89.25 119 VAL B N 1
ATOM 2587 C CA . VAL B 1 119 ? 2.016 -7.602 -3.264 1 89.25 119 VAL B CA 1
ATOM 2588 C C . VAL B 1 119 ? 1.68 -9.055 -2.955 1 89.25 119 VAL B C 1
ATOM 2590 O O . VAL B 1 119 ? 2.564 -9.914 -2.941 1 89.25 119 VAL B O 1
ATOM 2593 N N . SER B 1 120 ? 0.388 -9.297 -2.689 1 90.69 120 SER B N 1
ATOM 2594 C CA . SER B 1 120 ? -0.064 -10.625 -2.283 1 90.69 120 SER B CA 1
ATOM 2595 C C . SER B 1 120 ? -1.457 -10.922 -2.826 1 90.69 120 SER B C 1
ATOM 2597 O O . SER B 1 120 ? -2.266 -10.016 -3.012 1 90.69 120 SER B O 1
ATOM 2599 N N . VAL B 1 121 ? -1.661 -12.258 -3.094 1 84.06 121 VAL B N 1
ATOM 2600 C CA . VAL B 1 121 ? -2.973 -12.727 -3.527 1 84.06 121 VAL B CA 1
ATOM 2601 C C . VAL B 1 121 ? -3.373 -13.961 -2.719 1 84.06 121 VAL B C 1
ATOM 2603 O O . VAL B 1 121 ? -2.607 -14.922 -2.621 1 84.06 121 VAL B O 1
ATOM 2606 N N . GLU B 1 122 ? -4.559 -13.891 -2.131 1 81.81 122 GLU B N 1
ATOM 2607 C CA . GLU B 1 122 ? -5.148 -15.055 -1.477 1 81.81 122 GLU B CA 1
ATOM 2608 C C . GLU B 1 122 ? -6.039 -15.836 -2.436 1 81.81 122 GLU B C 1
ATOM 2610 O O . GLU B 1 122 ? -6.66 -15.258 -3.33 1 81.81 122 GLU B O 1
ATOM 2615 N N . PRO B 1 123 ? -6.059 -17.266 -2.143 1 77.75 123 PRO B N 1
ATOM 2616 C CA . PRO B 1 123 ? -6.934 -18.062 -3.01 1 77.75 123 PRO B CA 1
ATOM 2617 C C . PRO B 1 123 ? -8.414 -17.766 -2.775 1 77.75 123 PRO B C 1
ATOM 2619 O O . PRO B 1 123 ? -8.812 -17.469 -1.649 1 77.75 123 PRO B O 1
ATOM 2622 N N . ARG B 1 124 ? -9.258 -17.953 -3.779 1 63.25 124 ARG B N 1
ATOM 2623 C CA . ARG B 1 124 ? -10.688 -17.656 -3.76 1 63.25 124 ARG B CA 1
ATOM 2624 C C . ARG B 1 124 ? -11.445 -18.672 -2.896 1 63.25 124 ARG B C 1
ATOM 2626 O O . ARG B 1 124 ? -12.375 -18.297 -2.176 1 63.25 124 ARG B O 1
ATOM 2633 N N . HIS B 1 125 ? -11.148 -19.891 -3.031 1 59.69 125 HIS B N 1
ATOM 2634 C CA . HIS B 1 125 ? -11.992 -20.938 -2.473 1 59.69 125 HIS B CA 1
ATOM 2635 C C . HIS B 1 125 ? -11.289 -21.672 -1.331 1 59.69 125 HIS B C 1
ATOM 2637 O O . HIS B 1 125 ? -11.695 -22.766 -0.946 1 59.69 125 HIS B O 1
ATOM 2643 N N . ALA B 1 126 ? -10.398 -20.844 -0.744 1 58.31 126 ALA B N 1
ATOM 2644 C CA . ALA B 1 126 ? -9.727 -21.641 0.278 1 58.31 126 ALA B CA 1
ATOM 2645 C C . ALA B 1 126 ? -10.391 -21.453 1.64 1 58.31 126 ALA B C 1
ATOM 2647 O O . ALA B 1 126 ? -10.789 -20.344 2 1 58.31 126 ALA B O 1
ATOM 2648 N N . VAL B 1 127 ? -10.812 -22.531 2.242 1 52 127 VAL B N 1
ATOM 2649 C CA . VAL B 1 127 ? -11.422 -22.547 3.57 1 52 127 VAL B CA 1
ATOM 2650 C C . VAL B 1 127 ? -10.508 -21.828 4.559 1 52 127 VAL B C 1
ATOM 2652 O O . VAL B 1 127 ? -10.984 -21.047 5.398 1 52 127 VAL B O 1
ATOM 2655 N N . ALA B 1 128 ? -9.188 -22.203 4.551 1 57.03 128 ALA B N 1
ATOM 2656 C CA . ALA B 1 128 ? -8.219 -21.594 5.469 1 57.03 128 ALA B CA 1
ATOM 2657 C C . ALA B 1 128 ? -6.988 -21.094 4.719 1 57.03 128 ALA B C 1
ATOM 2659 O O . ALA B 1 128 ? -6.305 -21.875 4.047 1 57.03 128 ALA B O 1
ATOM 2660 N N . SER B 1 129 ? -7.023 -19.812 4.453 1 64.88 129 SER B N 1
ATOM 2661 C CA . SER B 1 129 ? -5.797 -19.297 3.857 1 64.88 129 SER B CA 1
ATOM 2662 C C . SER B 1 129 ? -5 -18.469 4.863 1 64.88 129 SER B C 1
ATOM 2664 O O . SER B 1 129 ? -5.562 -17.938 5.816 1 64.88 129 SER B O 1
ATOM 2666 N N . VAL B 1 130 ? -3.66 -18.672 4.742 1 72 130 VAL B N 1
ATOM 2667 C CA . VAL B 1 130 ? -2.738 -17.906 5.578 1 72 130 VAL B CA 1
ATOM 2668 C C . VAL B 1 130 ? -2.646 -16.469 5.066 1 72 130 VAL B C 1
ATOM 2670 O O . VAL B 1 130 ? -2.424 -16.234 3.877 1 72 130 VAL B O 1
ATOM 2673 N N . ALA B 1 131 ? -2.836 -15.609 5.957 1 71.69 131 ALA B N 1
ATOM 2674 C CA . ALA B 1 131 ? -2.75 -14.203 5.582 1 71.69 131 ALA B CA 1
ATOM 2675 C C . ALA B 1 131 ? -1.297 -13.758 5.461 1 71.69 131 ALA B C 1
ATOM 2677 O O . ALA B 1 131 ? -0.48 -14.031 6.344 1 71.69 131 ALA B O 1
ATOM 2678 N N . GLN B 1 132 ? -0.892 -13.305 4.289 1 80.12 132 GLN B N 1
ATOM 2679 C CA . GLN B 1 132 ? 0.338 -12.586 3.979 1 80.12 132 GLN B CA 1
ATOM 2680 C C . GLN B 1 132 ? 0.037 -11.25 3.311 1 80.12 132 GLN B C 1
ATOM 2682 O O . GLN B 1 132 ? -0.17 -11.188 2.096 1 80.12 132 GLN B O 1
ATOM 2687 N N . ARG B 1 133 ? 0.155 -10.172 4.051 1 82.06 133 ARG B N 1
ATOM 2688 C CA . ARG B 1 133 ? -0.327 -8.891 3.545 1 82.06 133 ARG B CA 1
ATOM 2689 C C . ARG B 1 133 ? 0.826 -8.039 3.023 1 82.06 133 ARG B C 1
ATOM 2691 O O . ARG B 1 133 ? 1.938 -8.102 3.551 1 82.06 133 ARG B O 1
ATOM 2698 N N . PRO B 1 134 ? 0.503 -7.258 1.995 1 87.5 134 PRO B N 1
ATOM 2699 C CA . PRO B 1 134 ? 1.51 -6.27 1.6 1 87.5 134 PRO B CA 1
ATOM 2700 C C . PRO B 1 134 ? 1.997 -5.422 2.771 1 87.5 134 PRO B C 1
ATOM 2702 O O . PRO B 1 134 ? 1.198 -5.02 3.619 1 87.5 134 PRO B O 1
ATOM 2705 N N . GLY B 1 135 ? 3.385 -5.289 2.816 1 89.56 135 GLY B N 1
ATOM 2706 C CA . GLY B 1 135 ? 3.973 -4.5 3.889 1 89.56 135 GLY B CA 1
ATOM 2707 C C . GLY B 1 135 ? 4.465 -5.348 5.047 1 89.56 135 GLY B C 1
ATOM 2708 O O . GLY B 1 135 ? 5.234 -4.875 5.887 1 89.56 135 GLY B O 1
ATOM 2709 N N . SER B 1 136 ? 3.986 -6.543 5.129 1 88.69 136 SER B N 1
ATOM 2710 C CA . SER B 1 136 ? 4.508 -7.445 6.148 1 88.69 136 SER B CA 1
ATOM 2711 C C . SER B 1 136 ? 6.023 -7.598 6.027 1 88.69 136 SER B C 1
ATOM 2713 O O . SER B 1 136 ? 6.559 -7.664 4.922 1 88.69 136 SER B O 1
ATOM 2715 N N . ARG B 1 137 ? 6.648 -7.711 7.312 1 87.94 137 ARG B N 1
ATOM 2716 C CA . ARG B 1 137 ? 8.109 -7.762 7.328 1 87.94 137 ARG B CA 1
ATOM 2717 C C . ARG B 1 137 ? 8.602 -8.883 8.234 1 87.94 137 ARG B C 1
ATOM 2719 O O . ARG B 1 137 ? 7.945 -9.234 9.219 1 87.94 137 ARG B O 1
ATOM 2726 N N . HIS B 1 138 ? 9.68 -9.438 7.875 1 86 138 HIS B N 1
ATOM 2727 C CA . HIS B 1 138 ? 10.406 -10.391 8.703 1 86 138 HIS B CA 1
ATOM 2728 C C . HIS B 1 138 ? 11.898 -10.391 8.367 1 86 138 HIS B C 1
ATOM 2730 O O . HIS B 1 138 ? 12.305 -9.867 7.328 1 86 138 HIS B O 1
ATOM 2736 N N . SER B 1 139 ? 12.672 -10.875 9.281 1 86.75 139 SER B N 1
ATOM 2737 C CA . SER B 1 139 ? 14.109 -10.93 9.047 1 86.75 139 SER B CA 1
ATOM 2738 C C . SER B 1 139 ? 14.438 -11.703 7.77 1 86.75 139 SER B C 1
ATOM 2740 O O . SER B 1 139 ? 13.805 -12.719 7.477 1 86.75 139 SER B O 1
ATOM 2742 N N . PHE B 1 140 ? 15.484 -11.219 7.086 1 82.44 140 PHE B N 1
ATOM 2743 C CA . PHE B 1 140 ? 15.844 -11.844 5.816 1 82.44 140 PHE B CA 1
ATOM 2744 C C . PHE B 1 140 ? 16.5 -13.195 6.047 1 82.44 140 PHE B C 1
ATOM 2746 O O . PHE B 1 140 ? 16.578 -14.023 5.129 1 82.44 140 PHE B O 1
ATOM 2753 N N . THR B 1 141 ? 16.906 -13.359 7.234 1 79.56 141 THR B N 1
ATOM 2754 C CA . THR B 1 141 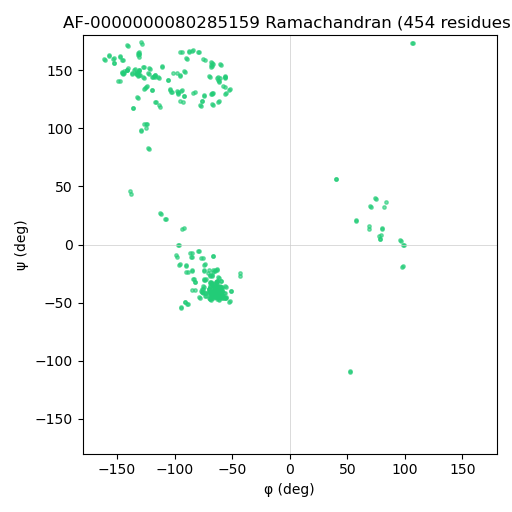? 17.609 -14.609 7.543 1 79.56 141 THR B CA 1
ATOM 2755 C C . THR B 1 141 ? 16.609 -15.703 7.906 1 79.56 141 THR B C 1
ATOM 2757 O O . THR B 1 141 ? 16.984 -16.875 8.023 1 79.56 141 THR B O 1
ATOM 2760 N N . ALA B 1 142 ? 15.383 -15.234 8.008 1 81.5 142 ALA B N 1
ATOM 2761 C CA . ALA B 1 142 ? 14.344 -16.188 8.383 1 81.5 142 ALA B CA 1
ATOM 2762 C C . ALA B 1 142 ? 13.367 -16.422 7.23 1 81.5 142 ALA B C 1
ATOM 2764 O O . ALA B 1 142 ? 12.906 -15.461 6.609 1 81.5 142 ALA B O 1
ATOM 2765 N N . GLY B 1 143 ? 13.344 -17.703 6.793 1 88.44 143 GLY B N 1
ATOM 2766 C CA . GLY B 1 143 ? 12.281 -18.062 5.863 1 88.44 143 GLY B CA 1
ATOM 2767 C C . GLY B 1 143 ? 12.773 -18.25 4.441 1 88.44 143 GLY B C 1
ATOM 2768 O O . GLY B 1 143 ? 13.898 -17.891 4.113 1 88.44 143 GLY B O 1
ATOM 2769 N N . ALA B 1 144 ? 11.883 -18.703 3.598 1 94.62 144 ALA B N 1
ATOM 2770 C CA . ALA B 1 144 ? 12.195 -19.094 2.229 1 94.62 144 ALA B CA 1
ATOM 2771 C C . ALA B 1 144 ? 12.406 -17.875 1.338 1 94.62 144 ALA B C 1
ATOM 2773 O O . ALA B 1 144 ? 13.352 -17.828 0.551 1 94.62 144 ALA B O 1
ATOM 2774 N N . PRO B 1 145 ? 11.633 -16.781 1.499 1 94.56 145 PRO B N 1
ATOM 2775 C CA . PRO B 1 145 ? 11.805 -15.633 0.602 1 94.56 145 PRO B CA 1
ATOM 2776 C C . PRO B 1 145 ? 13.172 -14.969 0.756 1 94.56 145 PRO B C 1
ATOM 2778 O O . PRO B 1 145 ? 13.812 -14.617 -0.242 1 94.56 145 PRO B O 1
ATOM 2781 N N . GLY B 1 146 ? 13.609 -14.789 1.969 1 92.38 146 GLY B N 1
ATOM 2782 C CA . GLY B 1 146 ? 14.914 -14.188 2.203 1 92.38 146 GLY B CA 1
ATOM 2783 C C . GLY B 1 146 ? 16.062 -14.969 1.583 1 92.38 146 GLY B C 1
ATOM 2784 O O . GLY B 1 146 ? 16.938 -14.391 0.932 1 92.38 146 GLY B O 1
ATOM 2785 N N . ARG B 1 147 ? 16.016 -16.266 1.757 1 92.94 147 ARG B N 1
ATOM 2786 C CA . ARG B 1 147 ? 17.062 -17.109 1.201 1 92.94 147 ARG B CA 1
ATOM 2787 C C . ARG B 1 147 ? 17.047 -17.078 -0.323 1 92.94 147 ARG B C 1
ATOM 2789 O O . ARG B 1 147 ? 18.094 -17.109 -0.965 1 92.94 147 ARG B O 1
ATOM 2796 N N . ALA B 1 148 ? 15.875 -17.047 -0.917 1 95.44 148 ALA B N 1
ATOM 2797 C CA . ALA B 1 148 ? 15.75 -16.984 -2.371 1 95.44 148 ALA B CA 1
ATOM 2798 C C . ALA B 1 148 ? 16.344 -15.68 -2.908 1 95.44 148 ALA B C 1
ATOM 2800 O O . ALA B 1 148 ? 17.016 -15.68 -3.941 1 95.44 148 ALA B O 1
ATOM 2801 N N . ILE B 1 149 ? 16.125 -14.578 -2.217 1 93.62 149 ILE B N 1
ATOM 28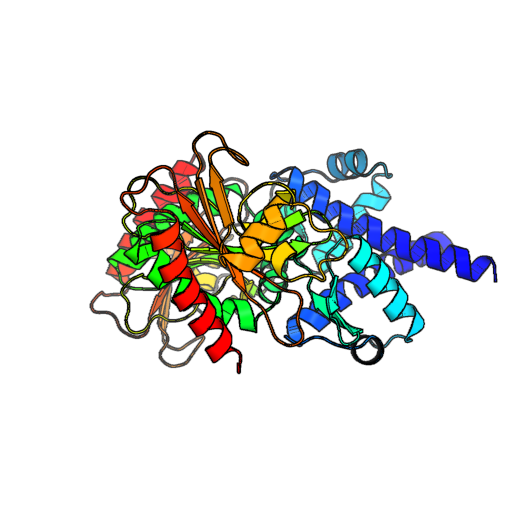02 C CA . ILE B 1 149 ? 16.656 -13.289 -2.629 1 93.62 149 ILE B CA 1
ATOM 2803 C C . ILE B 1 149 ? 18.172 -13.281 -2.484 1 93.62 149 ILE B C 1
ATOM 2805 O O . ILE B 1 149 ? 18.891 -12.875 -3.404 1 93.62 149 ILE B O 1
ATOM 2809 N N . LEU B 1 150 ? 18.688 -13.781 -1.381 1 90.31 150 LEU B N 1
ATOM 2810 C CA . LEU B 1 150 ? 20.109 -13.781 -1.091 1 90.31 150 LEU B CA 1
ATOM 2811 C C . LEU B 1 150 ? 20.875 -14.617 -2.115 1 90.31 150 LEU B C 1
ATOM 2813 O O . LEU B 1 150 ? 22.016 -14.305 -2.451 1 90.31 150 LEU B O 1
ATOM 2817 N N . SER B 1 151 ? 20.25 -15.617 -2.613 1 92.19 151 SER B N 1
ATOM 2818 C CA . SER B 1 151 ? 20.891 -16.531 -3.557 1 92.19 151 SER B CA 1
ATOM 2819 C C . SER B 1 151 ? 21.203 -15.82 -4.875 1 92.19 151 SER B C 1
ATOM 2821 O O . SER B 1 151 ? 21.938 -16.359 -5.711 1 92.19 151 SER B O 1
ATOM 2823 N N . GLN B 1 152 ? 20.703 -14.602 -5.059 1 91.12 152 GLN B N 1
ATOM 2824 C CA . GLN B 1 152 ? 20.906 -13.844 -6.289 1 91.12 152 GLN B CA 1
ATOM 2825 C C . GLN B 1 152 ? 22.031 -12.82 -6.137 1 91.12 152 GLN B C 1
ATOM 2827 O O . GLN B 1 152 ? 22.406 -12.148 -7.098 1 91.12 152 GLN B O 1
ATOM 2832 N N . LEU B 1 153 ? 22.469 -12.672 -4.922 1 84.44 153 LEU B N 1
ATOM 2833 C CA . LEU B 1 153 ? 23.516 -11.711 -4.625 1 84.44 153 LEU B CA 1
ATOM 2834 C C . LEU B 1 153 ? 24.906 -12.352 -4.738 1 84.44 153 LEU B C 1
ATOM 2836 O O . LEU B 1 153 ? 25.016 -13.578 -4.742 1 84.44 153 LEU B O 1
ATOM 2840 N N . PRO B 1 154 ? 25.859 -11.469 -4.887 1 80.69 154 PRO B N 1
ATOM 2841 C CA . PRO B 1 154 ? 27.203 -12.031 -4.992 1 80.69 154 PRO B CA 1
ATOM 2842 C C . PRO B 1 154 ? 27.578 -12.883 -3.783 1 80.69 154 PRO B C 1
ATOM 2844 O O . PRO B 1 154 ? 27.203 -12.555 -2.654 1 80.69 154 PRO B O 1
ATOM 2847 N N . SER B 1 155 ? 28.172 -14.023 -3.912 1 72.56 155 SER B N 1
ATOM 2848 C CA . SER B 1 155 ? 28.359 -15.195 -3.068 1 72.56 155 SER B CA 1
ATOM 2849 C C . SER B 1 155 ? 29.312 -14.914 -1.923 1 72.56 155 SER B C 1
ATOM 2851 O O . SER B 1 155 ? 29.375 -15.672 -0.952 1 72.56 155 SER B O 1
ATOM 2853 N N . GLU B 1 156 ? 30.141 -14.008 -2.043 1 65 156 GLU B N 1
ATOM 2854 C CA . GLU B 1 156 ? 31.297 -14.008 -1.146 1 65 156 GLU B CA 1
ATOM 2855 C C . GLU B 1 156 ? 30.875 -14.328 0.286 1 65 156 GLU B C 1
ATOM 2857 O O . GLU B 1 156 ? 31.625 -14.977 1.023 1 65 156 GLU B O 1
ATOM 2862 N N . ASP B 1 157 ? 29.734 -14.156 0.814 1 64.56 157 ASP B N 1
ATOM 2863 C CA . ASP B 1 157 ? 29.453 -14.414 2.225 1 64.56 157 ASP B CA 1
ATOM 2864 C C . ASP B 1 157 ? 28.109 -15.109 2.402 1 64.56 157 ASP B C 1
ATOM 2866 O O . ASP B 1 157 ? 27.438 -14.914 3.41 1 64.56 157 ASP B O 1
ATOM 2870 N N . TRP B 1 158 ? 27.922 -16.031 1.569 1 73.56 158 TRP B N 1
ATOM 2871 C CA . TRP B 1 158 ? 26.641 -16.734 1.693 1 73.56 158 TRP B CA 1
ATOM 2872 C C . TRP B 1 158 ? 26.719 -17.828 2.75 1 73.56 158 TRP B C 1
ATOM 2874 O O . TRP B 1 158 ? 27.703 -18.578 2.807 1 73.56 158 TRP B O 1
ATOM 2884 N N . PRO B 1 159 ? 25.781 -17.844 3.617 1 77 159 PRO B N 1
ATOM 2885 C CA . PRO B 1 159 ? 25.656 -19.078 4.406 1 77 159 PRO B CA 1
ATOM 2886 C C . PRO B 1 159 ? 25.375 -20.297 3.543 1 77 159 PRO B C 1
ATOM 2888 O O . PRO B 1 159 ? 24.969 -20.172 2.387 1 77 159 PRO B O 1
ATOM 2891 N N . VAL B 1 160 ? 25.75 -21.547 4.047 1 74.56 160 VAL B N 1
ATOM 2892 C CA . VAL B 1 160 ? 25.641 -22.828 3.354 1 74.56 160 VAL B CA 1
ATOM 2893 C C . VAL B 1 160 ? 24.219 -22.984 2.811 1 74.56 160 VAL B C 1
ATOM 2895 O O . VAL B 1 160 ? 24.031 -23.453 1.685 1 74.56 160 VAL B O 1
ATOM 2898 N N . ASP B 1 161 ? 23.234 -22.578 3.557 1 81.25 161 ASP B N 1
ATOM 2899 C CA . ASP B 1 161 ? 21.844 -22.766 3.176 1 81.25 161 ASP B CA 1
ATOM 2900 C C . ASP B 1 161 ? 21.484 -21.938 1.945 1 81.25 161 ASP B C 1
ATOM 2902 O O . ASP B 1 161 ? 20.656 -22.344 1.126 1 81.25 161 ASP B O 1
ATOM 2906 N N . VAL B 1 162 ? 22.188 -20.953 1.694 1 87.31 162 VAL B N 1
ATOM 2907 C CA . VAL B 1 162 ? 21.938 -20.094 0.544 1 87.31 162 VAL B CA 1
ATOM 2908 C C . VAL B 1 162 ? 22.562 -20.703 -0.707 1 87.31 162 VAL B C 1
ATOM 2910 O O . VAL B 1 162 ? 22.016 -20.578 -1.806 1 87.31 162 VAL B O 1
ATOM 2913 N N . ARG B 1 163 ? 23.641 -21.375 -0.509 1 85.06 163 ARG B N 1
ATOM 2914 C CA . ARG B 1 163 ? 24.297 -22.031 -1.635 1 85.06 163 ARG B CA 1
ATOM 2915 C C . ARG B 1 163 ? 23.406 -23.125 -2.225 1 85.06 163 ARG B C 1
ATOM 2917 O O . ARG B 1 163 ? 23.344 -23.297 -3.445 1 85.06 163 ARG B O 1
ATOM 2924 N N . GLU B 1 164 ? 22.797 -23.828 -1.369 1 88.94 164 GLU B N 1
ATOM 2925 C CA . GLU B 1 164 ? 21.891 -24.891 -1.812 1 88.94 164 GLU B CA 1
ATOM 2926 C C . GLU B 1 164 ? 20.719 -24.312 -2.611 1 88.94 164 GLU B C 1
ATOM 2928 O O . GLU B 1 164 ? 20.281 -24.922 -3.594 1 88.94 164 GLU B O 1
ATOM 2933 N N . VAL B 1 165 ? 20.281 -23.219 -2.215 1 92 165 VAL B N 1
ATOM 2934 C CA . VAL B 1 165 ? 19.172 -22.562 -2.902 1 92 165 VAL B CA 1
ATOM 2935 C C . VAL B 1 165 ? 19.609 -22.156 -4.309 1 92 165 VAL B C 1
ATOM 2937 O O . VAL B 1 165 ? 18.859 -22.328 -5.27 1 92 165 VAL B O 1
ATOM 2940 N N . ALA B 1 166 ? 20.797 -21.688 -4.402 1 89.81 166 ALA B N 1
ATOM 2941 C CA . ALA B 1 166 ? 21.328 -21.266 -5.699 1 89.81 166 ALA B CA 1
ATOM 2942 C C . ALA B 1 166 ? 21.422 -22.469 -6.648 1 89.81 166 ALA B C 1
ATOM 2944 O O . ALA B 1 166 ? 21.156 -22.344 -7.844 1 89.81 166 ALA B O 1
ATOM 2945 N N . ALA B 1 167 ? 21.719 -23.594 -6.141 1 90.31 167 ALA B N 1
ATOM 2946 C CA . ALA B 1 167 ? 21.922 -24.797 -6.945 1 90.31 167 ALA B CA 1
ATOM 2947 C C . ALA B 1 167 ? 20.578 -25.406 -7.375 1 90.31 167 ALA B C 1
ATOM 2949 O O . ALA B 1 167 ? 20.406 -25.75 -8.539 1 90.31 167 ALA B O 1
ATOM 2950 N N . ARG B 1 168 ? 19.688 -25.5 -6.453 1 93.19 168 ARG B N 1
ATOM 2951 C CA . ARG B 1 168 ? 18.438 -26.203 -6.75 1 93.19 168 ARG B CA 1
ATOM 2952 C C . ARG B 1 168 ? 17.406 -25.25 -7.324 1 93.19 168 ARG B C 1
ATOM 2954 O O . ARG B 1 168 ? 16.406 -25.672 -7.895 1 93.19 168 ARG B O 1
ATOM 2961 N N . GLY B 1 169 ? 17.531 -23.953 -7.039 1 95.75 169 GLY B N 1
ATOM 2962 C CA . GLY B 1 169 ? 16.703 -22.938 -7.672 1 95.75 169 GLY B CA 1
ATOM 2963 C C . GLY B 1 169 ? 15.5 -22.547 -6.836 1 95.75 169 GLY B C 1
ATOM 2964 O O . GLY B 1 169 ? 14.602 -21.859 -7.32 1 95.75 169 GLY B O 1
ATOM 2965 N N . TYR B 1 170 ? 15.422 -23.141 -5.617 1 97.88 170 TYR B N 1
ATOM 2966 C CA . TYR B 1 170 ? 14.32 -22.734 -4.75 1 97.88 170 TYR B CA 1
ATOM 2967 C C . TYR B 1 170 ? 14.695 -22.906 -3.281 1 97.88 170 TYR B C 1
ATOM 2969 O O . TYR B 1 170 ? 15.609 -23.656 -2.951 1 97.88 170 TYR B O 1
ATOM 2977 N N . ALA B 1 171 ? 13.992 -22.125 -2.406 1 96.94 171 ALA B N 1
ATOM 2978 C CA . ALA B 1 171 ? 14.102 -22.25 -0.954 1 96.94 171 ALA B CA 1
ATOM 2979 C C . ALA B 1 171 ? 12.781 -22.734 -0.35 1 96.94 171 ALA B C 1
ATOM 2981 O O . ALA B 1 171 ? 11.703 -22.422 -0.854 1 96.94 171 ALA B O 1
ATOM 2982 N N . ASP B 1 172 ? 12.852 -23.547 0.669 1 95.31 172 ASP B N 1
ATOM 2983 C CA . ASP B 1 172 ? 11.68 -23.953 1.437 1 95.31 172 ASP B CA 1
ATOM 2984 C C . ASP B 1 172 ? 11.922 -23.797 2.936 1 95.31 172 ASP B C 1
ATOM 2986 O O . ASP B 1 172 ? 13.07 -23.766 3.385 1 95.31 172 ASP B O 1
ATOM 2990 N N . SER B 1 173 ? 10.875 -23.547 3.635 1 92.19 173 SER B N 1
ATOM 2991 C CA . SER B 1 173 ? 10.938 -23.391 5.082 1 92.19 173 SER B CA 1
ATOM 2992 C C . SER B 1 173 ? 9.719 -24.016 5.762 1 92.19 173 SER B C 1
ATOM 2994 O O . SER B 1 173 ? 8.656 -24.141 5.145 1 92.19 173 SER B O 1
ATOM 2996 N N . HIS B 1 174 ? 9.938 -24.484 6.984 1 88 174 HIS B N 1
ATOM 2997 C CA . HIS B 1 174 ? 8.875 -25.047 7.816 1 88 174 HIS B CA 1
ATOM 2998 C C . HIS B 1 174 ? 8.977 -24.531 9.25 1 88 174 HIS B C 1
ATOM 3000 O O . HIS B 1 174 ? 9.945 -24.844 9.953 1 88 174 HIS B O 1
ATOM 3006 N N . GLY B 1 175 ? 7.914 -23.812 9.641 1 78.56 175 GLY B N 1
ATOM 3007 C CA . GLY B 1 175 ? 7.785 -23.391 11.023 1 78.56 175 GLY B CA 1
ATOM 3008 C C . GLY B 1 175 ? 8.805 -22.359 11.43 1 78.56 175 GLY B C 1
ATOM 3009 O O . GLY B 1 175 ? 9.062 -22.156 12.625 1 78.56 175 GLY B O 1
ATOM 3010 N N . GLU B 1 176 ? 9.477 -21.703 10.547 1 73.94 176 GLU B N 1
ATOM 3011 C CA . GLU B 1 176 ? 10.578 -20.812 10.875 1 73.94 176 GLU B CA 1
ATOM 3012 C C . GLU B 1 176 ? 10.07 -19.422 11.242 1 73.94 176 GLU B C 1
ATOM 3014 O O . GLU B 1 176 ? 10.57 -18.797 12.172 1 73.94 176 GLU B O 1
ATOM 3019 N N . VAL B 1 177 ? 9.055 -18.938 10.539 1 65.69 177 VAL B N 1
ATOM 3020 C CA . VAL B 1 177 ? 8.508 -17.609 10.789 1 65.69 177 VAL B CA 1
ATOM 3021 C C . VAL B 1 177 ? 7.324 -17.719 11.75 1 65.69 177 VAL B C 1
ATOM 3023 O O . VAL B 1 177 ? 7.273 -17.016 12.758 1 65.69 177 VAL B O 1
ATOM 3026 N N . ILE B 1 178 ? 6.379 -18.469 11.484 1 68.38 178 ILE B N 1
ATOM 3027 C CA . ILE B 1 178 ? 5.215 -18.797 12.297 1 68.38 178 ILE B CA 1
ATOM 3028 C C . ILE B 1 178 ? 5.133 -20.312 12.477 1 68.38 178 ILE B C 1
ATOM 3030 O O . ILE B 1 178 ? 5.309 -21.078 11.516 1 68.38 178 ILE B O 1
ATOM 3034 N N . GLU B 1 179 ? 4.848 -20.75 13.68 1 75.19 179 GLU B N 1
ATOM 3035 C CA . GLU B 1 179 ? 4.727 -22.172 13.938 1 75.19 179 GLU B CA 1
ATOM 3036 C C . GLU B 1 179 ? 3.695 -22.812 13.016 1 75.19 179 GLU B C 1
ATOM 3038 O O . GLU B 1 179 ? 2.641 -22.234 12.75 1 75.19 179 GLU B O 1
ATOM 3043 N N . ASN B 1 180 ? 4.082 -23.938 12.344 1 80.44 180 ASN B N 1
ATOM 3044 C CA . ASN B 1 180 ? 3.234 -24.781 11.5 1 80.44 180 ASN B CA 1
ATOM 3045 C C . ASN B 1 180 ? 3.016 -24.156 10.125 1 80.44 180 ASN B C 1
ATOM 3047 O O . ASN B 1 180 ? 2.23 -24.672 9.328 1 80.44 180 ASN B O 1
ATOM 3051 N N . LEU B 1 181 ? 3.721 -23.031 9.922 1 87.19 181 LEU B N 1
ATOM 3052 C CA . LEU B 1 181 ? 3.611 -22.375 8.617 1 87.19 181 LEU B CA 1
ATOM 3053 C C . LEU B 1 181 ? 4.773 -22.781 7.711 1 87.19 181 LEU B C 1
ATOM 3055 O O . LEU B 1 181 ? 5.93 -22.781 8.141 1 87.19 181 LEU B O 1
ATOM 3059 N N . SER B 1 182 ? 4.43 -23.219 6.484 1 93.44 182 SER B N 1
ATOM 3060 C CA . SER B 1 182 ? 5.445 -23.547 5.492 1 93.44 182 SER B CA 1
ATOM 3061 C C . SER B 1 182 ? 5.449 -22.547 4.34 1 93.44 182 SER B C 1
ATOM 3063 O O . SER B 1 182 ? 4.441 -21.891 4.082 1 93.44 182 SER B O 1
ATOM 3065 N N . ALA B 1 183 ? 6.641 -22.453 3.754 1 95.44 183 ALA B N 1
ATOM 3066 C CA . ALA B 1 183 ? 6.746 -21.578 2.584 1 95.44 183 ALA B CA 1
ATOM 3067 C C . ALA B 1 183 ? 7.715 -22.172 1.557 1 95.44 183 ALA B C 1
ATOM 3069 O O . ALA B 1 183 ? 8.641 -22.891 1.913 1 95.44 183 ALA B O 1
ATOM 3070 N N . VAL B 1 184 ? 7.426 -21.875 0.296 1 97.44 184 VAL B N 1
ATOM 3071 C CA . VAL B 1 184 ? 8.336 -22.125 -0.818 1 97.44 184 VAL B CA 1
ATOM 3072 C C . VAL B 1 184 ? 8.539 -20.844 -1.617 1 97.44 184 VAL B C 1
ATOM 3074 O O . VAL B 1 184 ? 7.59 -20.094 -1.861 1 97.44 184 VAL B O 1
ATOM 3077 N N . ALA B 1 185 ? 9.812 -20.547 -1.947 1 98.12 185 ALA B N 1
ATOM 3078 C CA . ALA B 1 185 ? 10.117 -19.328 -2.691 1 98.12 185 ALA B CA 1
ATOM 3079 C C . ALA B 1 185 ? 11.133 -19.594 -3.795 1 98.12 185 ALA B C 1
ATOM 3081 O O . ALA B 1 185 ? 12.031 -20.422 -3.631 1 98.12 185 ALA B O 1
ATOM 3082 N N . VAL B 1 186 ? 11.008 -18.844 -4.922 1 98.25 186 VAL B N 1
ATOM 3083 C CA . VAL B 1 186 ? 11.961 -18.906 -6.023 1 98.25 186 VAL B CA 1
ATOM 3084 C C . VAL B 1 186 ? 12.531 -17.531 -6.301 1 98.25 186 VAL B C 1
ATOM 3086 O O . VAL B 1 186 ? 11.859 -16.516 -6.082 1 98.25 186 VAL B O 1
ATOM 3089 N N . PRO B 1 187 ? 13.867 -17.516 -6.758 1 97 187 PRO B N 1
ATOM 3090 C CA . PRO B 1 187 ? 14.453 -16.219 -7.133 1 97 187 PRO B CA 1
ATOM 3091 C C . PRO B 1 187 ? 13.719 -15.555 -8.297 1 97 187 PRO B C 1
ATOM 3093 O O . PRO B 1 187 ? 13.266 -16.25 -9.219 1 97 187 PRO B O 1
ATOM 3096 N N . LEU B 1 188 ? 13.57 -14.234 -8.211 1 96.75 188 LEU B N 1
ATOM 3097 C CA . LEU B 1 188 ? 13.031 -13.406 -9.281 1 96.75 188 LEU B CA 1
ATOM 3098 C C . LEU B 1 188 ? 14.016 -12.312 -9.664 1 96.75 188 LEU B C 1
ATOM 3100 O O . LEU B 1 188 ? 13.906 -11.18 -9.188 1 96.75 188 LEU B O 1
ATOM 3104 N N . PRO B 1 189 ? 14.992 -12.672 -10.531 1 92.69 189 PRO B N 1
ATOM 3105 C CA . PRO B 1 189 ? 15.945 -11.664 -10.992 1 92.69 189 PRO B CA 1
ATOM 3106 C C . PRO B 1 189 ? 15.305 -10.609 -11.898 1 92.69 189 PRO B C 1
ATOM 3108 O O . PRO B 1 189 ? 14.516 -10.953 -12.789 1 92.69 189 PRO B O 1
ATOM 3111 N N . LEU B 1 190 ? 15.539 -9.391 -11.57 1 88.31 190 LEU B N 1
ATOM 3112 C CA . LEU B 1 190 ? 15.016 -8.273 -12.344 1 88.31 190 LEU B CA 1
ATOM 3113 C C . LEU B 1 190 ? 16.156 -7.457 -12.953 1 88.31 190 LEU B C 1
ATOM 3115 O O . LEU B 1 190 ? 17.047 -6.996 -12.242 1 88.31 190 LEU B O 1
ATOM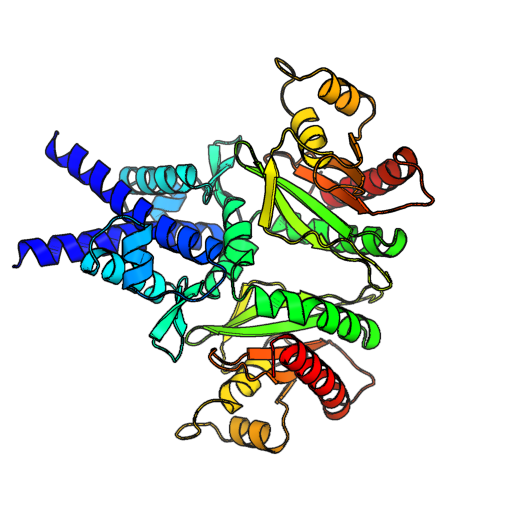 3119 N N . ARG B 1 191 ? 16.172 -7.297 -14.312 1 81.75 191 ARG B N 1
ATOM 3120 C CA . ARG B 1 191 ? 17.234 -6.551 -14.992 1 81.75 191 ARG B CA 1
ATOM 3121 C C . ARG B 1 191 ? 17.25 -5.094 -14.539 1 81.75 191 ARG B C 1
ATOM 3123 O O . ARG B 1 191 ? 16.219 -4.41 -14.586 1 81.75 191 ARG B O 1
ATO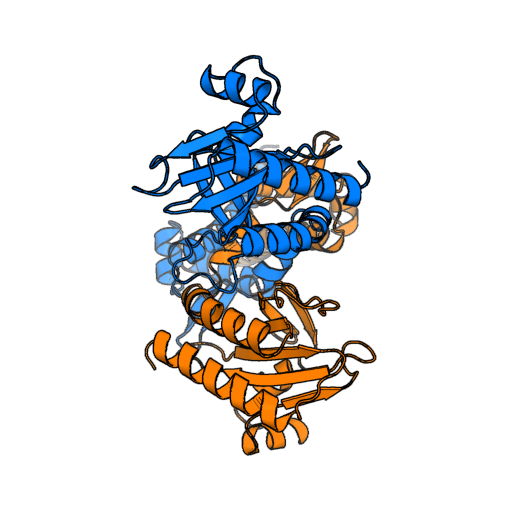M 3130 N N . GLY B 1 192 ? 18.344 -4.73 -14.055 1 77.44 192 GLY B N 1
ATOM 3131 C CA . GLY B 1 192 ? 18.547 -3.332 -13.703 1 77.44 192 GLY B CA 1
ATOM 3132 C C . GLY B 1 192 ? 17.906 -2.947 -12.383 1 77.44 192 GLY B C 1
ATOM 3133 O O . GLY B 1 192 ? 17.844 -1.766 -12.039 1 77.44 192 GLY B O 1
ATOM 3134 N N . HIS B 1 193 ? 17.406 -3.953 -11.672 1 82.81 193 HIS B N 1
ATOM 3135 C CA . HIS B 1 193 ? 16.75 -3.697 -10.398 1 82.81 193 HIS B CA 1
ATOM 3136 C C . HIS B 1 193 ? 17.266 -4.625 -9.312 1 82.81 193 HIS B C 1
ATOM 3138 O O . HIS B 1 193 ? 17.938 -5.621 -9.602 1 82.81 193 HIS B O 1
ATOM 3144 N N . ASN B 1 194 ? 16.984 -4.227 -8.094 1 85.25 194 ASN B N 1
ATOM 3145 C CA . ASN B 1 194 ? 17.25 -5.148 -6.988 1 85.25 194 ASN B CA 1
ATOM 3146 C C . ASN B 1 194 ? 16.406 -6.418 -7.113 1 85.25 194 ASN B C 1
ATOM 3148 O O . ASN B 1 194 ? 15.25 -6.363 -7.539 1 85.25 194 ASN B O 1
ATOM 3152 N N . PRO B 1 195 ? 17.031 -7.535 -6.699 1 88.25 195 PRO B N 1
ATOM 3153 C CA . PRO B 1 195 ? 16.312 -8.805 -6.887 1 88.25 195 PRO B CA 1
ATOM 3154 C C . PRO B 1 195 ? 15.086 -8.922 -5.992 1 88.25 195 PRO B C 1
ATOM 3156 O O . PRO B 1 195 ? 15 -8.258 -4.957 1 88.25 195 PRO B O 1
ATOM 3159 N N . ALA B 1 196 ? 14.141 -9.758 -6.41 1 95.62 196 ALA B N 1
ATOM 3160 C CA . ALA B 1 196 ? 12.922 -10.117 -5.691 1 95.62 196 ALA B CA 1
ATOM 3161 C C . ALA B 1 196 ? 12.758 -11.633 -5.613 1 95.62 196 ALA B C 1
ATOM 3163 O O . ALA B 1 196 ? 13.633 -12.383 -6.047 1 95.62 196 ALA B O 1
ATOM 3164 N N . ALA B 1 197 ? 11.734 -12.023 -4.867 1 97.25 197 ALA B N 1
ATOM 3165 C CA . ALA B 1 197 ? 11.344 -13.438 -4.809 1 97.25 197 ALA B CA 1
ATOM 3166 C C . ALA B 1 197 ? 9.844 -13.594 -4.988 1 97.25 197 ALA B C 1
ATOM 3168 O O . ALA B 1 197 ? 9.062 -12.719 -4.605 1 97.25 197 ALA B O 1
ATOM 3169 N N . LEU B 1 198 ? 9.469 -14.695 -5.605 1 97.94 198 LEU B N 1
ATOM 3170 C CA . LEU B 1 198 ? 8.086 -15.156 -5.645 1 97.94 198 LEU B CA 1
ATOM 3171 C C . LEU B 1 198 ? 7.867 -16.312 -4.684 1 97.94 198 LEU B C 1
ATOM 3173 O O . LEU B 1 198 ? 8.648 -17.266 -4.672 1 97.94 198 LEU B O 1
ATOM 3177 N N . ALA B 1 199 ? 6.742 -16.219 -3.896 1 97.62 199 ALA B N 1
ATOM 3178 C CA . ALA B 1 199 ? 6.613 -17.219 -2.84 1 97.62 199 ALA B CA 1
ATOM 3179 C C . ALA B 1 199 ? 5.148 -17.594 -2.615 1 97.62 199 ALA B C 1
ATOM 3181 O O . ALA B 1 199 ? 4.246 -16.859 -2.998 1 97.62 199 ALA B O 1
ATOM 3182 N N . VAL B 1 200 ? 4.934 -18.828 -2 1 96.12 200 VAL B N 1
ATOM 3183 C CA . VAL B 1 200 ? 3.656 -19.266 -1.44 1 96.12 200 VAL B CA 1
ATOM 3184 C C . VAL B 1 200 ? 3.826 -19.594 0.04 1 96.12 200 VAL B C 1
ATOM 3186 O O . VAL B 1 200 ? 4.914 -19.984 0.476 1 96.12 200 VAL B O 1
ATOM 3189 N N . VAL B 1 201 ? 2.725 -19.422 0.767 1 93.81 201 VAL B N 1
ATOM 3190 C CA . VAL B 1 201 ? 2.656 -19.844 2.162 1 93.81 201 VAL B CA 1
ATOM 3191 C C . VAL B 1 201 ? 1.428 -20.734 2.375 1 93.81 201 VAL B C 1
ATOM 3193 O O . VAL B 1 201 ? 0.384 -20.516 1.755 1 93.81 201 VAL B O 1
ATOM 3196 N N . TYR B 1 202 ? 1.627 -21.781 3.291 1 90.56 202 TYR B N 1
ATOM 3197 C CA . TYR B 1 202 ? 0.553 -22.75 3.477 1 90.56 202 TYR B CA 1
ATOM 3198 C C . TYR B 1 202 ? 0.724 -23.516 4.789 1 90.56 202 TYR B C 1
ATOM 3200 O O . TYR B 1 202 ? 1.815 -23.531 5.363 1 90.56 202 TYR B O 1
ATOM 3208 N N . LEU B 1 203 ? -0.325 -24.062 5.234 1 88.44 203 LEU B N 1
ATOM 3209 C CA . LEU B 1 203 ? -0.294 -24.891 6.434 1 88.44 203 LEU B CA 1
ATOM 3210 C C . LEU B 1 203 ? -0.004 -26.344 6.082 1 88.44 203 LEU B C 1
ATOM 3212 O O . LEU B 1 203 ? 0.814 -27 6.738 1 88.44 203 LEU B O 1
ATOM 3216 N N . SER B 1 204 ? -0.745 -26.906 5.133 1 86.31 204 SER B N 1
ATOM 3217 C CA . SER B 1 204 ? -0.55 -28.25 4.613 1 86.31 204 SER B CA 1
ATOM 3218 C C . SER B 1 204 ? -0.772 -28.297 3.107 1 86.31 204 SER B C 1
ATOM 3220 O O . SER B 1 204 ? -1.466 -27.453 2.547 1 86.31 204 SER B O 1
ATOM 3222 N N . SER B 1 205 ? -0.056 -29.266 2.514 1 89.94 205 SER B N 1
ATOM 3223 C CA . SER B 1 205 ? -0.166 -29.359 1.062 1 89.94 205 SER B CA 1
ATOM 3224 C C . SER B 1 205 ? -0.001 -30.812 0.593 1 89.94 205 SER B C 1
ATOM 3226 O O . SER B 1 205 ? 0.843 -31.547 1.111 1 89.94 205 SER B O 1
ATOM 3228 N N . PRO B 1 206 ? -0.834 -31.156 -0.425 1 92.5 206 PRO B N 1
ATOM 3229 C CA . PRO B 1 206 ? -0.604 -32.469 -1.054 1 92.5 206 PRO B CA 1
ATOM 3230 C C . PRO B 1 206 ? 0.593 -32.469 -2.002 1 92.5 206 PRO B C 1
ATOM 3232 O O . PRO B 1 206 ? 1.041 -33.531 -2.443 1 92.5 206 PRO B O 1
ATOM 3235 N N . HIS B 1 207 ? 1.132 -31.312 -2.332 1 95.5 207 HIS B N 1
ATOM 3236 C CA . HIS B 1 207 ? 2.275 -31.172 -3.229 1 95.5 207 HIS B CA 1
ATOM 3237 C C . HIS B 1 207 ? 3.582 -31.078 -2.445 1 95.5 207 HIS B C 1
ATOM 3239 O O . HIS B 1 207 ? 3.623 -30.5 -1.356 1 95.5 207 HIS B O 1
ATOM 3245 N N . THR B 1 208 ? 4.582 -31.641 -3.051 1 96.56 208 THR B N 1
ATOM 3246 C CA . THR B 1 208 ? 5.91 -31.5 -2.461 1 96.56 208 THR B CA 1
ATOM 3247 C C . THR B 1 208 ? 6.461 -30.094 -2.701 1 96.56 208 THR B C 1
ATOM 3249 O O . THR B 1 208 ? 6.047 -29.422 -3.643 1 96.56 208 THR B O 1
ATOM 3252 N N . PRO B 1 209 ? 7.445 -29.688 -1.887 1 96.81 209 PRO B N 1
ATOM 3253 C CA . PRO B 1 209 ? 8.086 -28.391 -2.127 1 96.81 209 PRO B CA 1
ATOM 3254 C C . PRO B 1 209 ? 8.664 -28.266 -3.537 1 96.81 209 PRO B C 1
ATOM 3256 O O . PRO B 1 209 ? 8.602 -27.203 -4.145 1 96.81 209 PRO B O 1
ATOM 3259 N N . ALA B 1 210 ? 9.18 -29.328 -4.066 1 97.31 210 ALA B N 1
ATOM 3260 C CA . ALA B 1 210 ? 9.758 -29.312 -5.41 1 97.31 210 ALA B CA 1
ATOM 3261 C C . ALA B 1 210 ? 8.688 -29.047 -6.465 1 97.31 210 ALA B C 1
ATOM 3263 O O . ALA B 1 210 ? 8.93 -28.328 -7.438 1 97.31 210 ALA B O 1
ATOM 3264 N N . GLU B 1 211 ? 7.551 -29.656 -6.246 1 98 211 GLU B N 1
ATOM 3265 C CA . GLU B 1 211 ? 6.441 -29.422 -7.168 1 98 211 GLU B CA 1
ATOM 3266 C C . GLU B 1 211 ? 5.957 -27.984 -7.109 1 98 211 GLU B C 1
ATOM 3268 O O . GLU B 1 211 ? 5.691 -27.375 -8.148 1 98 211 GLU B O 1
ATOM 3273 N N . LEU B 1 212 ? 5.848 -27.484 -5.961 1 97.88 212 LEU B N 1
ATOM 3274 C CA . LEU B 1 212 ? 5.445 -26.094 -5.781 1 97.88 212 LEU B CA 1
ATOM 3275 C C . LEU B 1 212 ? 6.453 -25.156 -6.422 1 97.88 212 LEU B C 1
ATOM 3277 O O . LEU B 1 212 ? 6.074 -24.172 -7.078 1 97.88 212 LEU B O 1
ATOM 3281 N N . ALA B 1 213 ? 7.676 -25.469 -6.277 1 98.38 213 ALA B N 1
ATOM 3282 C CA . ALA B 1 213 ? 8.75 -24.641 -6.832 1 98.38 213 ALA B CA 1
ATOM 3283 C C . ALA B 1 213 ? 8.672 -24.594 -8.359 1 98.38 213 ALA B C 1
ATOM 3285 O O . ALA B 1 213 ? 8.906 -23.547 -8.961 1 98.38 213 ALA B O 1
ATOM 3286 N N . GLU B 1 214 ? 8.367 -25.688 -8.953 1 98.25 214 GLU B N 1
ATOM 3287 C CA . GLU B 1 214 ? 8.281 -25.734 -10.414 1 98.25 214 GLU B CA 1
ATOM 3288 C C . GLU B 1 214 ? 7.176 -24.828 -10.922 1 98.25 214 GLU B C 1
ATOM 3290 O O . GLU B 1 214 ? 7.363 -24.109 -11.914 1 98.25 214 GLU B O 1
ATOM 3295 N N . ARG B 1 215 ? 6.098 -24.844 -10.242 1 97.88 215 ARG B N 1
ATOM 3296 C CA . ARG B 1 215 ? 5 -23.953 -10.641 1 97.88 215 ARG B CA 1
ATOM 3297 C C . ARG B 1 215 ? 5.375 -22.5 -10.445 1 97.88 215 ARG B C 1
ATOM 3299 O O . ARG B 1 215 ? 5.031 -21.641 -11.266 1 97.88 215 ARG B O 1
ATOM 3306 N N . LEU B 1 216 ? 6.023 -22.172 -9.367 1 98.38 216 LEU B N 1
ATOM 3307 C CA . LEU B 1 216 ? 6.461 -20.812 -9.078 1 98.38 216 LEU B CA 1
ATOM 3308 C C . LEU B 1 216 ? 7.492 -20.344 -10.094 1 98.38 216 LEU B C 1
ATOM 3310 O O . LEU B 1 216 ? 7.5 -19.172 -10.484 1 98.38 216 LEU B O 1
ATOM 3314 N N . LYS B 1 217 ? 8.375 -21.219 -10.531 1 98.19 217 LYS B N 1
ATOM 3315 C CA . LYS B 1 217 ? 9.375 -20.875 -11.539 1 98.19 217 LYS B CA 1
ATOM 3316 C C . LYS B 1 217 ? 8.719 -20.469 -12.852 1 98.19 217 LYS B C 1
ATOM 3318 O O . LYS B 1 217 ? 9.156 -19.531 -13.508 1 98.19 217 LYS B O 1
ATOM 3323 N N . ALA B 1 218 ? 7.727 -21.25 -13.172 1 97.69 218 ALA B N 1
ATOM 3324 C CA . ALA B 1 218 ? 6.984 -20.906 -14.383 1 97.69 218 ALA B CA 1
ATOM 3325 C C . ALA B 1 218 ? 6.359 -19.516 -14.266 1 97.69 218 ALA B C 1
ATOM 3327 O O . ALA B 1 218 ? 6.402 -18.734 -15.219 1 97.69 218 ALA B O 1
ATOM 3328 N N . ALA B 1 219 ? 5.848 -19.203 -13.125 1 96.81 219 ALA B N 1
ATOM 3329 C CA . ALA B 1 219 ? 5.258 -17.891 -12.891 1 96.81 219 ALA B CA 1
ATOM 3330 C C . ALA B 1 219 ? 6.32 -16.797 -12.922 1 96.81 219 ALA B C 1
ATOM 3332 O O . ALA B 1 219 ? 6.105 -15.727 -13.5 1 96.81 219 ALA B O 1
ATOM 3333 N N . ALA B 1 220 ? 7.438 -17.047 -12.289 1 97.31 220 ALA B N 1
ATOM 3334 C CA . ALA B 1 220 ? 8.539 -16.094 -12.273 1 97.31 220 ALA B CA 1
ATOM 3335 C C . ALA B 1 220 ? 9.023 -15.781 -13.688 1 97.31 220 ALA B C 1
ATOM 3337 O O . ALA B 1 220 ? 9.312 -14.625 -14.016 1 97.31 220 ALA B O 1
ATOM 3338 N N . LYS B 1 221 ? 9.086 -16.766 -14.523 1 96.31 221 LYS B N 1
ATOM 3339 C CA . LYS B 1 221 ? 9.477 -16.594 -15.922 1 96.31 221 LYS B CA 1
ATOM 3340 C C . LYS B 1 221 ? 8.469 -15.711 -16.656 1 96.31 221 LYS B C 1
ATOM 3342 O O . LYS B 1 221 ? 8.859 -14.82 -17.422 1 96.31 221 LYS B O 1
ATOM 3347 N N . ALA B 1 222 ? 7.246 -15.977 -16.453 1 94.25 222 ALA B N 1
ATOM 3348 C CA . ALA B 1 222 ? 6.199 -15.188 -17.094 1 94.25 222 ALA B CA 1
ATOM 3349 C C . ALA B 1 222 ? 6.285 -13.719 -16.688 1 94.25 222 ALA B C 1
ATOM 3351 O O . ALA B 1 222 ? 6.117 -12.82 -17.516 1 94.25 222 ALA B O 1
ATOM 3352 N N . VAL B 1 223 ? 6.508 -13.469 -15.383 1 94.06 223 VAL B N 1
ATOM 3353 C CA . VAL B 1 223 ? 6.652 -12.109 -14.883 1 94.06 223 VAL B CA 1
ATOM 3354 C C . VAL B 1 223 ? 7.84 -11.43 -15.555 1 94.06 223 VAL B C 1
ATOM 3356 O O . VAL B 1 223 ? 7.734 -10.289 -16.016 1 94.06 223 VAL B O 1
ATOM 3359 N N . ARG B 1 224 ? 8.977 -12.094 -15.672 1 94.69 224 ARG B N 1
ATOM 3360 C CA . ARG B 1 224 ? 10.18 -11.547 -16.297 1 94.69 224 ARG B CA 1
ATOM 3361 C C . ARG B 1 224 ? 9.938 -11.242 -17.766 1 94.69 224 ARG B C 1
ATOM 3363 O O . ARG B 1 224 ? 10.375 -10.203 -18.281 1 94.69 224 ARG B O 1
ATOM 3370 N N . ASP B 1 225 ? 9.289 -12.125 -18.453 1 92.5 225 ASP B N 1
ATOM 3371 C CA . ASP B 1 225 ? 8.992 -11.93 -19.859 1 92.5 225 ASP B CA 1
ATOM 3372 C C . ASP B 1 225 ? 8.133 -10.688 -20.078 1 92.5 225 ASP B C 1
ATOM 3374 O O . ASP B 1 225 ? 8.344 -9.938 -21.031 1 92.5 225 ASP B O 1
ATOM 3378 N N . ALA B 1 226 ? 7.23 -10.453 -19.188 1 89.06 226 ALA B N 1
ATOM 3379 C CA . ALA B 1 226 ? 6.352 -9.289 -19.281 1 89.06 226 ALA B CA 1
ATOM 3380 C C . ALA B 1 226 ? 7.129 -7.996 -19.047 1 89.06 226 ALA B C 1
ATOM 3382 O O . ALA B 1 226 ? 6.734 -6.934 -19.531 1 89.06 226 ALA B O 1
ATOM 3383 N N . LEU B 1 227 ? 8.203 -8.102 -18.297 1 89.5 227 LEU B N 1
ATOM 3384 C CA . LEU B 1 227 ? 9.008 -6.934 -17.969 1 89.5 227 LEU B CA 1
ATOM 3385 C C . LEU B 1 227 ? 10.133 -6.738 -18.984 1 89.5 227 LEU B C 1
ATOM 3387 O O . LEU B 1 227 ? 10.945 -5.824 -18.844 1 89.5 227 LEU B O 1
ATOM 3391 N N . GLY B 1 228 ? 10.062 -7.41 -20.125 1 80.25 228 GLY B N 1
ATOM 3392 C CA . GLY B 1 228 ? 11.047 -7.266 -21.188 1 80.25 228 GLY B CA 1
ATOM 3393 C C . GLY B 1 228 ? 12.281 -8.117 -20.984 1 80.25 228 GLY B C 1
ATOM 3394 O O . GLY B 1 228 ? 13.352 -7.805 -21.5 1 80.25 228 GLY B O 1
ATOM 3395 N N . GLY B 1 229 ? 12.25 -9.281 -20.484 1 67.81 229 GLY B N 1
ATOM 3396 C CA . GLY B 1 229 ? 13.289 -10.297 -20.422 1 67.81 229 GLY B CA 1
ATOM 3397 C C . GLY B 1 229 ? 14.531 -9.828 -19.688 1 67.81 229 GLY B C 1
ATOM 3398 O O . GLY B 1 229 ? 14.742 -8.625 -19.516 1 67.81 229 GLY B O 1
#

Radius of gyration: 22.78 Å; Cα contacts (8 Å, |Δi|>4): 937; chains: 2; bounding box: 64×69×45 Å

Foldseek 3Di:
DVVVVVVVVVVVVLVVLLVVLQVVQVVVVDFAALVVSCVVSVHDSVSSVVSQVVCVVVQQKDADPVGTIHGGPVVVVVLCPVVVLLCVLQVVLQQVLQAVFQWKKFKWADDPQKIFTSDIDHHDPRPDYDDDHGGDIDGLVFFWFSLQLVLPDDVPPDDPQSVVCVVLFKGKDACGPHHLKIKIKGKQDAVPDRTMIMMTIDNDGPDDSSVSSVSRVVSSVSSRVSVPD/DVVVVVVVVVVVVLVVLLVVLQVVQVVVVDFAALVVSCVVSVHDSVSSVVSQVVCVVVQQKDADPVGTIHGGPVVVVVLCPVVVLLCVLQVVLQQVLQAVFQWKKFKWADDPQKIFTSDIDHHDPRPDYDDDHGGDIDGLVFFWFSLQLVLPDDDPDDDPQSVVCVVLFKGKDACGPHHLKIKIKGKQDAVPDRTMIMMTIDNDGPDDSSVSSVSRVVSSVSSRVSVPD

Nearest PDB structures (foldseek):
  2xro-assembly1_E  TM=8.470E-01  e=5.140E-16  Pseudomonas putida
  2g7u-assembly1_A  TM=5.688E-01  e=2.423E-16  Rhodococcus jostii RHA1
  2ia2-assembly1_A  TM=5.860E-01  e=2.172E-15  Rhodococcus jostii RHA1
  3r4k-assembly2_D  TM=6.038E-01  e=5.920E-15  Ruegeria sp. TM1040
  1ysq-assembly1_A  TM=8.338E-01  e=1.277E-09  Escherichia coli

InterPro domains:
  IPR005471 Transcription regulator IclR, N-terminal [PF09339] (14-65)
  IPR005471 Transcription regulator IclR, N-terminal [PS51077] (12-73)
  IPR005471 Transcription regulator IclR, N-terminal [SM00346] (12-99)
  IPR014757 Transcription regulator IclR, C-terminal [PF01614] (83-156)
  IPR014757 Transcription regulator IclR, C-terminal [PS51078] (67-229)
  IPR029016 GAF-like domain superfamily [G3DSA:3.30.450.40] (80-158)
  IPR029016 GAF-like domain superfamily [G3DSA:3.30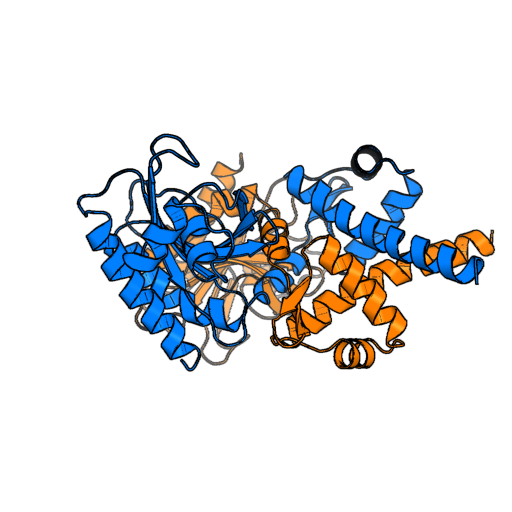.450.40] (159-229)
  IPR036388 Winged helix-like DNA-binding domain superfamily [G3DSA:1.10.10.10] (7-79)
  IPR036390 Winged helix DNA-binding domain superfamily [SSF46785] (13-80)
  IPR050707 HTH-type Transcriptional Regulators in Metabolic Pathways [PTHR30136] (4-228)

Sequence (458 aa):
MVSDSRKTASASQTLSRGIRVLEVLADAQEALSVDEIAERLGVHRSIAYRLIRTLEDHGLVTREPAGKYELGARLAALAAGIKHDLQAAALPELTAVANELGMTCFVAVLDREECVTLVSVEPRHAVASVAQRPGSRHSFTAGAPGRAILSQLPSEDWPVDVREVAARGYADSHGEVIENLSAVAVPLPLRGHNPAALAVVYLSSPHTPAELAERLKAAAKAVRDALGGMVSDSRKTASASQTLSRGIRVLEVLADAQEALSVDEIAERLGVHRSIAYRLIRTLEDHGLVTREPAGKYELGARLAALAAGIKHDLQAAALPELTAVANELGMTCFVAVLDREECVTLVSVEPRHAVASVAQRPGSRHSFTAGAPGRAILSQLPSEDWPVDVREVAARGYADSHGEVIENLSAVAVPLPLRGHNPAALAVVYLSSPHTPAELAERLKAAAKAVRDALGG